Protein 5MK9 (pdb70)

Secondary structure (DSSP, 8-state):
----PPP-EEEEEEE-TT-HHHHHHHHHHHHHH-TTEEEEEEE-SS-GGGHHHHHHT-GGGS-SEEEEEGGGHHHHHHHTSSPPPPHHHHHHHHHHB-HHHHHHHEETTEE-SEEEEEEE-EEEEETTT--TTGGGBHHHHHTTSPEEE-TT-HHHHTHHHHHTT--SSSTTS--TT----SSHHHHHHHHHHHHTTT-TTEEE-S-HHHHHHHTS-SEEEE-GGGHHHHHHHHGGGEEEE---EEEETTEEEEPPEEEEEEEEEE-TTS-GGGHHHHHHHHHHHTSHHHHHHHHHHH-PEE-BHHHHHSHHHHT-HHHHHHHHHTSBTTEEEPP--TTHHHHHHHHHHHHHHHHHSSS-GGGHHHHHHHHHHHH---

InterPro domains:
  IPR006059 Bacterial-type extracellular solute-binding protein [PF13416] (56-348)

B-factor: mean 11.4, std 7.24, range [3.93, 46.74]

Organism: Lacticaseibacillus casei (NCBI:txid1582)

Solvent-accessible surface area: 16362 Å² total; per-residue (Å²): 131,90,167,145,166,92,36,60,24,60,6,83,0,24,0,32,84,110,13,22,79,19,1,110,116,0,12,56,25,0,45,165,129,48,98,76,0,158,26,124,8,44,97,9,86,86,13,6,75,60,3,48,60,11,0,24,157,61,27,76,158,9,0,12,0,1,7,0,14,0,10,7,0,0,34,0,16,91,58,36,51,4,89,72,20,57,116,117,23,31,156,48,12,117,101,70,9,30,84,34,0,13,86,0,0,40,23,145,65,127,5,22,0,12,1,4,1,4,15,0,7,0,0,0,10,16,120,77,94,2,75,65,98,29,4,126,58,1,70,20,1,8,85,118,16,42,0,0,4,28,0,71,62,5,42,15,0,0,0,0,0,15,13,6,48,9,82,6,0,10,176,82,9,110,61,45,155,14,4,67,0,64,41,72,100,0,63,43,0,0,40,4,0,32,101,2,115,99,33,201,6,14,53,68,17,109,67,22,33,78,39,8,162,70,34,132,2,4,0,0,11,16,0,0,90,39,0,47,69,0,75,180,50,14,43,170,26,35,15,23,16,49,7,3,38,3,120,9,104,88,114,83,20,52,0,18,3,2,5,1,1,8,0,0,0,26,0,29,90,10,60,62,103,19,43,152,0,0,36,27,0,0,58,23,1,12,51,92,93,0,4,32,30,6,27,82,84,13,8,6,0,2,0,9,93,85,0,18,178,37,96,119,0,61,87,18,88,0,0,30,8,0,53,51,0,18,121,131,46,28,8,46,31,8,8,17,7,52,27,5,46,61,0,52,113,37,0,21,79,9,0,32,7,0,11,58,48,94,16,68,70,100,70,15,58,70,82,0,50,65,8,19,130,55,0,4,126,136

Foldseek 3Di:
DDDDDQAADEWEEAAAPPCQVLVVVLVVVVCVVRVRYHYHYDHQPHHQDCVVVSCVVPVQPDTQKYKHWLQAQQQCVVVVFFDFDDPVLLVVQCVFFDNVLSVSQDDPRTGGFRFWFKKWKWKKFFCVQAPPVQQQEPLSVLVRWAEEEALLFCLAQVQLLVLLPFDQLADQLVHLLRTDLLDPSVLQSLLVLQVVLPSNRYHHDPCRLVCLLVVRGRMYIDILQCVVVSCVSNPVRIAIAGHHWYDTPNDTAARAGAIMTMTMGGGPSYDPSCNVVSVSSRSSCRDPVNSVSCCVPRVTHTRGPVSCVDPVQVPDRNSVRSVVCPDPRNHHYNRRHSLVVVLRVLSSCLRVCSNVVVQPSVCNSVSSVVSSVRSSDD

Radius of gyration: 21.06 Å; Cα contacts (8 Å, |Δi|>4): 847; chains: 1; bounding box: 48×67×46 Å

Nearest PDB structures (foldseek):
  5mkb-assembly1_A  TM=9.403E-01  e=3.654E-69  Lacticaseibacillus casei
  4uac-assembly1_A  TM=9.199E-01  e=7.429E-30  Agathobacter rectalis DSM 17629
  1elj-assembly1_A  TM=8.288E-01  e=5.045E-23  Pyrococcus furiosus
  8art-assembly2_B  TM=8.329E-01  e=2.726E-21  Streptomyces scabiei
  8art-assembly1_A  TM=8.308E-01  e=1.133E-20  Streptomyces scabiei

Structure (mmCIF, N/CA/C/O backbone):
data_5MK9
#
_entry.id   5MK9
#
_cell.length_a   52.137
_cell.length_b   74.895
_cell.length_c   90.075
_cell.angle_alpha   90.00
_cell.angle_beta   90.00
_cell.angle_gamma   90.00
#
_symmetry.space_group_name_H-M   'P 21 21 21'
#
loop_
_entity.id
_entity.type
_entity.pdbx_description
1 polymer MalE1
2 branched Cycloheptakis-(1-4)-(alpha-D-glucopyranose)
3 non-polymer 'CHLORIDE ION'
4 water water
#
loop_
_atom_site.group_PDB
_atom_site.id
_atom_site.type_symbol
_atom_site.label_atom_id
_atom_site.label_alt_id
_atom_site.label_comp_id
_atom_site.label_asym_id
_atom_site.label_entity_id
_atom_site.label_seq_id
_atom_site.pdbx_PDB_ins_code
_atom_site.Cartn_x
_atom_site.Cartn_y
_atom_site.Cartn_z
_atom_site.occupancy
_atom_site.B_iso_or_equiv
_atom_site.auth_seq_id
_atom_site.auth_comp_id
_atom_site.auth_asym_id
_atom_site.auth_atom_id
_atom_site.pdbx_PDB_model_num
ATOM 1 N N . GLY A 1 1 ? -23.417 29.909 7.078 1.00 30.38 10 GLY A N 1
ATOM 2 C CA . GLY A 1 1 ? -22.118 29.667 6.477 1.00 29.23 10 GLY A CA 1
ATOM 3 C C . GLY A 1 1 ? -22.093 30.089 5.022 1.00 28.52 10 GLY A C 1
ATOM 4 O O . GLY A 1 1 ? -23.044 29.839 4.285 1.00 27.62 10 GLY A O 1
ATOM 7 N N A SER A 1 2 ? -21.012 30.736 4.599 0.53 26.43 11 SER A N 1
ATOM 8 N N B SER A 1 2 ? -20.990 30.711 4.608 0.47 26.50 11 SER A N 1
ATOM 9 C CA A SER A 1 2 ? -20.963 31.257 3.243 0.53 26.16 11 SER A CA 1
ATOM 10 C CA B 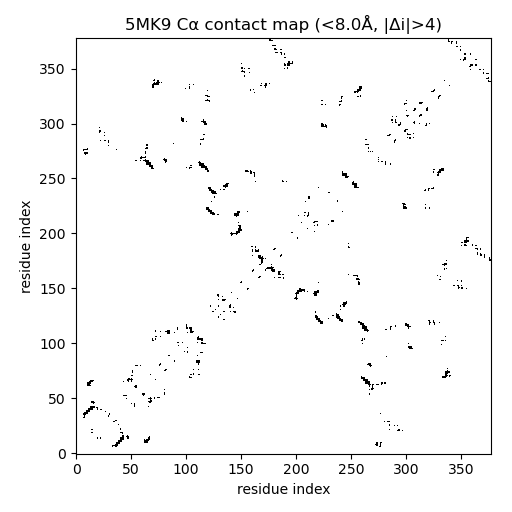SER A 1 2 ? -20.863 31.208 3.247 0.47 26.27 11 SER A CA 1
ATOM 11 C C A SER A 1 2 ? -20.953 30.116 2.225 0.53 26.15 11 SER A C 1
ATOM 12 C C B SER A 1 2 ? -21.028 30.074 2.237 0.47 26.25 11 SER A C 1
ATOM 13 O O A SER A 1 2 ? -20.604 28.970 2.526 0.53 26.18 11 SER A O 1
ATOM 14 O O B SER A 1 2 ? -20.864 28.891 2.551 0.47 26.32 11 SER A O 1
ATOM 29 N N . HIS A 1 3 ? -21.353 30.455 1.002 1.00 23.36 12 HIS A N 1
ATOM 30 C CA . HIS A 1 3 ? -21.475 29.476 -0.073 1.00 20.41 12 HIS A CA 1
ATOM 31 C C . HIS A 1 3 ? -20.146 28.772 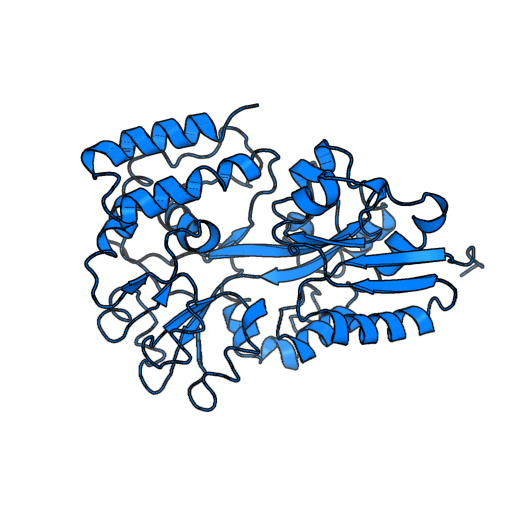-0.311 1.00 20.89 12 HIS A C 1
ATOM 32 O O . HIS A 1 3 ? -19.089 29.410 -0.362 1.00 20.21 12 HIS A O 1
ATOM 46 N N . MET A 1 4 ? -20.203 27.450 -0.441 1.00 20.24 13 MET A N 1
ATOM 47 C CA . MET A 1 4 ? -19.058 26.642 -0.833 1.00 21.40 13 MET A CA 1
ATOM 48 C C . MET A 1 4 ? -19.298 26.095 -2.234 1.00 18.91 13 MET A C 1
ATOM 49 O O . MET A 1 4 ? -20.445 25.958 -2.676 1.00 18.66 13 MET A O 1
ATOM 63 N N . LYS A 1 5 ? -18.209 25.804 -2.941 1.00 15.93 14 LYS A N 1
ATOM 64 C CA . LYS A 1 5 ? -18.341 25.315 -4.306 1.00 16.40 14 LYS A CA 1
ATOM 65 C C . LYS A 1 5 ? -19.212 24.061 -4.342 1.00 14.97 14 LYS A C 1
ATOM 66 O O . LYS A 1 5 ? -19.071 23.152 -3.516 1.00 15.43 14 LYS A O 1
ATOM 85 N N . ASN A 1 6 ? -20.108 24.013 -5.323 1.00 13.81 15 ASN A N 1
ATOM 86 C CA . ASN A 1 6 ? -20.925 22.832 -5.537 1.00 12.98 15 ASN A CA 1
ATOM 87 C C . ASN A 1 6 ? -20.030 21.621 -5.745 1.00 11.29 15 ASN A C 1
ATOM 88 O O . ASN A 1 6 ? -18.977 21.721 -6.375 1.00 11.70 15 ASN A O 1
ATOM 99 N N . VAL A 1 7 ? -20.439 20.474 -5.192 1.00 10.26 16 VAL A N 1
ATOM 100 C CA . VAL A 1 7 ? -19.724 19.217 -5.369 1.00 9.07 16 VAL A CA 1
ATOM 101 C C . VAL A 1 7 ? -20.424 18.424 -6.462 1.00 8.92 16 VAL A C 1
ATOM 102 O O . VAL A 1 7 ? -21.638 18.182 -6.393 1.00 10.23 16 VAL A O 1
ATOM 115 N N . SER A 1 8 ? -19.666 18.014 -7.473 1.00 9.01 17 SER A N 1
ATOM 116 C CA . SER A 1 8 ? -20.243 17.262 -8.568 1.00 10.09 17 SER A CA 1
ATOM 117 C C . SER A 1 8 ? -19.214 16.292 -9.110 1.00 10.66 17 SER A C 1
ATOM 118 O O . SER A 1 8 ? -18.019 16.430 -8.875 1.00 11.13 17 SER A O 1
ATOM 126 N N . GLY A 1 9 ? -19.702 15.313 -9.839 1.00 11.87 18 GLY A N 1
ATOM 127 C CA . GLY A 1 9 ? -18.836 14.408 -10.545 1.00 13.20 18 GLY A CA 1
ATOM 128 C C . GLY A 1 9 ? -19.537 13.093 -10.756 1.00 13.11 18 GLY A C 1
ATOM 129 O O . GLY A 1 9 ? -20.751 12.986 -10.622 1.00 13.75 18 GLY A O 1
ATOM 133 N N . SER A 1 10 ? -18.727 12.106 -11.100 1.00 12.55 19 SER A N 1
ATOM 134 C CA . SER A 1 10 ? -19.205 10.755 -11.336 1.00 12.69 19 SER A CA 1
ATOM 135 C C . SER A 1 10 ? -18.199 9.816 -10.701 1.00 12.21 19 SER A C 1
ATOM 136 O O . SER A 1 10 ? -17.013 9.880 -11.034 1.00 14.60 19 SER A O 1
ATOM 144 N N . VAL A 1 11 ? -18.660 8.972 -9.778 1.00 9.48 20 VAL A N 1
ATOM 145 C CA . VAL A 1 11 ? -17.762 8.113 -9.024 1.00 9.63 20 VAL A CA 1
ATOM 146 C C . VAL A 1 11 ? -18.296 6.694 -8.983 1.00 8.81 20 VAL A C 1
ATOM 147 O O . VAL A 1 11 ? -19.507 6.451 -9.067 1.00 10.69 20 VAL A O 1
ATOM 160 N N . LYS A 1 12 ? -17.365 5.760 -8.884 1.00 7.70 21 LYS A N 1
ATOM 161 C CA . LYS A 1 12 ? -17.675 4.356 -8.710 1.00 7.43 21 LYS A CA 1
ATOM 162 C C . LYS A 1 12 ? -17.347 3.958 -7.279 1.00 6.59 21 LYS A C 1
ATOM 163 O O . LYS A 1 12 ? -16.301 4.342 -6.753 1.00 6.99 21 LYS A O 1
ATOM 182 N N . LEU A 1 13 ? -18.233 3.161 -6.679 1.00 5.98 22 LEU A N 1
ATOM 183 C CA . LEU A 1 13 ? -18.094 2.661 -5.314 1.00 5.69 22 LEU A CA 1
ATOM 184 C C . LEU A 1 13 ? -18.035 1.135 -5.360 1.00 5.33 22 LEU A C 1
ATOM 185 O O . LEU A 1 13 ? -18.942 0.501 -5.897 1.00 6.69 22 LEU A O 1
ATOM 201 N N . TRP A 1 14 ? -16.972 0.565 -4.784 1.00 5.27 23 TRP A N 1
ATOM 202 C CA . TRP A 1 14 ? -16.823 -0.879 -4.601 1.00 5.27 23 TRP A CA 1
ATOM 203 C C . TRP A 1 14 ? -17.174 -1.268 -3.175 1.00 5.17 23 TRP A C 1
ATOM 204 O O . TRP A 1 14 ? -16.578 -0.755 -2.216 1.00 5.40 23 TRP A O 1
ATOM 225 N N . VAL A 1 15 ? -18.087 -2.227 -3.061 1.00 5.29 24 VAL A N 1
ATOM 226 C CA . VAL A 1 15 ? -18.458 -2.828 -1.795 1.00 5.15 24 VAL A CA 1
ATOM 227 C C . VAL A 1 15 ? -18.393 -4.352 -1.923 1.00 5.20 24 VAL A C 1
ATOM 228 O O . VAL A 1 15 ? -18.298 -4.917 -3.011 1.00 6.27 24 VAL A O 1
ATOM 241 N N . ASP A 1 16 ? -18.462 -5.034 -0.784 1.00 5.87 25 ASP A N 1
ATOM 242 C CA . ASP A 1 16 ? -18.382 -6.482 -0.797 1.00 6.29 25 ASP A CA 1
ATOM 243 C C . ASP A 1 16 ? -19.668 -7.116 -1.318 1.00 6.95 25 ASP A C 1
ATOM 244 O O . ASP A 1 16 ? -20.749 -6.536 -1.291 1.00 7.26 25 ASP A O 1
ATOM 253 N N . THR A 1 17 ? -19.526 -8.347 -1.793 1.00 8.79 26 THR A N 1
ATOM 254 C CA . THR A 1 17 ? -20.670 -9.106 -2.241 1.00 10.45 26 THR A CA 1
ATOM 255 C C . THR A 1 17 ? -21.715 -9.182 -1.130 1.00 10.49 26 THR A C 1
ATOM 256 O O . THR A 1 17 ? -21.397 -9.388 0.045 1.00 10.90 26 THR A O 1
ATOM 267 N N . THR A 1 18 ? -22.968 -9.003 -1.533 1.00 11.44 27 THR A N 1
ATOM 268 C CA . THR A 1 18 ? -24.189 -8.926 -0.739 1.00 11.96 27 THR A CA 1
ATOM 269 C C . THR A 1 18 ? -24.449 -7.545 -0.180 1.00 10.52 27 THR A C 1
ATOM 270 O O . THR A 1 18 ? -25.547 -7.306 0.314 1.00 11.84 27 THR A O 1
ATOM 281 N N . GLN A 1 19 ? -23.508 -6.615 -0.261 1.00 8.56 28 GLN A N 1
ATOM 282 C CA . GLN A 1 19 ? -23.706 -5.298 0.328 1.00 7.84 28 GLN A CA 1
ATOM 283 C C . GLN A 1 19 ? -24.290 -4.281 -0.641 1.00 7.66 28 GLN A C 1
ATOM 284 O O . GLN A 1 19 ? -24.743 -3.221 -0.194 1.00 7.85 28 GLN A O 1
ATOM 298 N N . VAL A 1 20 ? -24.281 -4.550 -1.957 1.00 7.98 29 VAL A N 1
ATOM 299 C CA . VAL A 1 20 ? -24.727 -3.539 -2.915 1.00 8.22 29 VAL A CA 1
ATOM 300 C C . VAL A 1 20 ? -26.137 -3.045 -2.637 1.00 8.17 29 VAL A C 1
ATOM 301 O O . VAL A 1 20 ? -26.363 -1.827 -2.717 1.00 8.76 29 VAL A O 1
ATOM 314 N N . PRO A 1 21 ? -27.120 -3.896 -2.353 1.00 8.42 30 PRO A N 1
ATOM 315 C CA . PRO A 1 21 ? -28.486 -3.364 -2.269 1.00 9.29 30 PRO A CA 1
ATOM 316 C C . PRO A 1 21 ? -28.647 -2.259 -1.243 1.00 9.05 30 PRO A C 1
ATOM 317 O O . PRO A 1 21 ? -29.299 -1.244 -1.532 1.00 10.00 30 PRO A O 1
ATOM 328 N N . TYR A 1 22 ? -28.078 -2.409 -0.046 1.00 8.58 31 TYR A N 1
ATOM 329 C CA . TYR A 1 22 ? -28.259 -1.365 0.953 1.00 8.43 31 TYR A CA 1
ATOM 330 C C . TYR A 1 22 ? -27.293 -0.207 0.776 1.00 7.27 31 TYR A C 1
ATOM 331 O O . TYR A 1 22 ? -27.626 0.911 1.182 1.00 7.83 31 TYR A O 1
ATOM 349 N N . TYR A 1 23 ? -26.139 -0.407 0.124 1.00 7.11 32 TYR A N 1
ATOM 350 C CA . TYR A 1 23 ? -25.366 0.767 -0.259 1.00 6.81 32 TYR A CA 1
ATOM 351 C C . TYR A 1 23 ? -26.076 1.584 -1.330 1.00 7.06 32 TYR A C 1
ATOM 352 O O . TYR A 1 23 ? -25.906 2.801 -1.356 1.00 7.44 32 TYR A O 1
ATOM 370 N N . LYS A 1 24 ? -26.893 0.970 -2.194 1.00 7.67 33 LYS A N 1
ATOM 371 C CA . LYS A 1 24 ? -27.686 1.783 -3.115 1.00 9.17 33 LYS A CA 1
ATOM 372 C C . LYS A 1 24 ? -28.676 2.658 -2.343 1.00 9.27 33 LYS A C 1
ATOM 373 O O . LYS A 1 24 ? -28.918 3.813 -2.714 1.00 9.90 33 LYS A O 1
ATOM 392 N N . L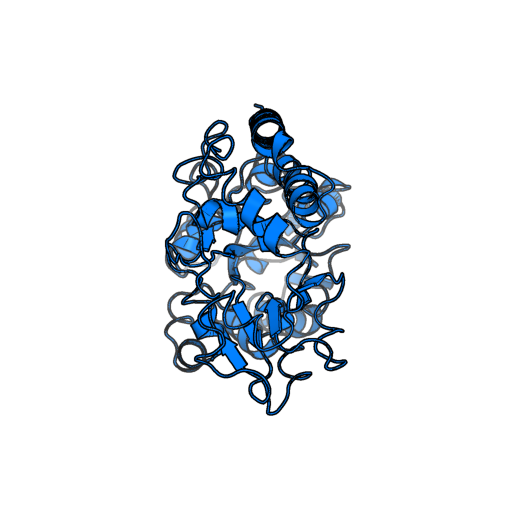YS A 1 25 ? -29.239 2.145 -1.245 1.00 9.16 34 LYS A N 1
ATOM 393 C CA . LYS A 1 25 ? -30.117 2.961 -0.407 1.00 9.56 34 LYS A CA 1
ATOM 394 C C . LYS A 1 25 ? -29.360 4.101 0.262 1.00 8.29 34 LYS A C 1
ATOM 395 O O . LYS A 1 25 ? -29.849 5.239 0.332 1.00 9.34 34 LYS A O 1
ATOM 414 N N . ILE A 1 26 ? -28.166 3.810 0.773 1.00 7.48 35 ILE A N 1
ATOM 415 C CA . ILE A 1 26 ? -27.319 4.847 1.353 1.00 7.01 35 ILE A CA 1
ATOM 416 C C . ILE A 1 26 ? -26.979 5.906 0.311 1.00 7.04 35 ILE A C 1
ATOM 417 O O . ILE A 1 26 ? -26.988 7.107 0.604 1.00 7.36 35 ILE A O 1
ATOM 433 N N . VAL A 1 27 ? -26.685 5.475 -0.923 1.00 7.39 36 VAL A N 1
ATOM 434 C CA . VAL A 1 27 ? -26.370 6.408 -1.999 1.00 8.66 36 VAL A CA 1
ATOM 435 C C . VAL A 1 27 ? -27.574 7.287 -2.320 1.00 9.33 36 VAL A C 1
ATOM 436 O O . VAL A 1 27 ? -27.419 8.468 -2.636 1.00 9.56 36 VAL A O 1
ATOM 449 N N . ALA A 1 28 ? -28.787 6.748 -2.237 1.00 10.22 37 ALA A N 1
ATOM 450 C CA . ALA A 1 28 ? -29.961 7.586 -2.432 1.00 11.10 37 ALA A CA 1
ATOM 451 C C . ALA A 1 28 ? -30.021 8.683 -1.371 1.00 10.63 37 ALA A C 1
ATOM 452 O O . ALA A 1 28 ? -30.351 9.836 -1.676 1.00 12.04 37 ALA A O 1
ATOM 459 N N . ASN A 1 29 ? -29.683 8.358 -0.115 1.00 9.79 38 ASN A N 1
ATOM 460 C CA . ASN A 1 29 ? -29.604 9.388 0.924 1.00 9.36 38 ASN A CA 1
ATOM 461 C C . ASN A 1 29 ? -28.509 10.402 0.616 1.00 9.19 38 ASN A C 1
ATOM 462 O O . ASN A 1 29 ? -28.699 11.614 0.776 1.00 9.79 38 ASN A O 1
ATOM 473 N N . PHE A 1 30 ? -27.355 9.917 0.174 1.00 8.34 39 PHE A N 1
ATOM 474 C CA . PHE A 1 30 ? -26.260 10.796 -0.228 1.00 8.07 39 PHE A CA 1
ATOM 475 C C . PHE A 1 30 ? -26.720 11.792 -1.287 1.00 8.64 39 PHE A C 1
ATOM 476 O O . PHE A 1 30 ? -26.395 12.989 -1.218 1.00 8.86 39 PHE A O 1
ATOM 493 N N . ASN A 1 31 ? -27.455 11.309 -2.293 1.00 9.25 40 ASN A N 1
ATOM 494 C CA . ASN A 1 31 ? -27.877 12.163 -3.402 1.00 10.30 40 ASN A CA 1
ATOM 495 C C . ASN A 1 31 ? -28.967 13.158 -3.011 1.00 11.60 40 ASN A C 1
ATOM 496 O O . ASN A 1 31 ? -29.186 14.121 -3.744 1.00 12.60 40 ASN A O 1
ATOM 507 N N . LYS A 1 32 ? -29.652 12.969 -1.884 1.00 12.15 41 LYS A N 1
ATOM 508 C CA . LYS A 1 32 ? -30.511 14.035 -1.369 1.00 13.28 41 LYS A CA 1
ATOM 509 C C . LYS A 1 32 ? -29.684 15.267 -1.028 1.00 12.75 41 LYS A C 1
ATOM 510 O O . LYS A 1 32 ? -30.143 16.404 -1.203 1.00 14.26 41 LYS A O 1
ATOM 529 N N . LYS A 1 33 ? -28.471 15.063 -0.534 1.00 11.25 42 LYS A N 1
ATOM 530 C CA . LYS A 1 33 ? -27.587 16.151 -0.152 1.00 11.83 42 LYS A CA 1
ATOM 531 C C . LYS A 1 33 ? -26.694 16.602 -1.307 1.00 11.08 42 LYS A C 1
ATOM 532 O O . LYS A 1 33 ? -26.422 17.801 -1.456 1.00 12.06 42 LYS A O 1
ATOM 551 N N . TYR A 1 34 ? -26.238 15.653 -2.122 1.00 10.11 43 TYR A N 1
ATOM 552 C CA . TYR A 1 34 ? -25.295 15.889 -3.212 1.00 9.61 43 TYR A CA 1
ATOM 553 C C . TYR A 1 34 ? -25.885 15.329 -4.500 1.00 10.01 43 TYR A C 1
ATOM 554 O O . TYR A 1 34 ? -25.441 14.289 -4.997 1.00 10.37 43 TYR A O 1
ATOM 572 N N . PRO A 1 35 ? -26.892 16.004 -5.072 1.00 10.72 44 PRO A N 1
ATOM 573 C CA . PRO A 1 35 ? -27.569 15.439 -6.250 1.00 11.72 44 PRO A CA 1
ATOM 574 C C . PRO A 1 35 ? -26.716 15.395 -7.503 1.00 11.22 44 PRO A C 1
ATOM 575 O O . PRO A 1 35 ? -27.063 14.646 -8.432 1.00 12.62 44 PRO A O 1
ATOM 586 N N . ASP A 1 36 ? -25.616 16.160 -7.558 1.00 10.45 45 ASP A N 1
ATOM 587 C CA . ASP A 1 36 ? -24.810 16.265 -8.763 1.00 10.29 45 ASP A CA 1
ATOM 588 C C . ASP A 1 36 ? -23.645 15.294 -8.781 1.00 10.50 45 ASP A C 1
ATOM 589 O O . ASP A 1 36 ? -22.821 15.371 -9.696 1.00 11.41 45 ASP A O 1
ATOM 598 N N . VAL A 1 37 ? -23.564 14.391 -7.802 1.00 10.00 46 VAL A N 1
ATOM 599 C CA . VAL A 1 37 ? -22.556 13.338 -7.797 1.00 9.59 46 VAL A CA 1
ATOM 600 C C . VAL A 1 37 ? -23.236 12.042 -8.207 1.00 10.18 46 VAL A C 1
ATOM 601 O O . VAL A 1 37 ? -23.992 11.449 -7.426 1.00 11.32 46 VAL A O 1
ATOM 614 N N . LYS A 1 38 ? -22.950 11.603 -9.424 1.00 11.08 47 LYS A N 1
ATOM 615 C CA . LYS A 1 38 ? -23.487 10.350 -9.920 1.00 12.19 47 LYS A CA 1
ATOM 616 C C . LYS A 1 38 ? -22.643 9.208 -9.390 1.00 11.79 47 LYS A C 1
ATOM 617 O O . LYS A 1 38 ? -21.424 9.218 -9.541 1.00 13.85 47 LYS A O 1
ATOM 636 N N . VAL A 1 39 ? -23.281 8.235 -8.754 1.00 9.35 48 VAL A N 1
ATOM 637 C CA . VAL A 1 39 ? -22.575 7.113 -8.134 1.00 9.40 48 VAL A CA 1
ATOM 638 C C . VAL A 1 39 ? -23.019 5.816 -8.798 1.00 9.35 48 VAL A C 1
ATOM 639 O O . VAL A 1 39 ? -24.221 5.573 -8.952 1.00 11.62 48 VAL A O 1
ATOM 652 N N . LYS A 1 40 ? -22.059 4.984 -9.158 1.00 8.57 49 LYS A N 1
ATOM 653 C CA . LYS A 1 40 ? -22.324 3.619 -9.588 1.00 8.93 49 LYS A CA 1
ATOM 654 C C . LYS A 1 40 ? -21.766 2.678 -8.525 1.00 8.29 49 LYS A C 1
ATOM 655 O O . LYS A 1 40 ? -20.572 2.731 -8.232 1.00 9.77 49 LYS A O 1
ATOM 674 N N . VAL A 1 41 ? -22.624 1.839 -7.952 1.00 7.70 50 VAL A N 1
ATOM 675 C CA . VAL A 1 41 ? -22.229 0.898 -6.904 1.00 7.32 50 VAL A CA 1
ATOM 676 C C . VAL A 1 41 ? -22.106 -0.491 -7.520 1.00 7.12 50 VAL A C 1
ATOM 677 O O . VAL A 1 41 ? -23.053 -0.986 -8.134 1.00 8.52 50 VAL A O 1
ATOM 690 N N . THR A 1 42 ? -20.944 -1.123 -7.372 1.00 6.47 51 THR A N 1
ATOM 691 C CA . THR A 1 42 ? -20.793 -2.518 -7.768 1.00 6.37 51 THR A CA 1
ATOM 692 C C . THR A 1 42 ? -20.072 -3.270 -6.666 1.00 5.70 51 THR A C 1
ATOM 693 O O . THR A 1 42 ? -19.509 -2.678 -5.747 1.00 6.87 51 THR A O 1
ATOM 704 N N A GLN A 1 43 ? -20.065 -4.597 -6.766 0.47 5.59 52 GLN A N 1
ATOM 705 N N B GLN A 1 43 ? -20.089 -4.592 -6.768 0.53 5.23 52 GLN A N 1
ATOM 706 C CA A GLN A 1 43 ? -19.171 -5.353 -5.908 0.47 5.77 52 GLN A CA 1
ATOM 707 C CA B GLN A 1 43 ? -19.155 -5.365 -5.978 0.53 5.31 52 GLN A CA 1
ATOM 708 C C A GLN A 1 43 ? -17.752 -5.248 -6.452 0.47 6.22 52 GLN A C 1
ATOM 709 C C B GLN A 1 43 ? -17.740 -5.070 -6.446 0.53 5.00 52 GLN A C 1
ATOM 710 O O A GLN A 1 43 ? -17.539 -5.157 -7.663 0.47 6.58 52 GLN A O 1
ATOM 711 O O B GLN A 1 43 ? -17.516 -4.719 -7.607 0.53 5.29 52 GLN A O 1
ATOM 738 N N . SER A 1 44 ? -16.778 -5.235 -5.551 1.00 5.87 53 SER A N 1
ATOM 739 C CA . SER A 1 44 ? -15.398 -5.308 -5.966 1.00 5.84 53 SER A CA 1
ATOM 740 C C . SER A 1 44 ? -15.088 -6.700 -6.508 1.00 6.07 53 SER A C 1
ATOM 741 O O . SER A 1 44 ? -15.812 -7.667 -6.236 1.00 6.95 53 SER A O 1
ATOM 750 N N . PRO A 1 45 ? -13.990 -6.829 -7.259 1.00 6.12 54 PRO A N 1
ATOM 751 C CA . PRO A 1 45 ? -13.649 -8.152 -7.797 1.00 6.79 54 PRO A CA 1
ATOM 752 C C . PRO A 1 45 ? -13.508 -9.221 -6.732 1.00 7.56 54 PRO A C 1
ATOM 753 O O . PRO A 1 45 ? -13.988 -10.347 -6.943 1.00 9.31 54 PRO A O 1
ATOM 764 N N . ASN A 1 46 ? -12.855 -8.922 -5.610 1.00 7.07 55 ASN A N 1
ATOM 765 C CA . ASN A 1 46 ? -12.532 -9.962 -4.636 1.00 7.33 55 ASN A CA 1
ATOM 766 C C . ASN A 1 46 ? -12.762 -9.560 -3.186 1.00 7.33 55 ASN A C 1
ATOM 767 O O . ASN A 1 46 ? -12.346 -10.293 -2.285 1.00 8.00 55 ASN A O 1
ATOM 778 N N . GLY A 1 47 ? -13.414 -8.430 -2.936 1.00 7.00 56 GLY A N 1
ATOM 779 C CA . GLY A 1 47 ? -13.796 -8.051 -1.598 1.00 6.60 56 GLY A CA 1
ATOM 780 C C . GLY A 1 47 ? -12.767 -7.194 -0.881 1.00 6.21 56 GLY A C 1
ATOM 781 O O . GLY A 1 47 ? -11.604 -7.087 -1.269 1.00 6.64 56 GLY A O 1
ATOM 785 N N . SER A 1 48 ? -13.233 -6.613 0.224 1.00 6.21 57 SER A N 1
ATOM 786 C CA . SER A 1 48 ? -12.430 -5.756 1.079 1.00 6.56 57 SER A CA 1
ATOM 787 C C . SER A 1 48 ? -11.199 -6.450 1.636 1.00 6.41 57 SER A C 1
ATOM 788 O O . SER A 1 48 ? -10.205 -5.776 1.923 1.00 7.94 57 SER A O 1
ATOM 796 N N . ALA A 1 49 ? -11.243 -7.782 1.805 1.00 6.19 58 ALA A N 1
ATOM 797 C CA . ALA A 1 49 ? -10.082 -8.540 2.276 1.00 6.73 58 ALA A CA 1
ATOM 798 C C . ALA A 1 49 ? -9.004 -8.685 1.201 1.00 6.32 58 ALA A C 1
ATOM 799 O O . ALA A 1 49 ? -7.924 -9.207 1.482 1.00 8.46 58 ALA A O 1
ATOM 806 N N A ASN A 1 50 ? -9.279 -8.198 -0.001 0.54 6.46 59 ASN A N 1
ATOM 807 N N B ASN A 1 50 ? -9.307 -8.239 -0.027 0.46 6.71 59 ASN A N 1
ATOM 808 C CA A ASN A 1 50 ? -8.383 -8.287 -1.148 0.54 6.70 59 ASN A CA 1
ATOM 809 C CA B ASN A 1 50 ? -8.435 -8.321 -1.197 0.46 6.66 59 ASN A CA 1
ATOM 810 C C A ASN A 1 50 ? -8.216 -6.941 -1.837 0.54 5.94 59 ASN A C 1
ATOM 811 C C B ASN A 1 50 ? -8.198 -6.952 -1.834 0.46 6.21 59 ASN A C 1
ATOM 812 O O A ASN A 1 50 ? -7.794 -6.891 -3.005 0.54 6.32 59 ASN A O 1
ATOM 813 O O B ASN A 1 50 ? -7.699 -6.894 -2.969 0.46 6.38 59 ASN A O 1
ATOM 834 N N . ALA A 1 51 ? -8.533 -5.850 -1.151 1.00 5.75 60 ALA A N 1
ATOM 835 C CA . ALA A 1 51 ? -8.561 -4.547 -1.814 1.00 6.14 60 ALA A CA 1
ATOM 836 C C . ALA A 1 51 ? -7.202 -4.137 -2.349 1.00 6.60 60 ALA A C 1
ATOM 837 O O . ALA A 1 51 ? -7.109 -3.553 -3.440 1.00 7.43 60 ALA A O 1
ATOM 845 N N . LYS A 1 52 ? -6.141 -4.372 -1.598 1.00 6.59 61 LYS A N 1
ATOM 846 C CA . LYS A 1 52 ? -4.876 -3.866 -2.086 1.00 8.24 61 LYS A CA 1
ATOM 847 C C . LYS A 1 52 ? -4.492 -4.543 -3.394 1.00 8.02 61 LYS A C 1
ATOM 848 O O . LYS A 1 52 ? -3.851 -3.911 -4.232 1.00 8.89 61 LYS A O 1
ATOM 867 N N . THR A 1 53 ? -4.871 -5.813 -3.571 1.00 7.73 62 THR A N 1
ATOM 868 C CA . THR A 1 53 ? -4.639 -6.528 -4.825 1.00 8.17 62 THR A CA 1
ATOM 869 C C . THR A 1 53 ? -5.561 -6.027 -5.931 1.00 7.82 62 THR A C 1
ATOM 870 O O . THR A 1 53 ? -5.123 -5.752 -7.051 1.00 8.96 62 THR A O 1
ATOM 881 N N . ASP A 1 54 ? -6.851 -5.909 -5.639 1.00 6.93 63 ASP A N 1
ATOM 882 C CA . ASP A 1 54 ? -7.798 -5.447 -6.651 1.00 7.51 63 ASP A CA 1
ATOM 883 C C . ASP A 1 54 ? -7.435 -4.059 -7.157 1.00 7.51 63 ASP A C 1
ATOM 884 O O . ASP A 1 54 ? -7.528 -3.791 -8.359 1.00 9.21 63 ASP A O 1
ATOM 893 N N . VAL A 1 55 ? -7.049 -3.150 -6.254 1.00 7.25 64 VAL A N 1
ATOM 894 C CA . VAL A 1 55 ? -6.680 -1.796 -6.659 1.00 7.61 64 VAL A CA 1
ATOM 895 C C . VAL A 1 55 ? -5.321 -1.804 -7.350 1.00 8.18 64 VAL A C 1
ATOM 896 O O . VAL A 1 55 ? -5.135 -1.223 -8.429 1.00 9.52 64 VAL A O 1
ATOM 909 N N . GLY A 1 56 ? -4.349 -2.464 -6.730 1.00 9.24 65 GLY A N 1
ATOM 910 C CA . GLY A 1 56 ? -2.987 -2.422 -7.224 1.00 11.30 65 GLY A CA 1
ATOM 911 C C . GLY A 1 56 ? -2.815 -3.028 -8.602 1.00 11.76 65 GLY A C 1
ATOM 912 O O . GLY A 1 56 ? -1.921 -2.622 -9.348 1.00 13.45 65 GLY A O 1
ATOM 916 N N . LYS A 1 57 ? -3.650 -4.006 -8.964 1.00 11.44 66 LYS A N 1
ATOM 917 C CA . LYS A 1 57 ? -3.550 -4.596 -10.300 1.00 13.33 66 LYS A CA 1
ATOM 918 C C . LYS A 1 57 ? -3.732 -3.556 -11.398 1.00 13.14 66 LYS A C 1
ATOM 919 O O . LYS A 1 57 ? -3.176 -3.712 -12.487 1.00 14.01 66 LYS A O 1
ATOM 938 N N . ASP A 1 58 ? -4.518 -2.512 -11.146 1.00 12.94 67 ASP A N 1
ATOM 939 C CA . ASP A 1 58 ? -4.737 -1.468 -12.136 1.00 14.14 67 ASP A CA 1
ATOM 940 C C . ASP A 1 58 ? -5.367 -0.274 -11.443 1.00 12.24 67 ASP A C 1
ATOM 941 O O . ASP A 1 58 ? -6.595 -0.119 -11.437 1.00 12.57 67 ASP A O 1
ATOM 950 N N . PRO A 1 59 ? -4.563 0.577 -10.824 1.00 11.34 68 PRO A N 1
ATOM 951 C CA . PRO A 1 59 ? -5.168 1.613 -9.973 1.00 10.45 68 PRO A CA 1
ATOM 952 C C . PRO A 1 59 ? -6.095 2.563 -10.712 1.00 10.43 68 PRO A C 1
ATOM 953 O O . PRO A 1 59 ? -7.137 2.936 -10.173 1.00 10.44 68 PRO A O 1
ATOM 964 N N . ALA A 1 60 ? -5.757 2.975 -11.934 1.00 11.43 69 ALA A N 1
ATOM 965 C CA . ALA A 1 60 ? -6.599 3.923 -12.649 1.00 12.51 69 ALA A CA 1
ATOM 966 C C . ALA A 1 60 ? -7.939 3.333 -13.070 1.00 12.42 69 ALA A C 1
ATOM 967 O O . ALA A 1 60 ? -8.850 4.100 -13.399 1.00 14.09 69 ALA A O 1
ATOM 974 N N . LYS A 1 61 ? -8.087 2.009 -13.092 1.00 12.88 70 LYS A N 1
ATOM 975 C CA . LYS A 1 61 ? -9.377 1.406 -13.396 1.00 14.22 70 LYS A CA 1
ATOM 976 C C . LYS A 1 61 ? -10.154 1.011 -12.152 1.00 12.22 70 LYS A C 1
ATOM 977 O O . LYS A 1 61 ? -11.342 0.687 -12.259 1.00 14.41 70 LYS A O 1
ATOM 996 N N . ALA A 1 62 ? -9.534 1.066 -10.982 1.00 9.57 71 ALA A N 1
ATOM 997 C CA . ALA A 1 62 ? -10.240 0.696 -9.774 1.00 8.91 71 ALA A CA 1
ATOM 998 C C . ALA A 1 62 ? -11.272 1.773 -9.420 1.00 7.72 71 ALA A C 1
ATOM 999 O O . ALA A 1 62 ? -11.182 2.935 -9.833 1.00 9.26 71 ALA A O 1
ATOM 1006 N N . ALA A 1 63 ? -12.231 1.381 -8.592 1.00 7.25 72 ALA A N 1
ATOM 1007 C CA . ALA A 1 63 ? -13.240 2.321 -8.137 1.00 6.82 72 ALA A CA 1
ATOM 1008 C C . ALA A 1 63 ? -12.613 3.538 -7.459 1.00 6.65 72 ALA A C 1
ATOM 1009 O O . ALA A 1 63 ? -11.534 3.468 -6.869 1.00 7.63 72 ALA A O 1
ATOM 1016 N N . ASP A 1 64 ? -13.340 4.653 -7.513 1.00 6.15 73 ASP A N 1
ATOM 1017 C CA . ASP A 1 64 ? -12.923 5.875 -6.823 1.00 6.10 73 ASP A CA 1
ATOM 1018 C C . ASP A 1 64 ? -12.930 5.702 -5.306 1.00 5.65 73 ASP A C 1
ATOM 1019 O O . ASP A 1 64 ? -12.099 6.301 -4.624 1.00 5.77 73 ASP A O 1
ATOM 1028 N N . VAL A 1 65 ? -13.906 4.954 -4.790 1.00 5.24 74 VAL A N 1
ATOM 1029 C CA . VAL A 1 65 ? -14.060 4.688 -3.364 1.00 4.96 74 VAL A CA 1
ATOM 1030 C C . VAL A 1 65 ? -14.229 3.182 -3.219 1.00 4.75 74 VAL A C 1
ATOM 1031 O O . VAL A 1 65 ? -15.023 2.587 -3.952 1.00 5.49 74 VAL A O 1
ATOM 1044 N N . PHE A 1 66 ? -13.500 2.571 -2.288 1.00 4.63 75 PHE A N 1
ATOM 1045 C CA . PHE A 1 66 ? -13.510 1.114 -2.187 1.00 4.63 75 PHE A CA 1
ATOM 1046 C C . PHE A 1 66 ? -13.417 0.687 -0.733 1.00 4.24 75 PHE A C 1
ATOM 1047 O O . PHE A 1 66 ? -12.731 1.306 0.090 1.00 4.48 75 PHE A O 1
ATOM 1064 N N . GLU A 1 67 ? -14.084 -0.420 -0.427 1.00 4.27 76 GLU A N 1
ATOM 1065 C CA . GLU A 1 67 ? -14.059 -1.004 0.900 1.00 4.21 76 GLU A CA 1
ATOM 1066 C C . GLU A 1 67 ? -12.719 -1.716 1.110 1.00 4.31 76 GLU A C 1
ATOM 1067 O O . GLU A 1 67 ? -12.233 -2.426 0.223 1.00 5.18 76 GLU A O 1
ATOM 1079 N N . VAL A 1 68 ? -12.131 -1.562 2.297 1.00 4.39 77 VAL A N 1
ATOM 1080 C CA . VAL A 1 68 ? -10.813 -2.132 2.559 1.00 4.54 77 VAL A CA 1
ATOM 1081 C C . VAL A 1 68 ? -10.647 -2.355 4.060 1.00 4.57 77 VAL A C 1
ATOM 1082 O O . VAL A 1 68 ? -10.945 -1.487 4.886 1.00 4.92 77 VAL A O 1
ATOM 1095 N N . ALA A 1 69 ? -10.160 -3.543 4.408 1.00 4.76 78 ALA A N 1
ATOM 1096 C CA . ALA A 1 69 ? -9.850 -3.869 5.791 1.00 5.02 78 ALA A CA 1
ATOM 1097 C C . ALA A 1 69 ? -8.616 -3.103 6.266 1.00 4.60 78 ALA A C 1
ATOM 1098 O O . ALA A 1 69 ? -7.662 -2.883 5.517 1.00 5.16 78 ALA A O 1
ATOM 1105 N N . ASN A 1 70 ? -8.591 -2.760 7.563 1.00 4.53 79 ASN A N 1
ATOM 1106 C CA . ASN A 1 70 ? -7.593 -1.809 8.036 1.00 4.70 79 ASN A CA 1
ATOM 1107 C C . ASN A 1 70 ? -6.162 -2.316 7.950 1.00 4.53 79 ASN A C 1
ATOM 1108 O O . ASN A 1 70 ? -5.234 -1.501 7.882 1.00 4.88 79 ASN A O 1
ATOM 1119 N N . ASP A 1 71 ? -5.949 -3.637 7.977 1.00 4.34 80 ASP A N 1
ATOM 1120 C CA . ASP A 1 71 ? -4.587 -4.156 7.936 1.00 4.65 80 ASP A CA 1
ATOM 1121 C C . ASP A 1 71 ? -3.852 -3.795 6.659 1.00 4.75 80 ASP A C 1
ATOM 1122 O O . ASP A 1 71 ? -2.613 -3.807 6.647 1.00 5.59 80 ASP A O 1
ATOM 1131 N N A GLN A 1 72 ? -4.584 -3.504 5.578 0.58 4.54 81 GLN A N 1
ATOM 1132 N N B GLN A 1 72 ? -4.578 -3.511 5.574 0.42 4.95 81 GLN A N 1
ATOM 1133 C CA A GLN A 1 72 ? -3.985 -3.246 4.274 0.58 4.67 81 GLN A CA 1
ATOM 1134 C CA B GLN A 1 72 ? -3.955 -3.253 4.281 0.42 5.56 81 GLN A CA 1
ATOM 1135 C C A GLN A 1 72 ? -3.514 -1.802 4.120 0.58 5.12 81 GLN A C 1
ATOM 1136 C C B GLN A 1 72 ? -3.510 -1.802 4.121 0.42 5.38 81 GLN A C 1
ATOM 1137 O O A GLN A 1 72 ? -2.866 -1.467 3.118 0.58 5.82 81 GLN A O 1
ATOM 1138 O O B GLN A 1 72 ? -2.875 -1.463 3.112 0.42 5.81 81 GLN A O 1
ATOM 1165 N N . LEU A 1 73 ? -3.826 -0.933 5.081 1.00 5.18 82 LEU A N 1
ATOM 1166 C CA . LEU A 1 73 ? -3.683 0.502 4.844 1.00 5.17 82 LEU A CA 1
ATOM 1167 C C . LEU A 1 73 ? -2.231 0.973 4.831 1.00 5.74 82 LEU A C 1
ATOM 1168 O O . LEU A 1 73 ? -1.913 1.897 4.082 1.00 6.11 82 LEU A O 1
ATOM 1184 N N . GLY A 1 74 ? -1.340 0.421 5.661 1.00 5.82 83 GLY A N 1
ATOM 1185 C CA . GLY A 1 74 ? 0.047 0.854 5.602 1.00 6.16 83 GLY A CA 1
ATOM 1186 C C . GLY A 1 74 ? 0.696 0.533 4.270 1.00 6.41 83 GLY A C 1
ATOM 1187 O O . GLY A 1 74 ? 1.405 1.359 3.684 1.00 6.96 83 GLY A O 1
ATOM 1191 N N . SER A 1 75 ? 0.443 -0.668 3.757 1.00 6.46 84 SER A N 1
ATOM 1192 C CA . SER A 1 75 ? 0.963 -1.025 2.443 1.00 6.87 84 SER A CA 1
ATOM 1193 C C . SER A 1 75 ? 0.446 -0.074 1.366 1.00 6.63 84 SER A C 1
ATOM 1194 O O . SER A 1 75 ? 1.208 0.431 0.535 1.00 7.50 84 SER A O 1
ATOM 1202 N N . MET A 1 76 ? -0.859 0.177 1.365 1.00 6.08 85 MET A N 1
ATOM 1203 C CA . MET A 1 76 ? -1.445 1.015 0.317 1.00 6.29 85 MET A CA 1
ATOM 1204 C C . MET A 1 76 ? -0.993 2.467 0.442 1.00 6.16 85 MET A C 1
ATOM 1205 O O . MET A 1 76 ? -0.785 3.148 -0.571 1.00 6.92 85 MET A O 1
ATOM 1219 N N . ALA A 1 77 ? -0.835 2.959 1.671 1.00 6.02 86 ALA A N 1
ATOM 1220 C CA . ALA A 1 77 ? -0.321 4.312 1.886 1.00 6.39 86 ALA A CA 1
ATOM 1221 C C . ALA A 1 77 ? 1.101 4.422 1.367 1.00 6.81 86 ALA A C 1
ATOM 1222 O O . ALA A 1 77 ? 1.452 5.379 0.666 1.00 7.61 86 ALA A O 1
ATOM 1229 N N . GLU A 1 78 ? 1.954 3.465 1.727 1.00 7.33 87 GLU A N 1
ATOM 1230 C CA . GLU A 1 78 ? 3.341 3.521 1.292 1.00 7.83 87 GLU A CA 1
ATOM 1231 C C . GLU A 1 78 ? 3.455 3.415 -0.220 1.00 9.10 87 GLU A C 1
ATOM 1232 O O . GLU A 1 78 ? 4.338 4.043 -0.817 1.00 11.31 87 GLU A O 1
ATOM 1244 N N . ALA A 1 79 ? 2.571 2.659 -0.860 1.00 8.49 88 ALA A N 1
ATOM 1245 C CA . ALA A 1 79 ? 2.587 2.518 -2.308 1.00 9.50 88 ALA A CA 1
ATOM 1246 C C . ALA A 1 79 ? 2.025 3.730 -3.027 1.00 9.61 88 ALA A C 1
ATOM 1247 O O . ALA A 1 79 ? 2.151 3.822 -4.252 1.00 12.05 88 ALA A O 1
ATOM 1254 N N . GLY A 1 80 ? 1.410 4.652 -2.306 1.00 8.81 89 GLY A N 1
ATOM 1255 C CA . GLY A 1 80 ? 0.821 5.817 -2.926 1.00 9.42 89 GLY A CA 1
ATOM 1256 C C . GLY A 1 80 ? -0.532 5.583 -3.551 1.00 9.21 89 GLY A C 1
ATOM 1257 O O . GLY A 1 80 ? -0.938 6.357 -4.416 1.00 12.03 89 GLY A O 1
ATOM 1261 N N . TYR A 1 81 ? -1.257 4.547 -3.119 1.00 7.29 90 TYR A N 1
ATOM 1262 C CA . TYR A 1 81 ? -2.585 4.268 -3.653 1.00 7.41 90 TYR A CA 1
ATOM 1263 C C . TYR A 1 81 ? -3.689 5.027 -2.930 1.00 6.84 90 TYR A C 1
ATOM 1264 O O . TYR A 1 81 ? -4.817 5.094 -3.447 1.00 7.40 90 TYR A O 1
ATOM 1282 N N A ILE A 1 82 ? -3.413 5.544 -1.729 0.65 6.44 91 ILE A N 1
ATOM 1283 N N B ILE A 1 82 ? -3.376 5.559 -1.751 0.35 7.06 91 ILE A N 1
ATOM 1284 C CA A ILE A 1 82 ? -4.365 6.281 -0.906 0.65 6.33 91 ILE A CA 1
ATOM 1285 C CA B ILE A 1 82 ? -4.288 6.326 -0.925 0.35 6.77 91 ILE A CA 1
ATOM 1286 C C A ILE A 1 82 ? -3.603 7.437 -0.257 0.65 6.69 91 ILE A C 1
ATOM 1287 C C B ILE A 1 82 ? -3.512 7.522 -0.406 0.35 6.81 91 ILE A C 1
ATOM 1288 O O A ILE A 1 82 ? -2.467 7.261 0.195 0.65 7.07 91 ILE A O 1
ATOM 1289 O O B ILE A 1 82 ? -2.305 7.440 -0.157 0.35 7.24 91 ILE A O 1
ATOM 1320 N N . ASN A 1 83 ? -4.212 8.628 -0.258 1.00 7.78 92 ASN A N 1
ATOM 1321 C CA . ASN A 1 83 ? -3.668 9.843 0.335 1.00 7.96 92 ASN A CA 1
ATOM 1322 C C . ASN A 1 83 ? -4.200 10.052 1.753 1.00 6.47 92 ASN A C 1
ATOM 1323 O O . ASN A 1 83 ? -5.263 9.533 2.117 1.00 7.10 92 ASN A O 1
ATOM 1335 N N A PRO A 1 84 ? -3.517 10.862 2.560 0.74 6.57 93 PRO A N 1
ATOM 1336 N N B PRO A 1 84 ? -3.517 10.858 2.563 0.26 7.23 93 PRO A N 1
ATOM 1337 C CA A PRO A 1 84 ? -4.073 11.211 3.866 0.74 6.85 93 PRO A CA 1
ATOM 1338 C CA B PRO A 1 84 ? -4.067 11.198 3.877 0.26 7.62 93 PRO A CA 1
ATOM 1339 C C A PRO A 1 84 ? -5.400 11.938 3.731 0.74 6.88 93 PRO A C 1
ATOM 1340 C C B PRO A 1 84 ? -5.381 11.957 3.751 0.26 7.51 93 PRO A C 1
ATOM 1341 O O A PRO A 1 84 ? -5.620 12.709 2.791 0.74 8.73 93 PRO A O 1
ATOM 1342 O O B PRO A 1 84 ? -5.584 12.744 2.823 0.26 8.39 93 PRO A O 1
ATOM 1363 N N . LEU A 1 85 ? -6.274 11.717 4.709 1.00 6.97 94 LEU A N 1
ATOM 1364 C CA . LEU A 1 85 ? -7.486 12.517 4.828 1.00 7.44 94 LEU A CA 1
ATOM 1365 C C . LEU A 1 85 ? -7.112 13.959 5.139 1.00 8.72 94 LEU A C 1
ATOM 1366 O O . LEU A 1 85 ? -6.076 14.229 5.742 1.00 9.54 94 LEU A O 1
ATOM 1382 N N . SER A 1 86 ? -7.980 14.889 4.761 1.00 9.61 95 SER A N 1
ATOM 1383 C CA . SER A 1 86 ? -7.765 16.284 5.101 1.00 10.77 95 SER A CA 1
ATOM 1384 C C . SER A 1 86 ? -7.805 16.486 6.613 1.00 9.26 95 SER A C 1
ATOM 1385 O O . SER A 1 86 ? -8.345 15.665 7.353 1.00 8.52 95 SER A O 1
ATOM 1393 N N . PRO A 1 87 ? -7.299 17.624 7.094 1.00 10.89 96 PRO A N 1
ATOM 1394 C CA . PRO A 1 87 ? -7.409 17.900 8.535 1.00 10.86 96 PRO A CA 1
ATOM 1395 C C . PRO A 1 87 ? -8.842 17.891 9.033 1.00 9.57 96 PRO A C 1
ATOM 1396 O O . PRO A 1 87 ? -9.133 17.348 10.104 1.00 9.27 96 PRO A O 1
ATOM 1407 N N . ASP A 1 88 ? -9.754 18.513 8.287 1.00 10.23 97 ASP A N 1
ATOM 1408 C CA . ASP A 1 88 ? -11.147 18.554 8.714 1.00 11.10 97 ASP A CA 1
ATOM 1409 C C . ASP A 1 88 ? -11.764 17.160 8.710 1.00 9.26 97 ASP A C 1
ATOM 1410 O O . ASP A 1 88 ? -12.529 16.815 9.616 1.00 9.16 97 ASP A O 1
ATOM 1419 N N . ALA A 1 89 ? -11.472 16.357 7.687 1.00 8.66 98 ALA A N 1
ATOM 1420 C CA . ALA A 1 89 ? -12.042 15.013 7.645 1.00 8.48 98 ALA A CA 1
ATOM 1421 C C . ALA A 1 89 ? -11.516 14.169 8.797 1.00 7.15 98 ALA A C 1
ATOM 1422 O O . ALA A 1 89 ? -12.267 13.403 9.414 1.00 7.63 98 ALA A O 1
ATOM 1429 N N . THR A 1 90 ? -10.230 14.307 9.093 1.00 6.61 99 THR A N 1
ATOM 1430 C CA . THR A 1 90 ? -9.615 13.592 10.209 1.00 6.31 99 THR A CA 1
ATOM 1431 C C . THR A 1 90 ? -10.285 13.976 11.522 1.00 6.60 99 THR A C 1
ATOM 1432 O O . THR A 1 90 ? -10.589 13.115 12.360 1.00 7.07 99 THR A O 1
ATOM 1443 N N . LYS A 1 91 ? -10.472 15.281 11.741 1.00 6.97 100 LYS A N 1
ATOM 1444 C CA . LYS A 1 91 ? -11.049 15.755 12.992 1.00 7.60 100 LYS A CA 1
ATOM 1445 C C . LYS A 1 91 ? -12.436 15.153 13.204 1.00 7.02 100 LYS A C 1
ATOM 1446 O O . LYS A 1 91 ? -12.788 14.745 14.318 1.00 7.23 100 LYS A O 1
ATOM 1465 N N . ALA A 1 92 ? -13.230 15.085 12.141 1.00 7.09 101 ALA A N 1
ATOM 1466 C CA . ALA A 1 92 ? -14.575 14.534 12.232 1.00 7.59 101 ALA A CA 1
ATOM 1467 C C . ALA A 1 92 ? -14.546 13.040 12.509 1.00 7.33 101 ALA A C 1
ATOM 1468 O O . ALA A 1 92 ? -15.277 12.557 13.380 1.00 7.87 101 ALA A O 1
ATOM 1475 N N . VAL A 1 93 ? -13.704 12.287 11.792 1.00 6.90 102 VAL A N 1
ATOM 1476 C CA . VAL A 1 93 ? -13.628 10.854 12.058 1.00 7.01 102 VAL A CA 1
ATOM 1477 C C . VAL A 1 93 ? -13.286 10.618 13.515 1.00 6.82 102 VAL A C 1
ATOM 1478 O O . VAL A 1 93 ? -13.879 9.755 14.186 1.00 7.48 102 VAL A O 1
ATOM 1491 N N A LYS A 1 94 ? -12.281 11.334 14.021 0.41 6.92 103 LYS A N 1
ATOM 1492 N N B LYS A 1 94 ? -12.307 11.374 14.023 0.59 6.75 103 LYS A N 1
ATOM 1493 C CA A LYS A 1 94 ? -11.840 11.104 15.394 0.41 7.51 103 LYS A CA 1
ATOM 1494 C CA B LYS A 1 94 ? -11.783 11.146 15.368 0.59 7.61 103 LYS A CA 1
ATOM 1495 C C A LYS A 1 94 ? -12.942 11.429 16.379 0.41 6.98 103 LYS A C 1
ATOM 1496 C C B LYS A 1 94 ? -12.791 11.530 16.442 0.59 7.24 103 LYS A C 1
ATOM 1497 O O A LYS A 1 94 ? -13.207 10.669 17.319 0.41 7.99 103 LYS A O 1
ATOM 1498 O O B LYS A 1 94 ? -12.842 10.897 17.508 0.59 7.91 103 LYS A O 1
ATOM 1535 N N . ASN A 1 95 ? -13.586 12.574 16.193 1.00 6.79 104 ASN A N 1
ATOM 1536 C CA . ASN A 1 95 ? -14.601 12.979 17.153 1.00 7.36 104 ASN A CA 1
ATOM 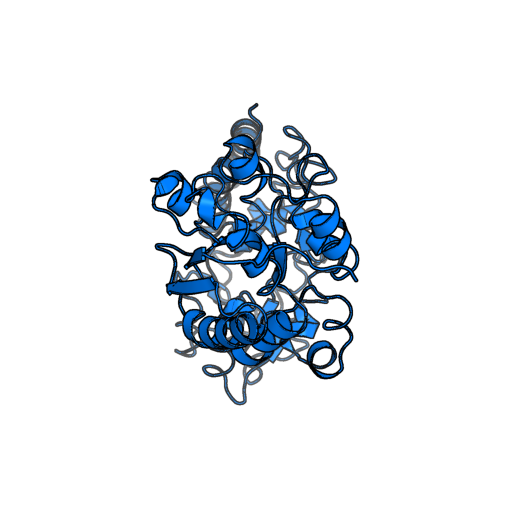1537 C C . ASN A 1 95 ? -15.793 12.025 17.156 1.00 7.33 104 ASN A C 1
ATOM 1538 O O . ASN A 1 95 ? -16.384 11.770 18.210 1.00 9.11 104 ASN A O 1
ATOM 1550 N N . ASN A 1 96 ? -16.181 11.513 15.995 1.00 6.64 105 ASN A N 1
ATOM 1551 C CA . ASN A 1 96 ? -17.462 10.839 15.886 1.00 7.08 105 ASN A CA 1
ATOM 1552 C C . ASN A 1 96 ? -17.396 9.354 16.181 1.00 6.21 105 ASN A C 1
ATOM 1553 O O . ASN A 1 96 ? -18.443 8.763 16.471 1.00 7.29 105 ASN A O 1
ATOM 1564 N N . ASN A 1 97 ? -16.225 8.731 16.080 1.00 5.58 106 ASN A N 1
ATOM 1565 C CA . ASN A 1 97 ? -16.095 7.286 16.141 1.00 5.27 106 ASN A CA 1
ATOM 1566 C C . ASN A 1 97 ? -15.241 6.861 17.325 1.00 5.70 106 ASN A C 1
ATOM 1567 O O . ASN A 1 97 ? -14.435 7.638 17.847 1.00 6.63 106 ASN A O 1
ATOM 1578 N N . VAL A 1 98 ? -15.373 5.588 17.722 1.00 5.59 107 VAL A N 1
ATOM 1579 C CA . VAL A 1 98 ? -14.600 5.086 18.845 1.00 5.85 107 VAL A CA 1
ATOM 1580 C C . VAL A 1 98 ? -13.105 5.157 18.541 1.00 5.77 107 VAL A C 1
ATOM 1581 O O . VAL A 1 98 ? -12.654 5.086 17.393 1.00 5.78 107 VAL A O 1
ATOM 1594 N N . ALA A 1 99 ? -12.319 5.237 19.614 1.00 6.42 108 ALA A N 1
ATOM 1595 C CA . ALA A 1 99 ? -10.883 5.458 19.477 1.00 6.70 108 ALA A CA 1
ATOM 1596 C C . ALA A 1 99 ? -10.202 4.391 18.630 1.00 6.42 108 ALA A C 1
ATOM 1597 O O . ALA A 1 99 ? -9.320 4.703 17.828 1.00 7.15 108 ALA A O 1
ATOM 1604 N N . VAL A 1 100 ? -10.598 3.130 18.780 1.00 6.35 109 VAL A N 1
ATOM 1605 C CA . VAL A 1 100 ? -9.900 2.079 18.051 1.00 6.82 109 VAL A CA 1
ATOM 1606 C C . VAL A 1 100 ? -10.165 2.155 16.555 1.00 5.95 109 VAL A C 1
ATOM 1607 O O . VAL A 1 100 ? -9.345 1.700 15.750 1.00 6.62 109 VAL A O 1
ATOM 1620 N N . ALA A 1 101 ? -11.295 2.735 16.159 1.00 5.66 110 ALA A N 1
ATOM 1621 C CA . ALA A 1 101 ? -11.567 2.944 14.738 1.00 5.68 110 ALA A CA 1
ATOM 1622 C C . ALA A 1 101 ? -10.594 3.958 14.144 1.00 5.24 110 ALA A C 1
ATOM 1623 O O . ALA A 1 101 ? -10.066 3.756 13.052 1.00 6.56 110 ALA A O 1
ATOM 1630 N N . SER A 1 102 ? -10.331 5.041 14.881 1.00 5.22 111 SER A N 1
ATOM 1631 C CA . SER A 1 102 ? -9.329 6.011 14.445 1.00 5.92 111 SER A CA 1
ATOM 1632 C C . SER A 1 102 ? -7.938 5.398 14.434 1.00 5.49 111 SER A C 1
ATOM 1633 O O . SER A 1 102 ? -7.188 5.576 13.468 1.00 6.02 111 SER A O 1
ATOM 1641 N N . GLU A 1 103 ? -7.581 4.633 15.472 1.00 5.52 112 GLU A N 1
ATOM 1642 C CA . GLU A 1 103 ? -6.284 3.955 15.468 1.00 5.79 112 GLU A CA 1
ATOM 1643 C C . GLU A 1 103 ? -6.166 3.040 14.256 1.00 5.43 112 GLU A C 1
ATOM 1644 O O . GLU A 1 103 ? -5.123 2.976 13.592 1.00 6.43 112 GLU A O 1
ATOM 1656 N N . GLY A 1 104 ? -7.244 2.335 13.952 1.00 5.47 113 GLY A N 1
ATOM 1657 C CA . GLY A 1 104 ? -7.236 1.396 12.858 1.00 6.04 113 GLY A CA 1
ATOM 1658 C C . GLY A 1 104 ? -6.935 2.002 11.507 1.00 5.31 113 GLY A C 1
ATOM 1659 O O . GLY A 1 104 ? -6.391 1.314 10.648 1.00 5.89 113 GLY A O 1
ATOM 1663 N N . VAL A 1 105 ? -7.283 3.281 11.293 1.00 5.08 114 VAL A N 1
ATOM 1664 C CA . VAL A 1 105 ? -7.058 3.940 10.004 1.00 4.90 114 VAL A CA 1
ATOM 1665 C C . VAL A 1 105 ? -5.836 4.852 9.991 1.00 5.27 114 VAL A C 1
ATOM 1666 O O . VAL A 1 105 ? -5.577 5.490 8.960 1.00 6.23 114 VAL A O 1
ATOM 1679 N N . THR A 1 106 ? -5.086 4.922 11.085 1.00 5.31 115 THR A N 1
ATOM 1680 C CA . THR A 1 106 ? -3.965 5.849 11.219 1.00 5.97 115 THR A CA 1
ATOM 1681 C C . THR A 1 106 ? -2.643 5.134 10.987 1.00 6.45 115 THR A C 1
ATOM 1682 O O . THR A 1 106 ? -2.353 4.106 11.604 1.00 9.12 115 THR A O 1
ATOM 1693 N N . TRP A 1 107 ? -1.846 5.703 10.088 1.00 5.94 116 TRP A N 1
ATOM 1694 C CA . TRP A 1 107 ? -0.529 5.205 9.715 1.00 6.38 116 TRP A CA 1
ATOM 1695 C C . TRP A 1 107 ? 0.432 6.387 9.807 1.00 6.94 116 TRP A C 1
ATOM 1696 O O . TRP A 1 107 ? 0.183 7.444 9.218 1.00 6.93 116 TRP A O 1
ATOM 1717 N N . LYS A 1 108 ? 1.509 6.229 10.576 1.00 8.77 117 LYS A N 1
ATOM 1718 C CA . LYS A 1 108 ? 2.456 7.329 10.776 1.00 10.29 117 LYS A CA 1
ATOM 1719 C C . LYS A 1 108 ? 1.731 8.595 11.235 1.00 8.92 117 LYS A C 1
ATOM 1720 O O . LYS A 1 108 ? 2.093 9.708 10.868 1.00 10.73 117 LYS A O 1
ATOM 1739 N N . GLY A 1 109 ? 0.701 8.428 12.060 1.00 7.98 118 GLY A N 1
ATOM 1740 C CA . GLY A 1 109 ? 0.012 9.556 12.652 1.00 7.51 118 GLY A CA 1
ATOM 1741 C C . GLY A 1 109 ? -1.003 10.253 11.782 1.00 6.87 118 GLY A C 1
ATOM 1742 O O . GLY A 1 109 ? -1.646 11.193 12.277 1.00 8.04 118 GLY A O 1
ATOM 1746 N N . LYS A 1 110 ? -1.176 9.833 10.525 1.00 6.22 119 LYS A N 1
ATOM 1747 C CA . LYS A 1 110 ? -2.165 10.395 9.616 1.00 6.53 119 LYS A CA 1
ATOM 1748 C C . LYS A 1 110 ? -3.229 9.347 9.287 1.00 5.81 119 LYS A C 1
ATOM 1749 O O . LYS A 1 110 ? -2.949 8.155 9.227 1.00 6.08 119 LYS A O 1
ATOM 1768 N N A MET A 1 111 ? -4.469 9.789 9.117 0.65 5.96 120 MET A N 1
ATOM 1769 N N B MET A 1 111 ? -4.421 9.829 8.977 0.35 6.46 120 MET A N 1
ATOM 1770 C CA A MET A 1 111 ? -5.519 8.865 8.708 0.65 5.22 120 MET A CA 1
ATOM 1771 C CA B MET A 1 111 ? -5.556 8.976 8.676 0.35 6.59 120 MET A CA 1
ATOM 1772 C C A MET A 1 111 ? -5.514 8.680 7.201 0.65 4.99 120 MET A C 1
ATOM 1773 C C B MET A 1 111 ? -5.639 8.723 7.171 0.35 6.40 120 MET A C 1
ATOM 1774 O O A MET A 1 111 ? -5.307 9.634 6.446 0.65 5.91 120 MET A O 1
ATOM 1775 O O B MET A 1 111 ? -5.593 9.673 6.384 0.35 6.72 120 MET A O 1
ATOM 1802 N N . PHE A 1 112 ? -5.791 7.446 6.771 1.00 5.32 121 PHE A N 1
ATOM 1803 C CA . PHE A 1 112 ? -5.807 7.081 5.356 1.00 5.82 121 PHE A CA 1
ATOM 1804 C C . PHE A 1 112 ? -7.103 6.447 4.885 1.00 5.63 121 PHE A C 1
ATOM 1805 O O . PHE A 1 112 ? -7.186 6.058 3.718 1.00 6.92 121 PHE A O 1
ATOM 1822 N N . ALA A 1 113 ? -8.116 6.327 5.743 1.00 5.20 122 ALA A N 1
ATOM 1823 C CA . ALA A 1 113 ? -9.399 5.777 5.329 1.00 5.01 122 ALA A CA 1
ATOM 1824 C C . ALA A 1 113 ? -10.462 6.249 6.305 1.00 4.49 122 ALA A C 1
ATOM 1825 O O . ALA A 1 113 ? -10.176 6.818 7.366 1.00 5.10 122 ALA A O 1
ATOM 1832 N N . TYR A 1 114 ? -11.707 5.979 5.910 1.00 4.47 123 TYR A N 1
ATOM 1833 C CA . TYR A 1 114 ? -12.913 6.388 6.615 1.00 4.34 123 TYR A CA 1
ATOM 1834 C C . TYR A 1 114 ? -13.504 5.144 7.268 1.00 4.04 123 TYR A C 1
ATOM 1835 O O . TYR A 1 114 ? -14.070 4.278 6.574 1.00 4.48 123 TYR A O 1
ATOM 1853 N N . PRO A 1 115 ? -13.354 4.975 8.581 1.00 4.34 124 PRO A N 1
ATOM 1854 C CA . PRO A 1 115 ? -13.811 3.735 9.215 1.00 4.39 124 PRO A CA 1
ATOM 1855 C C . PRO A 1 115 ? -15.324 3.728 9.373 1.00 4.48 124 PRO A C 1
ATOM 1856 O O . PRO A 1 115 ? -15.948 4.770 9.562 1.00 5.19 124 PRO A O 1
ATOM 1867 N N . PHE A 1 116 ? -15.912 2.525 9.368 1.00 4.46 125 PHE A N 1
ATOM 1868 C CA . PHE A 1 116 ? -17.361 2.450 9.569 1.00 4.80 125 PHE A CA 1
ATOM 1869 C C . PHE A 1 116 ? -17.857 1.259 10.373 1.00 4.76 125 PHE A C 1
ATOM 1870 O O . PHE A 1 116 ? -18.974 1.346 10.881 1.00 5.89 125 PHE A O 1
ATOM 1887 N N . ALA A 1 117 ? -17.115 0.162 10.510 1.00 4.41 126 ALA A N 1
ATOM 1888 C CA . ALA A 1 117 ? -17.605 -0.981 11.258 1.00 4.95 126 ALA A CA 1
ATOM 1889 C C . ALA A 1 117 ? -16.459 -1.636 12.006 1.00 4.66 126 ALA A C 1
ATOM 1890 O O . ALA A 1 117 ? -15.311 -1.634 11.560 1.00 5.93 126 ALA A O 1
ATOM 1897 N N . GLU A 1 118 ? -16.803 -2.224 13.140 1.00 5.08 127 GLU A N 1
ATOM 1898 C CA . GLU A 1 118 ? -15.877 -2.932 14.016 1.00 6.31 127 GLU A CA 1
ATOM 1899 C C . GLU A 1 118 ? -16.139 -4.424 13.882 1.00 4.91 127 GLU A C 1
ATOM 1900 O O . GLU A 1 118 ? -17.290 -4.862 13.995 1.00 5.79 127 GLU A O 1
ATOM 1912 N N . GLN A 1 119 ? -15.088 -5.209 13.645 1.00 4.65 128 GLN A N 1
ATOM 1913 C CA . GLN A 1 119 ? -15.216 -6.641 13.394 1.00 4.95 128 GLN A CA 1
ATOM 1914 C C . GLN A 1 119 ? -14.361 -7.424 14.374 1.00 4.76 128 GLN A C 1
ATOM 1915 O O . GLN A 1 119 ? -13.135 -7.332 14.345 1.00 7.34 128 GLN A O 1
ATOM 1929 N N . ALA A 1 120 ? -14.990 -8.228 15.211 1.00 4.78 129 ALA A N 1
ATOM 1930 C CA . ALA A 1 120 ? -14.282 -9.178 16.056 1.00 5.26 129 ALA A CA 1
ATOM 1931 C C . ALA A 1 120 ? -15.118 -10.442 16.035 1.00 5.48 129 ALA A C 1
ATOM 1932 O O . ALA A 1 120 ? -16.334 -10.373 16.226 1.00 7.73 129 ALA A O 1
ATOM 1939 N N . GLN A 1 121 ? -14.495 -11.582 15.767 1.00 4.59 130 GLN A N 1
ATOM 1940 C CA . GLN A 1 121 ? -15.243 -12.819 15.696 1.00 4.80 130 GLN A CA 1
ATOM 1941 C C . GLN A 1 121 ? -15.753 -13.243 17.071 1.00 4.57 130 GLN A C 1
ATOM 1942 O O . GLN A 1 121 ? -15.225 -12.871 18.123 1.00 5.04 130 GLN A O 1
ATOM 1956 N N . THR A 1 122 ? -16.820 -14.042 17.006 1.00 4.43 131 THR A N 1
ATOM 1957 C CA . THR A 1 122 ? -17.539 -14.567 18.147 1.00 4.71 131 THR A CA 1
ATOM 1958 C C . THR A 1 122 ? -17.885 -16.031 17.865 1.00 4.36 131 THR A C 1
ATOM 1959 O O . THR A 1 122 ? -17.743 -16.523 16.745 1.00 5.20 131 THR A O 1
ATOM 1970 N N . ILE A 1 123 ? -18.367 -16.729 18.906 1.00 4.39 132 ILE A N 1
ATOM 1971 C CA . ILE A 1 123 ? -18.941 -18.061 18.728 1.00 4.15 132 ILE A CA 1
ATOM 1972 C C . ILE A 1 123 ? -20.408 -17.896 18.363 1.00 4.59 132 ILE A C 1
ATOM 1973 O O . ILE A 1 123 ? -21.157 -17.211 19.074 1.00 6.68 132 ILE A O 1
ATOM 1989 N N . TYR A 1 124 ? -20.840 -18.571 17.301 1.00 4.37 133 TYR A N 1
ATOM 1990 C CA . TYR A 1 124 ? -22.249 -18.729 16.978 1.00 4.79 133 TYR A CA 1
ATOM 1991 C C . TYR A 1 124 ? -22.586 -20.196 17.222 1.00 5.05 133 TYR A C 1
ATOM 1992 O O . TYR A 1 124 ? -21.836 -21.078 16.797 1.00 5.79 133 TYR A O 1
ATOM 2010 N N . TYR A 1 125 ? -23.688 -20.457 17.922 1.00 5.09 134 TYR A N 1
ATOM 2011 C CA . TYR A 1 125 ? -23.969 -21.826 18.301 1.00 5.16 134 TYR A CA 1
ATOM 2012 C C . TYR A 1 125 ? -25.464 -22.097 18.313 1.00 4.75 134 TYR A C 1
ATOM 2013 O O . TYR A 1 125 ? -26.296 -21.208 18.462 1.00 5.64 134 TYR A O 1
ATOM 2031 N N . ASN A 1 126 ? -25.766 -23.386 18.176 1.00 4.87 135 ASN A N 1
ATOM 2032 C CA . ASN A 1 126 ? -27.118 -23.917 18.245 1.00 4.93 135 ASN A CA 1
ATOM 2033 C C . ASN A 1 126 ? -27.457 -24.182 19.712 1.00 5.00 135 ASN A C 1
ATOM 2034 O O . ASN A 1 126 ? -26.905 -25.108 20.319 1.00 5.14 135 ASN A O 1
ATOM 2045 N N A LYS A 1 127 ? -28.356 -23.379 20.282 0.36 5.41 136 LYS A N 1
ATOM 2046 N N B LYS A 1 127 ? -28.353 -23.378 20.285 0.64 5.05 136 LYS A N 1
ATOM 2047 C CA A LYS A 1 127 ? -28.628 -23.468 21.714 0.36 6.14 136 LYS A CA 1
ATOM 2048 C CA B LYS A 1 127 ? -28.628 -23.472 21.719 0.64 5.31 136 LYS A CA 1
ATOM 2049 C C A LYS A 1 127 ? -29.501 -24.657 22.095 0.36 6.08 136 LYS A C 1
ATOM 2050 C C B LYS A 1 127 ? -29.523 -24.646 22.095 0.64 5.53 136 LYS A C 1
ATOM 2051 O O A LYS A 1 127 ? -29.747 -24.865 23.292 0.36 7.11 136 LYS A O 1
ATOM 2052 O O B LYS A 1 127 ? -29.789 -24.844 23.291 0.64 7.14 136 LYS A O 1
ATOM 2089 N N . SER A 1 128 ? -29.939 -25.467 21.129 1.00 5.89 137 SER A N 1
ATOM 2090 C CA . SER A 1 128 ? -30.529 -26.767 21.441 1.00 6.68 137 SER A CA 1
ATOM 2091 C C . SER A 1 128 ? -29.472 -27.862 21.597 1.00 6.00 137 SER A C 1
ATOM 2092 O O . SER A 1 128 ? -29.803 -28.978 22.010 1.00 6.92 137 SER A O 1
ATOM 2100 N N . LYS A 1 129 ? -28.214 -27.553 21.266 1.00 5.40 138 LYS A N 1
ATOM 2101 C CA . LYS A 1 129 ? -27.088 -28.473 21.373 1.00 5.47 138 LYS A CA 1
ATOM 2102 C C . LYS A 1 129 ? -26.086 -28.079 22.442 1.00 5.01 138 LYS A C 1
ATOM 2103 O O . LYS A 1 129 ? -25.482 -28.953 23.074 1.00 6.10 138 LYS A O 1
ATOM 2122 N N . LEU A 1 130 ? -25.879 -26.778 22.637 1.00 4.83 139 LEU A N 1
ATOM 2123 C CA . LEU A 1 130 ? -24.916 -26.245 23.589 1.00 4.92 139 LEU A CA 1
ATOM 2124 C C . LEU A 1 130 ? -25.576 -25.099 24.340 1.00 4.97 139 LEU A C 1
ATOM 2125 O O . LEU A 1 130 ? -26.287 -24.294 23.735 1.00 5.88 139 LEU A O 1
ATOM 2141 N N . THR A 1 131 ? -25.302 -24.998 25.640 1.00 5.34 140 THR A N 1
ATOM 2142 C CA . THR A 1 131 ? -25.790 -23.874 26.426 1.00 5.54 140 THR A CA 1
ATOM 2143 C C . THR A 1 131 ? -24.748 -22.756 26.521 1.00 5.31 140 THR A C 1
ATOM 2144 O O . THR A 1 131 ? -23.569 -22.912 26.196 1.00 5.80 140 THR A O 1
ATOM 2155 N N . ALA A 1 132 ? -25.210 -21.618 27.047 1.00 6.10 141 ALA A N 1
ATOM 2156 C CA . ALA A 1 132 ? -24.316 -20.503 27.329 1.00 6.30 141 ALA A CA 1
ATOM 2157 C C . ALA A 1 132 ? -23.171 -20.924 28.253 1.00 6.52 141 ALA A C 1
ATOM 2158 O O . ALA A 1 132 ? -22.039 -20.459 28.096 1.00 7.93 141 ALA A O 1
ATOM 2165 N N A ASP A 1 133 ? -23.432 -21.797 29.223 0.53 6.24 142 ASP A N 1
ATOM 2166 N N B ASP A 1 133 ? -23.445 -21.794 29.226 0.47 6.38 142 ASP A N 1
ATOM 2167 C CA A ASP A 1 133 ? -22.335 -22.233 30.079 0.53 6.65 142 ASP A CA 1
ATOM 2168 C CA B ASP A 1 133 ? -22.386 -22.286 30.101 0.47 6.73 142 ASP A CA 1
ATOM 2169 C C A ASP A 1 133 ? -21.385 -23.169 29.332 0.53 5.76 142 ASP A C 1
ATOM 2170 C C B ASP A 1 133 ? -21.405 -23.167 29.337 0.47 5.81 142 ASP A C 1
ATOM 2171 O O A ASP A 1 133 ? -20.164 -23.109 29.524 0.53 6.36 142 ASP A O 1
ATOM 2172 O O B ASP A 1 133 ? -20.184 -23.053 29.509 0.47 6.37 142 ASP A O 1
ATOM 2189 N N . ASP A 1 134 ? -21.925 -24.029 28.466 1.00 5.08 143 ASP A N 1
ATOM 2190 C CA . ASP A 1 134 ? -21.082 -24.962 27.730 1.00 5.26 143 ASP A CA 1
ATOM 2191 C C . ASP A 1 134 ? -20.040 -24.242 26.878 1.00 5.16 143 ASP A C 1
ATOM 2192 O O . ASP A 1 134 ? -18.948 -24.771 26.675 1.00 6.76 143 ASP A O 1
ATOM 2202 N N . VAL A 1 135 ? -20.387 -23.071 26.333 1.00 4.60 144 VAL A N 1
ATOM 2203 C CA . VAL A 1 135 ? -19.490 -22.373 25.416 1.00 4.89 144 VAL A CA 1
ATOM 2204 C C . VAL A 1 135 ? -18.459 -21.491 26.113 1.00 5.02 144 VAL A C 1
ATOM 2205 O O . VAL A 1 135 ? -17.711 -20.780 25.443 1.00 5.53 144 VAL A O 1
ATOM 2218 N N A LYS A 1 136 ? -18.375 -21.549 27.446 0.41 5.28 145 LYS A N 1
ATOM 2219 N N B LYS A 1 136 ? -18.380 -21.538 27.448 0.59 5.04 145 LYS A N 1
ATOM 2220 C CA A LYS A 1 136 ? -17.422 -20.703 28.170 0.41 5.43 145 LYS A CA 1
ATOM 2221 C CA B LYS A 1 136 ? -17.424 -20.696 28.175 0.59 4.94 145 LYS A CA 1
ATOM 2222 C C A LYS A 1 136 ? -15.974 -21.146 27.992 0.41 4.86 145 LYS A C 1
ATOM 2223 C C B LYS A 1 136 ? -15.977 -21.144 28.015 0.59 4.51 145 LYS A C 1
ATOM 2224 O O A LYS A 1 136 ? -15.063 -20.310 28.075 0.41 4.89 145 LYS A O 1
ATOM 2225 O O B LYS A 1 136 ? -15.068 -20.314 28.163 0.59 4.88 145 LYS A O 1
ATOM 2262 N N . THR A 1 137 ? -15.730 -22.443 27.782 1.00 4.74 146 THR A N 1
ATOM 2263 C CA . THR A 1 137 ? -14.377 -22.970 27.647 1.00 4.68 146 THR A CA 1
ATOM 2264 C C . THR A 1 137 ? -14.294 -23.799 26.379 1.00 4.39 146 THR A C 1
ATOM 2265 O O . THR A 1 137 ? -15.254 -24.465 25.990 1.00 4.88 146 THR A O 1
ATOM 2276 N N . TRP A 1 138 ? -13.129 -23.770 25.735 1.00 4.46 147 TRP A N 1
ATOM 2277 C CA . TRP A 1 138 ? -12.954 -24.511 24.489 1.00 4.61 147 TRP A CA 1
ATOM 2278 C C . TRP A 1 138 ? -13.059 -26.010 24.725 1.00 4.66 147 TRP A C 1
ATOM 2279 O O . TRP A 1 138 ? -13.725 -26.722 23.961 1.00 5.08 147 TRP A O 1
ATOM 2300 N N A ASP A 1 139 ? -12.370 -26.515 25.742 0.67 5.25 148 ASP A N 1
ATOM 2301 N N B ASP A 1 139 ? -12.379 -26.513 25.758 0.33 5.61 148 ASP A N 1
ATOM 2302 C CA A ASP A 1 139 ? -12.405 -27.948 25.967 0.67 6.25 148 ASP A CA 1
ATOM 2303 C CA B ASP A 1 139 ? -12.397 -27.947 26.017 0.33 6.92 148 ASP A CA 1
ATOM 2304 C C A ASP A 1 139 ? -13.811 -28.398 26.372 0.67 5.71 148 ASP A C 1
ATOM 2305 C C B ASP A 1 139 ? -13.795 -28.412 26.407 0.33 6.34 148 ASP A C 1
ATOM 2306 O O A ASP A 1 139 ? -14.264 -29.465 25.952 0.67 6.45 148 ASP A O 1
ATOM 2307 O O B ASP A 1 139 ? -14.229 -29.495 26.005 0.33 6.77 148 ASP A O 1
ATOM 2324 N N . GLY A 1 140 ? -14.511 -27.603 27.185 1.00 5.88 149 GLY A N 1
ATOM 2325 C CA . GLY A 1 140 ? -15.844 -27.985 27.605 1.00 5.97 149 GLY A CA 1
ATOM 2326 C C . GLY A 1 140 ? -16.844 -27.963 26.462 1.00 5.86 149 GLY A C 1
ATOM 2327 O O . GLY A 1 140 ? -17.720 -28.823 26.387 1.00 7.48 149 GLY A O 1
ATOM 2332 N N . LEU A 1 141 ? -16.729 -26.981 25.563 1.00 4.91 150 LEU A N 1
ATOM 2333 C CA . LEU A 1 141 ? -17.614 -26.890 24.414 1.00 5.01 150 LEU A CA 1
ATOM 2334 C C . LEU A 1 141 ? -17.385 -28.081 23.492 1.00 4.68 150 LEU A C 1
ATOM 2335 O O . LEU A 1 141 ? -18.321 -28.789 23.104 1.00 5.14 150 LEU A O 1
ATOM 2351 N N . THR A 1 142 ? -16.119 -28.312 23.128 1.00 4.72 151 THR A N 1
ATOM 2352 C CA . THR A 1 142 ? -15.787 -29.336 22.151 1.00 4.82 151 THR A CA 1
ATOM 2353 C C . THR A 1 142 ? -15.972 -30.754 22.700 1.00 5.31 151 THR A C 1
ATOM 2354 O O . THR A 1 142 ? -16.090 -31.696 21.914 1.00 6.67 151 THR A O 1
ATOM 2365 N N . ALA A 1 143 ? -16.043 -30.918 24.027 1.00 5.15 152 ALA A N 1
ATOM 2366 C CA . ALA A 1 143 ? -16.402 -32.213 24.605 1.00 5.67 152 ALA A CA 1
ATOM 2367 C C . ALA A 1 143 ? -17.880 -32.517 24.457 1.00 5.67 152 ALA A C 1
ATOM 2368 O O . ALA A 1 143 ? -18.288 -33.662 24.676 1.00 6.63 152 ALA A O 1
ATOM 2375 N N . LYS A 1 144 ? -18.685 -31.508 24.141 1.00 5.30 153 LYS A N 1
ATOM 2376 C CA . LYS A 1 144 ? -20.136 -31.625 24.091 1.00 5.70 153 LYS A CA 1
ATOM 2377 C C . LYS A 1 144 ? -20.728 -31.548 22.701 1.00 5.58 153 LYS A C 1
ATOM 2378 O O . LYS A 1 144 ? -21.814 -32.095 22.489 1.00 6.11 153 LYS A O 1
ATOM 2397 N N . GLY A 1 145 ? -20.087 -30.853 21.772 1.00 5.86 154 GLY A N 1
ATOM 2398 C CA . GLY A 1 145 ? -20.591 -30.748 20.417 1.00 6.40 154 GLY A CA 1
ATOM 2399 C C . GLY A 1 145 ? -19.473 -30.334 19.493 1.00 6.44 154 GLY A C 1
ATOM 2400 O O . GLY A 1 145 ? -18.393 -29.952 19.931 1.00 9.45 154 GLY A O 1
ATOM 2404 N N . VAL A 1 146 ? -19.743 -30.397 18.200 1.00 5.51 155 VAL A N 1
ATOM 2405 C CA . VAL A 1 146 ? -18.732 -30.162 17.185 1.00 5.37 155 VAL A CA 1
ATOM 2406 C C . VAL A 1 146 ? -18.666 -28.687 16.814 1.00 4.77 155 VAL A C 1
ATOM 2407 O O . VAL A 1 146 ? -19.672 -28.063 16.460 1.00 5.81 155 VAL A O 1
ATOM 2420 N N A LEU A 1 147 ? -17.450 -28.152 16.858 0.43 5.11 156 LEU A N 1
ATOM 2421 N N B LEU A 1 147 ? -17.466 -28.144 16.885 0.57 4.98 156 LEU A N 1
ATOM 2422 C CA A LEU A 1 147 ? -17.109 -26.808 16.415 0.43 5.25 156 LEU A CA 1
ATOM 2423 C CA B LEU A 1 147 ? -17.146 -26.814 16.404 0.57 5.19 156 LEU A CA 1
ATOM 2424 C C A LEU A 1 147 ? -16.415 -26.935 15.058 0.43 5.18 156 LEU A C 1
ATOM 2425 C C B LEU A 1 147 ? -16.455 -26.979 15.051 0.57 5.14 156 LEU A C 1
ATOM 2426 O O A LEU A 1 147 ? -15.348 -27.549 14.961 0.43 5.97 156 LEU A O 1
ATOM 2427 O O B LEU A 1 147 ? -15.450 -27.688 14.944 0.57 6.03 156 LEU A O 1
ATOM 2458 N N . ALA A 1 148 ? -17.013 -26.360 14.012 1.00 5.49 157 ALA A N 1
ATOM 2459 C CA . ALA A 1 148 ? -16.456 -26.431 12.660 1.00 5.87 157 ALA A CA 1
ATOM 2460 C C . ALA A 1 148 ? -15.704 -25.137 12.351 1.00 5.79 157 ALA A C 1
ATOM 2461 O O . ALA A 1 148 ? -16.229 -24.041 12.581 1.00 6.43 157 ALA A O 1
ATOM 2468 N N . THR A 1 149 ? -14.491 -25.270 11.820 1.00 5.83 158 THR A N 1
ATOM 2469 C CA . THR A 1 149 ? -13.624 -24.116 11.614 1.00 6.15 158 THR A CA 1
ATOM 2470 C C . THR A 1 149 ? -12.557 -24.454 10.590 1.00 6.14 158 THR A C 1
ATOM 2471 O O . THR A 1 149 ? -12.482 -25.574 10.093 1.00 7.41 158 THR A O 1
ATOM 2482 N N . ASP A 1 150 ? -11.698 -23.479 10.316 1.00 7.27 159 ASP A N 1
ATOM 2483 C CA . ASP A 1 150 ? -10.702 -23.576 9.246 1.00 6.87 159 ASP A CA 1
ATOM 2484 C C . ASP A 1 150 ? -9.334 -23.169 9.778 1.00 5.84 159 ASP A C 1
ATOM 2485 O O . ASP A 1 150 ? -9.072 -21.976 9.984 1.00 6.57 159 ASP A O 1
ATOM 2494 N N . PHE A 1 151 ? -8.457 -24.153 9.962 1.00 5.95 160 PHE A N 1
ATOM 2495 C CA . PHE A 1 151 ? -7.096 -23.911 10.425 1.00 5.78 160 PHE A CA 1
ATOM 2496 C C . PHE A 1 151 ? -6.169 -23.422 9.318 1.00 6.19 160 PHE A C 1
ATOM 2497 O O . PHE A 1 151 ? -5.011 -23.092 9.607 1.00 8.40 160 PHE A O 1
ATOM 2514 N N . THR A 1 152 ? -6.652 -23.342 8.072 1.00 5.56 161 THR A N 1
ATOM 2515 C CA . THR A 1 152 ? -5.873 -22.741 6.996 1.00 5.94 161 THR A CA 1
ATOM 2516 C C . THR A 1 152 ? -6.053 -21.237 6.919 1.00 6.16 161 THR A C 1
ATOM 2517 O O . THR A 1 152 ? -5.395 -20.588 6.098 1.00 7.17 161 THR A O 1
ATOM 2528 N N . ASN A 1 153 ? -6.927 -20.670 7.750 1.00 6.58 162 ASN A N 1
ATOM 2529 C CA . ASN A 1 153 ? -7.201 -19.243 7.767 1.00 7.20 162 ASN A CA 1
ATOM 2530 C C . ASN A 1 153 ? -6.514 -18.636 8.987 1.00 6.43 162 ASN A C 1
ATOM 2531 O O . ASN A 1 153 ? -6.931 -18.849 10.128 1.00 7.74 162 ASN A O 1
ATOM 2542 N N . ALA A 1 154 ? -5.429 -17.898 8.738 1.00 5.76 163 ALA A N 1
ATOM 2543 C CA . ALA A 1 154 ? -4.654 -17.321 9.829 1.00 5.61 163 ALA A CA 1
ATOM 2544 C C . ALA A 1 154 ? -5.415 -16.239 10.590 1.00 5.28 163 ALA A C 1
ATOM 2545 O O . ALA A 1 154 ? -5.088 -15.948 11.748 1.00 6.08 163 ALA A O 1
ATOM 2552 N N . TYR A 1 155 ? -6.396 -15.603 9.954 1.00 4.98 164 TYR A N 1
ATOM 2553 C CA . TYR A 1 155 ? -7.245 -14.656 10.664 1.00 4.80 164 TYR A CA 1
ATOM 2554 C C . TYR A 1 155 ? -8.020 -15.345 11.783 1.00 4.79 164 TYR A C 1
ATOM 2555 O O . TYR A 1 155 ? -8.278 -14.739 12.826 1.00 5.43 164 TYR A O 1
ATOM 2573 N N . ASN A 1 156 ? -8.378 -16.623 11.593 1.00 5.01 165 ASN A N 1
ATOM 2574 C CA . ASN A 1 156 ? -9.067 -17.349 12.659 1.00 4.87 165 ASN A CA 1
ATOM 2575 C C . ASN A 1 156 ? -8.154 -17.612 13.854 1.00 4.94 165 ASN A C 1
ATOM 2576 O O . ASN A 1 156 ? -8.564 -17.424 15.004 1.00 5.22 165 ASN A O 1
ATOM 2587 N N . PHE A 1 157 ? -6.929 -18.101 13.610 1.00 5.05 166 PHE A N 1
ATOM 2588 C CA . PHE A 1 157 ? -6.165 -18.734 14.672 1.00 4.96 166 PHE A CA 1
ATOM 2589 C C . PHE A 1 157 ? -4.868 -18.055 15.077 1.00 4.67 166 PHE A C 1
ATOM 2590 O O . PHE A 1 157 ? -4.346 -18.384 16.157 1.00 4.68 166 PHE A O 1
ATOM 2607 N N . TYR A 1 158 ? -4.320 -17.123 14.290 1.00 4.56 167 TYR A N 1
ATOM 2608 C CA . TYR A 1 158 ? -3.122 -16.445 14.772 1.00 4.16 167 TYR A CA 1
ATOM 2609 C C . TYR A 1 158 ? -3.333 -15.840 16.151 1.00 4.16 167 TYR A C 1
ATOM 2610 O O . TYR A 1 158 ? -2.387 -15.848 16.961 1.00 4.59 167 TYR A O 1
ATOM 2628 N N . PRO A 1 159 ? -4.512 -15.305 16.490 1.00 4.01 168 PRO A N 1
ATOM 2629 C CA . PRO A 1 159 ? -4.646 -14.676 17.811 1.00 4.49 168 PRO A CA 1
ATOM 2630 C C . PRO A 1 159 ? -4.431 -15.612 19.003 1.00 4.24 168 PRO A C 1
ATOM 2631 O O . PRO A 1 159 ? -4.222 -15.097 20.108 1.00 4.60 168 PRO A O 1
ATOM 2642 N N . VAL A 1 160 ? -4.422 -16.932 18.822 1.00 4.17 169 VAL A N 1
ATOM 2643 C CA . VAL A 1 160 ? -4.000 -17.799 19.924 1.00 4.09 169 VAL A CA 1
ATOM 2644 C C . VAL A 1 160 ? -2.575 -17.459 20.372 1.00 4.14 169 VAL A C 1
ATOM 2645 O O . VAL A 1 160 ? -2.248 -17.565 21.559 1.00 4.78 169 VAL A O 1
ATOM 2658 N N . PHE A 1 161 ? -1.703 -17.037 19.442 1.00 4.30 170 PHE A N 1
ATOM 2659 C CA . PHE A 1 161 ? -0.366 -16.588 19.837 1.00 4.61 170 PHE A CA 1
ATOM 2660 C C . PHE A 1 161 ? -0.429 -15.388 20.769 1.00 4.66 170 PHE A C 1
ATOM 2661 O O . PHE A 1 161 ? 0.472 -15.199 21.593 1.00 5.68 170 PHE A O 1
ATOM 2678 N N . LEU A 1 162 ? -1.424 -14.531 20.586 1.00 4.91 171 LEU A N 1
ATOM 2679 C CA . LEU A 1 162 ? -1.594 -13.354 21.435 1.00 5.64 171 LEU A CA 1
ATOM 2680 C C . LEU A 1 162 ? -2.144 -13.763 22.805 1.00 5.50 171 LEU A C 1
ATOM 2681 O O . LEU A 1 162 ? -1.661 -13.288 23.840 1.00 6.59 171 LEU A O 1
ATOM 2697 N N . SER A 1 163 ? -3.086 -14.707 22.841 1.00 5.33 172 SER A N 1
ATOM 2698 C CA . SER A 1 163 ? -3.492 -15.305 24.117 1.00 5.73 172 SER A CA 1
ATOM 2699 C C . SER A 1 163 ? -2.304 -15.896 24.866 1.00 5.91 172 SER A C 1
ATOM 2700 O O . SER A 1 163 ? -2.239 -15.839 26.098 1.00 7.29 172 SER A O 1
ATOM 2708 N N . ALA A 1 164 ? -1.362 -16.485 24.134 1.00 5.69 173 ALA A N 1
ATOM 2709 C CA . ALA A 1 164 ? -0.164 -17.079 24.723 1.00 6.59 173 ALA A CA 1
ATOM 2710 C C . ALA A 1 164 ? 0.807 -16.053 25.270 1.00 7.39 173 ALA A C 1
ATOM 2711 O O . ALA A 1 164 ? 1.786 -16.440 25.913 1.00 9.89 173 ALA A O 1
ATOM 2718 N N . GLY A 1 165 ? 0.593 -14.768 25.017 1.00 7.31 174 GLY A N 1
ATOM 2719 C CA . GLY A 1 165 ? 1.432 -13.727 25.576 1.00 8.25 174 GLY A CA 1
ATOM 2720 C C . GLY A 1 165 ? 2.494 -13.165 24.661 1.00 8.10 174 GLY A C 1
ATOM 2721 O O . GLY A 1 165 ? 3.377 -12.450 25.133 1.00 10.55 174 GLY A O 1
ATOM 2725 N N . THR A 1 166 ? 2.429 -13.452 23.367 1.00 7.10 175 THR A N 1
ATOM 2726 C CA . THR A 1 166 ? 3.351 -12.877 22.401 1.00 7.08 175 THR A CA 1
ATOM 2727 C C . THR A 1 166 ? 2.747 -11.604 21.810 1.00 7.41 175 THR A C 1
ATOM 2728 O O . THR A 1 166 ? 1.548 -11.332 21.951 1.00 8.79 175 THR A O 1
ATOM 2739 N N . GLN A 1 167 ? 3.597 -10.834 21.132 1.00 7.60 176 GLN A N 1
ATOM 2740 C CA . GLN A 1 167 ? 3.207 -9.611 20.448 1.00 8.24 176 GLN A CA 1
ATOM 2741 C C . GLN A 1 167 ? 3.409 -9.777 18.949 1.00 6.95 176 GLN A C 1
ATOM 2742 O O . GLN A 1 167 ? 4.277 -10.536 18.502 1.00 7.23 176 GLN A O 1
ATOM 2756 N N . LEU A 1 168 ? 2.595 -9.047 18.182 1.00 7.58 177 LEU A N 1
ATOM 2757 C CA . LEU A 1 168 ? 2.654 -9.025 16.725 1.00 6.81 177 LEU A CA 1
ATOM 2758 C C . LEU A 1 168 ? 3.070 -7.610 16.316 1.00 6.54 177 LEU A C 1
ATOM 2759 O O . LEU A 1 168 ? 2.319 -6.645 16.490 1.00 6.97 177 LEU A O 1
ATOM 2775 N N . TYR A 1 169 ? 4.293 -7.478 15.820 1.00 6.66 178 TYR A N 1
ATOM 2776 C CA . TYR A 1 169 ? 4.856 -6.177 15.474 1.00 6.97 178 TYR A CA 1
ATOM 2777 C C . TYR A 1 169 ? 4.869 -5.250 16.691 1.00 7.40 178 TYR A C 1
ATOM 2778 O O . TYR A 1 169 ? 4.680 -4.036 16.590 1.00 8.20 178 TYR A O 1
ATOM 2796 N N . GLY A 1 170 ? 5.182 -5.821 17.848 1.00 8.08 179 GLY A N 1
ATOM 2797 C CA . GLY A 1 170 ? 5.490 -5.038 19.010 1.00 9.40 179 GLY A CA 1
ATOM 2798 C C . GLY A 1 170 ? 4.277 -4.492 19.720 1.00 9.99 179 GLY A C 1
ATOM 2799 O O . GLY A 1 170 ? 3.129 -4.894 19.507 1.00 11.19 179 GLY A O 1
ATOM 2803 N N . LYS A 1 171 ? 4.564 -3.505 20.568 1.00 10.88 180 LYS A N 1
ATOM 2804 C CA . LYS A 1 171 ? 3.610 -3.061 21.574 1.00 11.66 180 LYS A CA 1
ATOM 2805 C C . LYS A 1 171 ? 2.351 -2.438 20.984 1.00 12.10 180 LYS A C 1
ATOM 2806 O O . LYS A 1 171 ? 1.280 -2.546 21.591 1.00 14.15 180 LYS A O 1
ATOM 2825 N N . THR A 1 172 ? 2.447 -1.768 19.842 1.00 12.00 181 THR A N 1
ATOM 2826 C CA . THR A 1 172 ? 1.261 -1.191 19.222 1.00 12.03 181 THR A CA 1
ATOM 2827 C C . THR A 1 172 ? 1.178 -1.581 17.756 1.00 10.36 181 THR A C 1
ATOM 2828 O O . THR A 1 172 ? 0.538 -0.892 16.962 1.00 11.17 181 THR A O 1
ATOM 2839 N N . GLY A 1 173 ? 1.813 -2.683 17.384 1.00 8.65 182 GLY A N 1
ATOM 2840 C CA . GLY A 1 173 ? 1.738 -3.145 16.019 1.00 8.26 182 GLY A CA 1
ATOM 2841 C C . GLY A 1 173 ? 2.503 -2.312 15.027 1.00 8.40 182 GLY A C 1
ATOM 2842 O O . GLY A 1 173 ? 2.216 -2.395 13.826 1.00 8.99 182 GLY A O 1
ATOM 2846 N N . GLU A 1 174 ? 3.479 -1.527 15.487 1.00 9.24 183 GLU A N 1
ATOM 2847 C CA . GLU A 1 174 ? 4.217 -0.606 14.630 1.00 10.63 183 GLU A CA 1
ATOM 2848 C C . GLU A 1 174 ? 5.712 -0.891 14.611 1.00 10.22 183 GLU A C 1
ATOM 2849 O O . GLU A 1 174 ? 6.469 -0.083 14.066 1.00 11.83 183 GLU A O 1
ATOM 2861 N N . THR A 1 175 ? 6.157 -2.008 15.190 1.00 9.38 184 THR A N 1
ATOM 2862 C CA . THR A 1 175 ? 7.583 -2.294 15.363 1.00 9.62 184 THR A CA 1
ATOM 2863 C C . THR A 1 175 ? 7.969 -3.427 14.423 1.00 9.02 184 THR A C 1
ATOM 2864 O O . THR A 1 175 ? 7.549 -4.567 14.637 1.00 9.11 184 THR A O 1
ATOM 2875 N N . VAL A 1 176 ? 8.783 -3.124 13.401 1.00 9.69 185 VAL A N 1
ATOM 2876 C CA . VAL A 1 176 ? 9.128 -4.100 12.362 1.00 10.33 185 VAL A CA 1
ATOM 2877 C C . VAL A 1 176 ? 9.677 -5.385 12.968 1.00 9.36 185 VAL A C 1
ATOM 2878 O O . VAL A 1 176 ? 9.330 -6.480 12.522 1.00 9.59 185 VAL A O 1
ATOM 2891 N N . LYS A 1 177 ? 10.580 -5.269 13.953 1.00 9.87 186 LYS A N 1
ATOM 2892 C CA . LYS A 1 177 ? 11.218 -6.413 14.600 1.00 11.26 186 LYS A CA 1
ATOM 2893 C C . LYS A 1 177 ? 10.550 -6.794 15.919 1.00 11.04 186 LYS A C 1
ATOM 2894 O O . LYS A 1 177 ? 11.191 -7.392 16.789 1.00 13.67 186 LYS A O 1
ATOM 2913 N N . GLY A 1 178 ? 9.274 -6.485 16.080 1.00 9.33 187 GLY A N 1
ATOM 2914 C CA . GLY A 1 178 ? 8.617 -6.658 17.355 1.00 9.61 187 GLY A CA 1
ATOM 2915 C C . GLY A 1 178 ? 7.787 -7.911 17.533 1.00 8.74 187 GLY A C 1
ATOM 2916 O O . GLY A 1 178 ? 7.133 -8.053 18.569 1.00 9.77 187 GLY A O 1
ATOM 2920 N N . THR A 1 179 ? 7.762 -8.815 16.557 1.00 8.38 188 THR A N 1
ATOM 2921 C CA . THR A 1 179 ? 7.038 -10.072 16.719 1.00 8.01 188 THR A CA 1
ATOM 2922 C C . THR A 1 179 ? 7.937 -11.054 17.453 1.00 8.87 188 THR A C 1
ATOM 2923 O O . THR A 1 179 ? 9.027 -11.365 16.966 1.00 11.35 188 THR A O 1
ATOM 2934 N N . ASP A 1 180 ? 7.487 -11.540 18.617 1.00 8.56 189 ASP A N 1
ATOM 2935 C CA . ASP A 1 180 ? 8.320 -12.349 19.504 1.00 9.25 189 ASP A CA 1
ATOM 2936 C C . ASP A 1 180 ? 7.766 -13.756 19.709 1.00 8.54 189 ASP A C 1
ATOM 2937 O O . ASP A 1 180 ? 7.981 -14.370 20.756 1.00 9.87 189 ASP A O 1
ATOM 2946 N N . VAL A 1 181 ? 7.146 -14.323 18.673 1.00 8.41 190 VAL A N 1
ATOM 2947 C CA . VAL A 1 181 ? 6.576 -15.664 18.758 1.00 8.53 190 VAL A CA 1
ATOM 2948 C C . VAL A 1 181 ? 7.622 -16.757 18.723 1.00 7.70 190 VAL A C 1
ATOM 2949 O O . VAL A 1 181 ? 7.299 -17.929 18.963 1.00 8.72 190 VAL A O 1
ATOM 2962 N N . ASN A 1 182 ? 8.865 -16.403 18.398 1.00 7.31 191 ASN A N 1
ATOM 2963 C CA . ASN A 1 182 ? 9.980 -17.338 18.421 1.00 7.70 191 ASN A CA 1
ATOM 2964 C C . ASN A 1 182 ? 10.452 -17.484 19.866 1.00 7.40 191 ASN A C 1
ATOM 2965 O O . ASN A 1 182 ? 11.521 -17.020 20.251 1.00 9.50 191 ASN A O 1
ATOM 2976 N N . SER A 1 183 ? 9.625 -18.163 20.654 1.00 7.66 192 SER A N 1
ATOM 2977 C CA . SER A 1 183 ? 9.779 -18.237 22.100 1.00 7.81 192 SER A CA 1
ATOM 2978 C C . SER A 1 183 ? 8.996 -19.441 22.605 1.00 7.12 192 SER A C 1
ATOM 2979 O O . SER A 1 183 ? 8.167 -20.018 21.903 1.00 6.83 192 SER A O 1
ATOM 2987 N N . ALA A 1 184 ? 9.229 -19.773 23.875 1.00 7.33 193 ALA A N 1
ATOM 2988 C CA . ALA A 1 184 ? 8.469 -20.841 24.511 1.00 7.28 193 ALA A CA 1
ATOM 2989 C C . ALA A 1 184 ? 6.967 -20.549 24.504 1.00 7.06 193 ALA A C 1
ATOM 2990 O O . ALA A 1 184 ? 6.160 -21.475 24.390 1.00 7.78 193 ALA A O 1
ATOM 2997 N N A LYS A 1 185 ? 6.573 -19.277 24.635 0.53 7.32 194 LYS A N 1
ATOM 2998 N N B LYS A 1 185 ? 6.573 -19.278 24.634 0.47 7.35 194 LYS A N 1
ATOM 2999 C CA A LYS A 1 185 ? 5.153 -18.940 24.560 0.53 7.60 194 LYS A CA 1
ATOM 3000 C CA B LYS A 1 185 ? 5.153 -18.943 24.560 0.47 7.65 194 LYS A CA 1
ATOM 3001 C C A LYS A 1 185 ? 4.586 -19.240 23.175 0.53 6.93 194 LYS A C 1
ATOM 3002 C C B LYS A 1 185 ? 4.586 -19.243 23.176 0.47 6.96 194 LYS A C 1
ATOM 3003 O O A LYS A 1 185 ? 3.470 -19.764 23.050 0.53 7.32 194 LYS A O 1
ATOM 3004 O O B LYS A 1 185 ? 3.472 -19.770 23.051 0.47 7.30 194 LYS A O 1
ATOM 3041 N N . GLY A 1 186 ? 5.331 -18.917 22.121 1.00 6.66 195 GLY A N 1
ATOM 3042 C CA . GLY A 1 186 ? 4.888 -19.285 20.788 1.00 6.42 195 GLY A CA 1
ATOM 3043 C C . GLY A 1 186 ? 4.739 -20.783 20.622 1.00 6.23 195 GLY A C 1
ATOM 3044 O O . GLY A 1 186 ? 3.814 -21.264 19.962 1.00 6.24 195 GLY A O 1
ATOM 3048 N N . GLU A 1 187 ? 5.658 -21.550 21.210 1.00 6.13 196 GLU A N 1
ATOM 3049 C CA . GLU A 1 187 ? 5.563 -22.998 21.128 1.00 6.29 196 GLU A CA 1
ATOM 3050 C C . GLU A 1 187 ? 4.289 -23.508 21.797 1.00 6.15 196 GLU A C 1
ATOM 3051 O O . GLU A 1 187 ? 3.696 -24.494 21.337 1.00 6.57 196 GLU A O 1
ATOM 3063 N N A GLN A 1 188 ? 3.872 -22.870 22.903 0.55 6.38 197 GLN A N 1
ATOM 3064 N N B GLN A 1 188 ? 3.839 -22.865 22.874 0.45 6.58 197 GLN A N 1
ATOM 3065 C CA A GLN A 1 188 ? 2.611 -23.222 23.566 0.55 6.77 197 GLN A CA 1
ATOM 3066 C CA B GLN A 1 188 ? 2.612 -23.325 23.522 0.45 7.21 197 GLN A CA 1
ATOM 3067 C C A GLN A 1 188 ? 1.443 -23.134 22.594 0.55 5.72 197 GLN A C 1
ATOM 3068 C C B GLN A 1 188 ? 1.392 -23.112 22.630 0.45 6.17 197 GLN A C 1
ATOM 3069 O O A GLN A 1 188 ? 0.574 -24.015 22.561 0.55 6.11 197 GLN A O 1
ATOM 3070 O O B GLN A 1 188 ? 0.452 -23.918 22.662 0.45 5.81 197 GLN A O 1
ATOM 3097 N N . ALA A 1 189 ? 1.382 -22.050 21.821 1.00 5.88 198 ALA A N 1
ATOM 3098 C CA . ALA A 1 189 ? 0.304 -21.873 20.856 1.00 5.60 198 ALA A CA 1
ATOM 3099 C C . ALA A 1 189 ? 0.358 -22.937 19.768 1.00 4.76 198 ALA A C 1
ATOM 3100 O O . ALA A 1 189 ? -0.676 -23.505 19.401 1.00 5.02 198 ALA A O 1
ATOM 3107 N N . MET A 1 190 ? 1.558 -23.224 19.250 1.00 4.69 199 MET A N 1
ATOM 3108 C CA . MET A 1 190 ? 1.697 -24.280 18.250 1.00 4.73 199 MET A CA 1
ATOM 3109 C C . MET A 1 190 ? 1.165 -25.605 18.775 1.00 4.64 199 MET A C 1
ATOM 3110 O O . MET A 1 190 ? 0.449 -26.327 18.070 1.00 4.96 199 MET A O 1
ATOM 3124 N N . ALA A 1 191 ? 1.499 -25.936 20.026 1.00 5.05 200 ALA A N 1
ATOM 3125 C CA . ALA A 1 191 ? 1.012 -27.179 20.623 1.00 5.84 200 ALA A CA 1
ATOM 3126 C C . ALA A 1 191 ? -0.508 -27.167 20.763 1.00 5.34 200 ALA A C 1
ATOM 3127 O O . ALA A 1 191 ? -1.151 -28.208 20.617 1.00 5.83 200 ALA A O 1
ATOM 3134 N N . TRP A 1 192 ? -1.102 -26.004 21.071 1.00 5.19 201 TRP A N 1
ATOM 3135 C CA . TRP A 1 192 ? -2.558 -25.917 21.164 1.00 4.90 201 TRP A CA 1
ATOM 3136 C C . TRP A 1 192 ? -3.195 -26.226 19.817 1.00 4.67 201 TRP A C 1
ATOM 3137 O O . TRP A 1 192 ? -4.175 -26.968 19.747 1.00 5.00 201 TRP A O 1
ATOM 3158 N N . PHE A 1 193 ? -2.658 -25.671 18.727 1.00 4.45 202 PHE A N 1
ATOM 3159 C CA . PHE A 1 193 ? -3.222 -26.004 17.418 1.00 4.62 202 PHE A CA 1
ATOM 3160 C C . PHE A 1 193 ? -3.160 -27.513 17.189 1.00 4.63 202 PHE A C 1
ATOM 3161 O O . PHE A 1 193 ? -4.124 -28.137 16.724 1.00 4.91 202 PHE A O 1
ATOM 3178 N N . ALA A 1 194 ? -2.004 -28.112 17.492 1.00 4.77 203 ALA A N 1
ATOM 3179 C CA . ALA A 1 194 ? -1.806 -29.531 17.247 1.00 5.07 203 ALA A CA 1
ATOM 3180 C C . ALA A 1 194 ? -2.775 -30.393 18.036 1.00 5.57 203 ALA A C 1
ATOM 3181 O O . ALA A 1 194 ? -3.200 -31.447 17.548 1.00 6.13 203 ALA A O 1
ATOM 3188 N N . GLN A 1 195 ? -3.126 -29.971 19.253 1.00 5.56 204 GLN A N 1
ATOM 3189 C CA . GLN A 1 195 ? -4.085 -30.692 20.090 1.00 6.60 204 GLN A CA 1
ATOM 3190 C C . GLN A 1 195 ? -5.423 -30.845 19.393 1.00 5.84 204 GLN A C 1
ATOM 3191 O O . GLN A 1 195 ? -6.186 -31.768 19.691 1.00 7.35 204 GLN A O 1
ATOM 3205 N N . GLN A 1 196 ? -5.774 -29.906 18.524 1.00 5.24 205 GLN A N 1
ATOM 3206 C CA . GLN A 1 196 ? -7.118 -29.900 17.973 1.00 5.37 205 GLN A CA 1
ATOM 3207 C C . GLN A 1 196 ? -7.338 -30.978 16.920 1.00 5.41 205 GLN A C 1
ATOM 3208 O O . GLN A 1 196 ? -8.486 -31.342 16.667 1.00 6.01 205 GLN A O 1
ATOM 3222 N N A LYS A 1 197 ? -6.274 -31.508 16.317 0.34 5.76 206 LYS A N 1
ATOM 3223 N N B LYS A 1 197 ? -6.277 -31.512 16.321 0.41 5.64 206 LYS A N 1
ATOM 3224 N N C LYS A 1 197 ? -6.274 -31.512 16.319 0.25 5.92 206 LYS A N 1
ATOM 3225 C CA A LYS A 1 197 ? -6.442 -32.508 15.265 0.34 6.48 206 LYS A CA 1
ATOM 3226 C CA B LYS A 1 197 ? -6.454 -32.505 15.266 0.41 6.27 206 LYS A CA 1
ATOM 3227 C CA C LYS A 1 197 ? -6.446 -32.505 15.261 0.25 6.78 206 LYS A CA 1
ATOM 3228 C C A LYS A 1 197 ? -7.174 -33.739 15.784 0.34 7.28 206 LYS A C 1
ATOM 3229 C C B LYS A 1 197 ? -7.174 -33.744 15.782 0.41 7.23 206 LYS A C 1
ATOM 3230 C C C LYS A 1 197 ? -7.164 -33.746 15.776 0.25 7.44 206 LYS A C 1
ATOM 3231 O O A LYS A 1 197 ? -8.034 -34.299 15.094 0.34 9.00 206 LYS A O 1
ATOM 3232 O O B LYS A 1 197 ? -8.017 -34.319 15.084 0.41 9.26 206 LYS A O 1
ATOM 3233 O O C LYS A 1 197 ? -8.000 -34.326 15.074 0.25 8.91 206 LYS A O 1
ATOM 3288 N N . SER A 1 198 ? -6.839 -34.173 16.993 1.00 7.31 207 SER A N 1
ATOM 3289 C CA . SER A 1 198 ? -7.419 -35.361 17.596 1.00 8.38 207 SER A CA 1
ATOM 3290 C C . SER A 1 198 ? -8.603 -35.046 18.502 1.00 7.91 207 SER A C 1
ATOM 3291 O O . SER A 1 198 ? -9.129 -35.960 19.149 1.00 9.79 207 SER A O 1
ATOM 3299 N N . ASN A 1 199 ? -9.022 -33.780 18.565 1.00 6.67 208 ASN A N 1
ATOM 3300 C CA . ASN A 1 199 ? -10.210 -33.390 19.318 1.00 6.58 208 ASN A CA 1
ATOM 3301 C C . ASN A 1 199 ? -11.408 -33.684 18.433 1.00 6.52 208 ASN A C 1
ATOM 3302 O O . ASN A 1 199 ? -11.615 -33.012 17.418 1.00 6.86 208 ASN A O 1
ATOM 3313 N N . LYS A 1 200 ? -12.171 -34.721 18.779 1.00 8.23 209 LYS A N 1
ATOM 3314 C CA . LYS A 1 200 ? -13.289 -35.129 17.942 1.00 9.56 209 LYS A CA 1
ATOM 3315 C C . LYS A 1 200 ? -14.421 -34.105 17.947 1.00 7.90 209 LYS A C 1
ATOM 3316 O O . LYS A 1 200 ? -15.354 -34.238 17.148 1.00 8.55 209 LYS A O 1
AT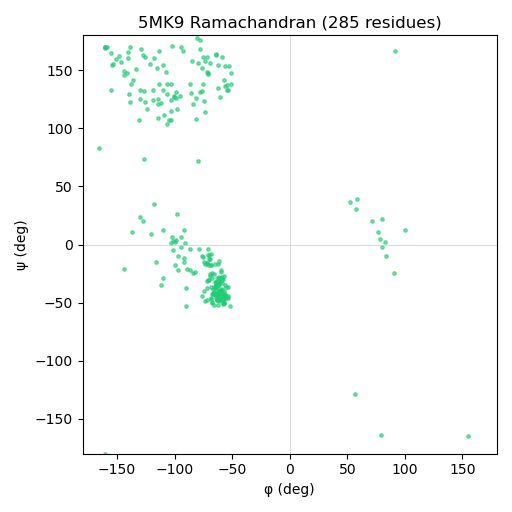OM 3335 N N . GLY A 1 201 ? -14.350 -33.083 18.798 1.00 6.35 210 GLY A N 1
ATOM 3336 C CA . GLY A 1 201 ? -15.262 -31.969 18.751 1.00 6.04 210 GLY A CA 1
ATOM 3337 C C . GLY A 1 201 ? -14.810 -30.806 17.904 1.00 5.21 210 GLY A C 1
ATOM 3338 O O . GLY A 1 201 ? -15.434 -29.750 17.969 1.00 5.99 210 GLY A O 1
ATOM 3342 N N . VAL A 1 202 ? -13.774 -30.983 17.090 1.00 5.31 211 VAL A N 1
ATOM 3343 C CA . VAL A 1 202 ? -13.284 -29.938 16.187 1.00 5.32 211 VAL A CA 1
ATOM 3344 C C . VAL A 1 202 ? -13.254 -30.520 14.780 1.00 5.31 211 VAL A C 1
ATOM 3345 O O . VAL A 1 202 ? -12.601 -31.541 14.532 1.00 6.50 211 VAL A O 1
ATOM 3358 N N . MET A 1 203 ? -13.959 -29.877 13.859 1.00 5.60 212 MET A N 1
ATOM 3359 C CA . MET A 1 203 ? -14.034 -30.293 12.464 1.00 6.66 212 MET A CA 1
ATOM 3360 C C . MET A 1 203 ? -13.377 -29.227 11.580 1.00 6.17 212 MET A C 1
ATOM 3361 O O . MET A 1 203 ? -13.772 -28.066 11.613 1.00 7.75 212 MET A O 1
ATOM 3375 N N . GLN A 1 204 ? -12.403 -29.631 10.769 1.00 6.54 213 GLN A N 1
ATOM 3376 C CA . GLN A 1 204 ? -11.825 -28.775 9.740 1.00 6.50 213 GLN A CA 1
ATOM 3377 C C . GLN A 1 204 ? -12.765 -28.716 8.539 1.00 7.37 213 GLN A C 1
ATOM 3378 O O . GLN A 1 204 ? -13.213 -29.748 8.032 1.00 9.02 213 GLN A O 1
ATOM 3392 N N . THR A 1 205 ? -13.032 -27.501 8.065 1.00 7.56 214 THR A N 1
ATOM 3393 C CA . THR A 1 205 ? -13.856 -27.317 6.881 1.00 8.61 214 THR A CA 1
ATOM 3394 C C . THR A 1 205 ? -13.524 -25.994 6.217 1.00 9.63 214 THR A C 1
ATOM 3395 O O . THR A 1 205 ? -13.182 -25.013 6.882 1.00 10.10 214 THR A O 1
ATOM 3406 N N A SER A 1 206 ? -13.678 -25.964 4.898 0.48 11.50 215 SER A N 1
ATOM 3407 N N B SER A 1 206 ? -13.667 -25.977 4.892 0.52 11.75 215 SER A N 1
ATOM 3408 C CA A SER A 1 206 ? -13.537 -24.729 4.142 0.48 12.54 215 SER A CA 1
ATOM 3409 C CA B SER A 1 206 ? -13.532 -24.746 4.133 0.52 12.96 215 SER A CA 1
ATOM 3410 C C A SER A 1 206 ? -14.837 -23.953 4.050 0.48 12.89 215 SER A C 1
ATOM 3411 C C B SER A 1 206 ? -14.774 -23.877 4.227 0.52 12.99 215 SER A C 1
ATOM 3412 O O A SER A 1 206 ? -14.871 -22.903 3.405 0.48 14.19 215 SER A O 1
ATOM 3413 O O B SER A 1 206 ? -14.699 -22.683 3.912 0.52 13.79 215 SER A O 1
ATOM 3428 N N . ASN A 1 207 ? -15.908 -24.441 4.674 1.00 12.97 216 ASN A N 1
ATOM 3429 C CA . ASN A 1 207 ? -17.188 -23.724 4.670 1.00 13.60 216 ASN A CA 1
ATOM 3430 C C . ASN A 1 207 ? -17.942 -24.085 5.950 1.00 12.63 216 ASN A C 1
ATOM 3431 O O . ASN A 1 207 ? -18.757 -25.015 5.986 1.00 12.81 216 ASN A O 1
ATOM 3443 N N . ALA A 1 208 ? -17.638 -23.342 7.010 1.00 12.26 217 ALA A N 1
ATOM 3444 C CA . ALA A 1 208 ? -18.272 -23.608 8.292 1.00 11.21 217 ALA A CA 1
ATOM 3445 C C . ALA A 1 208 ? -19.781 -23.364 8.247 1.00 10.61 217 ALA A C 1
ATOM 3446 O O . ALA A 1 208 ? -20.530 -24.047 8.949 1.00 10.26 217 ALA A O 1
ATOM 3453 N N . LEU A 1 209 ? -20.248 -22.410 7.441 1.00 11.62 218 LEU A N 1
ATOM 3454 C CA . LEU A 1 209 ? -21.682 -22.164 7.336 1.00 11.72 218 LEU A CA 1
ATOM 3455 C C . LEU A 1 209 ? -22.423 -23.390 6.852 1.00 11.72 218 LEU A C 1
ATOM 3456 O O . LEU A 1 209 ? -23.514 -23.697 7.350 1.00 12.65 218 LEU A O 1
ATOM 3472 N N A ASN A 1 210 ? -21.869 -24.087 5.861 0.65 12.14 219 ASN A N 1
ATOM 3473 N N B ASN A 1 210 ? -21.872 -24.091 5.861 0.35 12.52 219 ASN A N 1
ATOM 3474 C CA A ASN A 1 210 ? -22.526 -25.281 5.357 0.65 12.91 219 ASN A CA 1
ATOM 3475 C CA B ASN A 1 210 ? -22.548 -25.277 5.362 0.35 13.60 219 ASN A CA 1
ATOM 3476 C C A ASN A 1 210 ? -22.623 -26.355 6.423 0.65 12.30 219 ASN A C 1
ATOM 3477 C C B ASN A 1 210 ? -22.625 -26.363 6.424 0.35 12.72 219 ASN A C 1
ATOM 3478 O O A ASN A 1 210 ? -23.592 -27.115 6.431 0.65 11.84 219 AS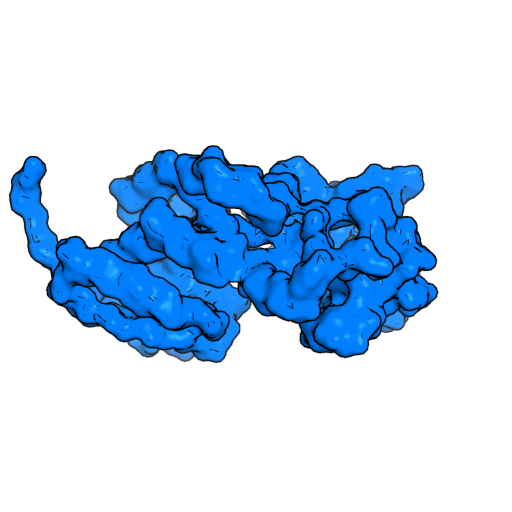N A O 1
ATOM 3479 O O B ASN A 1 210 ? -23.582 -27.142 6.430 0.35 12.41 219 ASN A O 1
ATOM 3500 N N . GLN A 1 211 ? -21.640 -26.432 7.328 1.00 12.36 220 GLN A N 1
ATOM 3501 C CA . GLN A 1 211 ? -21.705 -27.419 8.400 1.00 12.31 220 GLN A CA 1
ATOM 3502 C C . GLN A 1 211 ? -22.773 -27.056 9.412 1.00 11.36 220 GLN A C 1
ATOM 3503 O O . GLN A 1 211 ? -23.373 -27.938 10.031 1.00 12.19 220 GLN A O 1
ATOM 3517 N N A LEU A 1 212 ? -22.983 -25.768 9.621 0.63 11.68 221 LEU A N 1
ATOM 3518 N N B LEU A 1 212 ? -23.033 -25.763 9.614 0.37 11.62 221 LEU A N 1
ATOM 3519 C CA A LEU A 1 212 ? -24.077 -25.336 10.467 0.63 13.28 221 LEU A CA 1
ATOM 3520 C CA B LEU A 1 212 ? -24.208 -25.373 10.388 0.37 12.39 221 LEU A CA 1
ATOM 3521 C C A LEU A 1 212 ? -25.414 -25.625 9.803 0.63 13.61 221 LEU A C 1
ATOM 3522 C C B LEU A 1 212 ? -25.487 -25.792 9.673 0.37 11.85 221 LEU A C 1
ATOM 3523 O O A LEU A 1 212 ? -26.370 -26.028 10.472 0.63 15.19 221 LEU A O 1
ATOM 3524 O O B LEU A 1 212 ? -26.348 -26.458 10.259 0.37 12.17 221 LEU A O 1
ATOM 3555 N N A LYS A 1 213 ? -25.501 -25.458 8.486 0.63 12.84 222 LYS A N 1
ATOM 3556 N N B LYS A 1 213 ? -25.630 -25.407 8.402 0.37 11.13 222 LYS A N 1
ATOM 3557 C CA A LYS A 1 213 ? -26.766 -25.726 7.813 0.63 13.93 222 LYS A CA 1
ATOM 3558 C CA B LYS A 1 213 ? -26.834 -25.763 7.653 0.37 11.54 222 LYS A CA 1
ATOM 3559 C C A LYS A 1 213 ? -27.111 -27.212 7.833 0.63 13.81 222 LYS A C 1
ATOM 3560 C C B LYS A 1 213 ? -27.139 -27.242 7.804 0.37 12.06 222 LYS A C 1
ATOM 3561 O O A LYS A 1 213 ? -28.285 -27.579 7.979 0.63 15.41 222 LYS A O 1
ATOM 3562 O O B LYS A 1 213 ? -28.286 -27.638 8.049 0.37 13.02 222 LYS A O 1
ATOM 3599 N N . SER A 1 214 ? -26.114 -28.078 7.641 1.00 11.48 223 SER A N 1
ATOM 3600 C CA . SER A 1 214 ? -26.334 -29.513 7.594 1.00 12.08 223 SER A CA 1
ATOM 3601 C C . SER A 1 214 ? -26.546 -30.112 8.968 1.00 11.60 223 SER A C 1
ATOM 3602 O O . SER A 1 214 ? -26.919 -31.282 9.062 1.00 14.01 223 SER A O 1
ATOM 3611 N N . GLY A 1 215 ? -26.287 -29.347 10.024 1.00 10.94 224 GLY A N 1
ATOM 3612 C CA . GLY A 1 215 ? -26.383 -29.844 11.371 1.00 11.02 224 GLY A CA 1
ATOM 3613 C C . GLY A 1 215 ? -25.162 -30.590 11.848 1.00 10.98 224 GLY A C 1
ATOM 3614 O O . GLY A 1 215 ? -25.160 -31.081 12.984 1.00 12.59 224 GLY A O 1
ATOM 3618 N N . LYS A 1 216 ? -24.111 -30.684 11.034 1.00 9.84 225 LYS A N 1
ATOM 3619 C CA . LYS A 1 216 ? -22.929 -31.403 11.473 1.00 10.45 225 LYS A CA 1
ATOM 3620 C C . LYS A 1 216 ? -22.192 -30.630 12.550 1.00 10.25 225 LYS A C 1
ATOM 3621 O O . LYS A 1 216 ? -21.567 -31.242 13.421 1.00 14.20 225 LYS A O 1
ATOM 3640 N N . ALA A 1 217 ? -22.261 -29.304 12.522 1.00 8.56 226 ALA A N 1
ATOM 3641 C CA . ALA A 1 217 ? -21.649 -28.474 13.549 1.00 8.18 226 ALA A CA 1
ATOM 3642 C C . ALA A 1 217 ? -22.701 -27.945 14.507 1.00 6.69 226 ALA A C 1
ATOM 3643 O O . ALA A 1 217 ? -23.763 -27.487 14.090 1.00 8.30 226 ALA A O 1
ATOM 3650 N N . ALA A 1 218 ? -22.357 -27.962 15.788 1.00 5.48 227 ALA A N 1
ATOM 3651 C CA . ALA A 1 218 ? -23.104 -27.286 16.833 1.00 5.27 227 ALA A CA 1
ATOM 3652 C C . ALA A 1 218 ? -22.693 -25.828 17.008 1.00 5.08 227 ALA A C 1
ATOM 3653 O O . ALA A 1 218 ? -23.463 -25.040 17.569 1.00 5.73 227 ALA A O 1
ATOM 3660 N N . ALA A 1 219 ? -21.489 -25.468 16.576 1.00 4.96 228 ALA A N 1
ATOM 3661 C CA . ALA A 1 219 ? -20.952 -24.132 16.777 1.00 4.95 228 ALA A CA 1
ATOM 3662 C C . ALA A 1 219 ? -19.933 -23.840 15.684 1.00 4.90 228 ALA A C 1
ATOM 3663 O O . ALA A 1 219 ? -19.312 -24.761 15.138 1.00 5.13 228 ALA A O 1
ATOM 3670 N N . ILE A 1 220 ? -19.753 -22.544 15.407 1.00 4.56 229 ILE A N 1
ATOM 3671 C CA . ILE A 1 220 ? -18.699 -22.050 14.529 1.00 4.74 229 ILE A CA 1
ATOM 3672 C C . ILE A 1 220 ? -18.142 -20.767 15.140 1.00 4.76 229 ILE A C 1
ATOM 3673 O O . ILE A 1 220 ? -18.790 -20.118 15.954 1.00 5.80 229 ILE A O 1
ATOM 3689 N N . LEU A 1 221 ? -16.935 -20.396 14.707 1.00 5.27 230 LEU A N 1
ATOM 3690 C CA . LEU A 1 221 ? -16.382 -19.066 14.943 1.00 5.14 230 LEU A CA 1
ATOM 3691 C C . LEU A 1 221 ? -16.609 -18.261 13.671 1.00 5.14 230 LEU A C 1
ATOM 3692 O O . LEU A 1 221 ? -16.299 -18.745 12.581 1.00 6.77 230 LEU A O 1
ATOM 3708 N N . ASP A 1 222 ? -17.141 -17.046 13.783 1.00 4.79 231 ASP A N 1
ATOM 3709 C CA . ASP A 1 222 ? -17.348 -16.255 12.576 1.00 5.33 231 ASP A CA 1
ATOM 3710 C C . ASP A 1 222 ? -17.483 -14.788 12.951 1.00 5.09 231 ASP A C 1
ATOM 3711 O O . ASP A 1 222 ? -17.633 -14.426 14.117 1.00 5.75 231 ASP A O 1
ATOM 3720 N N . GLY A 1 223 ? -17.458 -13.945 11.924 1.00 5.97 232 GLY A N 1
ATOM 3721 C CA . GLY A 1 223 ? -17.585 -12.524 12.109 1.00 5.99 232 GLY A CA 1
ATOM 3722 C C . GLY A 1 223 ? -18.970 -12.008 11.768 1.00 5.86 232 GLY A C 1
ATOM 3723 O O . GLY A 1 223 ? -19.821 -12.689 11.185 1.00 6.49 232 GLY A O 1
ATOM 3727 N N . PRO A 1 224 ? -19.201 -10.734 12.109 1.00 5.83 233 PRO A N 1
ATOM 3728 C CA . PRO A 1 224 ? -20.566 -10.195 12.039 1.00 6.88 233 PRO A CA 1
ATOM 3729 C C . PRO A 1 224 ? -21.045 -9.981 10.611 1.00 7.39 233 PRO A C 1
ATOM 3730 O O . PRO A 1 224 ? -22.255 -9.863 10.370 1.00 8.29 233 PRO A O 1
ATOM 3741 N N . TRP A 1 225 ? -20.134 -9.971 9.642 1.00 7.00 234 TRP A N 1
ATOM 3742 C CA . TRP A 1 225 ? -20.530 -9.925 8.248 1.00 7.54 234 TRP A CA 1
ATOM 3743 C C . TRP A 1 225 ? -21.446 -11.098 7.871 1.00 8.01 234 TRP A C 1
ATOM 3744 O O . TRP A 1 225 ? -22.246 -10.951 6.947 1.00 9.53 234 TRP A O 1
ATOM 3765 N N . ASN A 1 226 ? -21.353 -12.255 8.553 1.00 8.01 235 ASN A N 1
ATOM 3766 C CA . ASN A 1 226 ? -22.172 -13.440 8.234 1.00 8.02 235 ASN A CA 1
ATOM 3767 C C . ASN A 1 226 ? -23.337 -13.626 9.199 1.00 6.89 235 ASN A C 1
ATOM 3768 O O . ASN A 1 226 ? -24.051 -14.631 9.128 1.00 8.17 235 ASN A O 1
ATOM 3779 N N . SER A 1 227 ? -23.553 -12.672 10.084 1.00 6.04 236 SER A N 1
ATOM 3780 C CA . SER A 1 227 ? -24.570 -12.814 11.110 1.00 6.71 236 SER A CA 1
ATOM 3781 C C . SER A 1 227 ? -25.972 -12.977 10.544 1.00 6.67 236 SER A C 1
ATOM 3782 O O . SER A 1 227 ? -26.763 -13.742 11.105 1.00 7.29 236 SER A O 1
ATOM 3790 N N . ALA A 1 228 ? -26.333 -12.251 9.476 1.00 7.14 237 ALA A N 1
ATOM 3791 C CA . ALA A 1 228 ? -27.693 -12.400 8.961 1.00 8.02 237 ALA A CA 1
ATOM 3792 C C . ALA A 1 228 ? -27.924 -13.805 8.445 1.00 7.76 237 ALA A C 1
ATOM 3793 O O . ALA A 1 228 ? -28.981 -14.392 8.675 1.00 8.72 237 ALA A O 1
ATOM 3800 N N A ASN A 1 229 ? -26.930 -14.378 7.776 0.60 6.81 238 ASN A N 1
ATOM 3801 N N B ASN A 1 229 ? -26.943 -14.362 7.736 0.40 7.82 238 ASN A N 1
ATOM 3802 C CA A ASN A 1 229 ? -27.082 -15.717 7.235 0.60 8.87 238 ASN A CA 1
ATOM 3803 C CA B ASN A 1 229 ? -27.069 -15.722 7.235 0.40 9.82 238 ASN A CA 1
ATOM 3804 C C A ASN A 1 229 ? -27.156 -16.736 8.361 0.60 8.05 238 ASN A C 1
ATOM 3805 C C B ASN A 1 229 ? -27.201 -16.698 8.393 0.40 8.19 238 ASN A C 1
ATOM 3806 O O A ASN A 1 229 ? -27.914 -17.704 8.287 0.60 8.52 238 ASN A O 1
ATOM 3807 O O B ASN A 1 229 ? -28.061 -17.584 8.387 0.40 8.47 238 ASN A O 1
ATOM 3828 N N . ILE A 1 230 ? -26.349 -16.543 9.406 1.00 6.69 239 ILE A N 1
ATOM 3829 C CA . ILE A 1 230 ? -26.367 -17.459 10.536 1.00 6.89 239 ILE A CA 1
ATOM 3830 C C . ILE A 1 230 ? -27.705 -17.396 11.266 1.00 6.49 239 ILE A C 1
ATOM 3831 O O . ILE A 1 230 ? -28.221 -18.418 11.708 1.00 7.33 239 ILE A O 1
ATOM 3847 N N . LYS A 1 231 ? -28.263 -16.207 11.437 1.00 6.55 240 LYS A N 1
ATOM 3848 C CA . LYS A 1 231 ? -29.598 -16.079 12.026 1.00 7.01 240 LYS A CA 1
ATOM 3849 C C . LYS A 1 231 ? -30.641 -16.856 11.239 1.00 7.26 240 LYS A C 1
ATOM 3850 O O . LYS A 1 231 ? -31.511 -17.500 11.818 1.00 8.14 240 LYS A O 1
ATOM 3869 N N A LYS A 1 232 ? -30.573 -16.805 9.911 0.48 7.72 241 LYS A N 1
ATOM 3870 N N B LYS A 1 232 ? -30.558 -16.826 9.913 0.52 7.63 241 LYS A N 1
ATOM 3871 C CA A LYS A 1 232 ? -31.527 -17.547 9.097 0.48 8.86 241 LYS A CA 1
ATOM 3872 C CA B LYS A 1 232 ? -31.534 -17.545 9.107 0.52 8.67 241 LYS A CA 1
ATOM 3873 C C A LYS A 1 232 ? -31.305 -19.049 9.224 0.48 8.17 241 LYS A C 1
ATOM 3874 C C B LYS A 1 232 ? -31.308 -19.051 9.180 0.52 8.13 241 LYS A C 1
ATOM 3875 O O A LYS A 1 232 ? -32.267 -19.810 9.365 0.48 9.06 241 LYS A O 1
ATOM 3876 O O B LYS A 1 232 ? -32.274 -19.819 9.223 0.52 9.22 241 LYS A O 1
ATOM 3913 N N . ILE A 1 233 ? -30.043 -19.492 9.205 1.00 7.60 242 ILE A N 1
ATOM 3914 C CA . ILE A 1 233 ? -29.749 -20.917 9.271 1.00 8.02 242 ILE A CA 1
ATOM 3915 C C . ILE A 1 233 ? -30.224 -21.488 10.595 1.00 8.29 242 ILE A C 1
ATOM 3916 O O . ILE A 1 233 ? -30.840 -22.557 10.641 1.00 10.15 242 ILE A O 1
ATOM 3932 N N . LEU A 1 234 ? -29.885 -20.798 11.700 1.00 7.65 243 LEU A N 1
ATOM 3933 C CA . LEU A 1 234 ? -30.160 -21.339 13.023 1.00 7.58 243 LEU A CA 1
ATOM 3934 C C . LEU A 1 234 ? -31.572 -21.065 13.518 1.00 7.51 243 LEU A C 1
ATOM 3935 O O . LEU A 1 234 ? -32.057 -21.823 14.362 1.00 8.05 243 LEU A O 1
ATOM 3951 N N . GLY A 1 235 ? -32.245 -20.025 13.038 1.00 7.97 244 GLY A N 1
ATOM 3952 C CA . GLY A 1 235 ? -33.631 -19.786 13.433 1.00 8.09 244 GLY A CA 1
ATOM 3953 C C . GLY A 1 235 ? -33.806 -19.672 14.939 1.00 7.62 244 GLY A C 1
ATOM 3954 O O . GLY A 1 235 ? -33.109 -18.918 15.625 1.00 7.96 244 GLY A O 1
ATOM 3958 N N . LYS A 1 236 ? -34.753 -20.450 15.471 1.00 7.80 245 LYS A N 1
ATOM 3959 C CA . LYS A 1 236 ? -35.055 -20.436 16.900 1.00 7.93 245 LYS A CA 1
ATOM 3960 C C . LYS A 1 236 ? -33.845 -20.819 17.748 1.00 7.75 245 LYS A C 1
ATOM 3961 O O . LYS A 1 236 ? -33.818 -20.509 18.944 1.00 8.80 245 LYS A O 1
ATOM 3980 N N . ASN A 1 237 ? -32.874 -21.516 17.164 1.00 6.96 246 ASN A N 1
ATOM 3981 C CA . ASN A 1 237 ? -31.717 -22.008 17.897 1.00 6.92 246 ASN A CA 1
ATOM 3982 C C . ASN A 1 237 ? -30.550 -21.029 17.896 1.00 6.15 246 ASN A C 1
ATOM 3983 O O . ASN A 1 237 ? -29.499 -21.334 18.458 1.00 6.41 246 ASN A O 1
ATOM 3994 N N . PHE A 1 238 ? -30.694 -19.858 17.280 1.00 6.18 247 PHE A N 1
ATOM 3995 C CA . PHE A 1 238 ? -29.581 -18.921 17.189 1.00 5.80 247 PHE A CA 1
ATOM 3996 C C . PHE A 1 238 ? -29.131 -18.469 18.568 1.00 5.55 247 PHE A C 1
ATOM 3997 O O . PHE A 1 238 ? -29.943 -18.050 19.399 1.00 6.72 247 PHE A O 1
ATOM 4014 N N . ALA A 1 239 ? -27.815 -18.468 18.772 1.00 5.21 248 ALA A N 1
ATOM 4015 C CA . ALA A 1 239 ? -27.192 -17.869 19.937 1.00 5.03 248 ALA A CA 1
ATOM 4016 C C . ALA A 1 239 ? -25.773 -17.455 19.561 1.00 4.88 248 ALA A C 1
ATOM 4017 O O . ALA A 1 239 ? -25.151 -18.012 18.651 1.00 5.09 248 ALA A O 1
ATOM 4024 N N . VAL A 1 240 ? -25.261 -16.478 20.304 1.00 5.00 249 VAL A N 1
ATOM 4025 C CA . VAL A 1 240 ? -23.932 -15.923 20.069 1.00 5.03 249 VAL A CA 1
ATOM 4026 C C . VAL A 1 240 ? -23.278 -15.637 21.418 1.00 5.12 249 VAL A C 1
ATOM 4027 O O . VAL A 1 240 ? -23.954 -15.272 22.386 1.00 6.28 249 VAL A O 1
ATOM 4040 N N . ALA A 1 241 ? -21.950 -15.770 21.478 1.00 5.00 250 ALA A N 1
ATOM 4041 C CA . ALA A 1 241 ? -21.197 -15.486 22.691 1.00 5.39 250 ALA A CA 1
ATOM 4042 C C . ALA A 1 241 ? -19.798 -15.027 22.313 1.00 4.73 250 ALA A C 1
ATOM 4043 O O . ALA A 1 241 ? -19.315 -15.333 21.217 1.00 4.96 250 ALA A O 1
ATOM 4050 N N . PRO A 1 242 ? -19.102 -14.340 23.212 1.00 4.84 251 PRO A N 1
ATOM 4051 C CA . PRO A 1 242 ? -17.663 -14.129 23.009 1.00 4.99 251 PRO A CA 1
ATOM 4052 C C . PRO A 1 242 ? -16.941 -15.468 22.899 1.00 4.44 251 PRO A C 1
ATOM 4053 O O . PRO A 1 242 ? -17.437 -16.522 23.314 1.00 5.00 251 PRO A O 1
ATOM 4064 N N . TYR A 1 243 ? -15.726 -15.430 22.345 1.00 4.66 252 TYR A N 1
ATOM 4065 C CA . TYR A 1 243 ? -14.837 -16.584 22.367 1.00 4.40 252 TYR A CA 1
ATOM 4066 C C . TYR A 1 243 ? -14.667 -17.104 23.787 1.00 4.20 252 TYR A C 1
ATOM 4067 O O . TYR A 1 243 ? -14.762 -16.338 24.766 1.00 4.81 252 TYR A O 1
ATOM 4086 N N . PRO A 1 244 ? -14.370 -18.392 23.915 1.00 4.68 253 PRO A N 1
ATOM 4087 C CA . PRO A 1 244 ? -14.169 -19.016 25.236 1.00 4.38 253 PRO A CA 1
ATOM 4088 C C . PRO A 1 244 ? -12.760 -18.741 25.764 1.00 4.19 253 PRO A C 1
ATOM 4089 O O . PRO A 1 244 ? -11.924 -18.143 25.094 1.00 4.93 253 PRO A O 1
ATOM 4100 N N . THR A 1 245 ? -12.503 -19.239 26.985 1.00 4.32 254 THR A N 1
ATOM 4101 C CA . THR A 1 245 ? -11.132 -19.432 27.412 1.00 4.49 254 THR A CA 1
ATOM 4102 C C . THR A 1 245 ? -10.566 -20.723 26.803 1.00 4.20 254 THR A C 1
ATOM 4103 O O . THR A 1 245 ? -11.300 -21.651 26.454 1.00 4.82 254 THR A O 1
ATOM 4114 N N . ILE A 1 246 ? -9.234 -20.748 26.703 1.00 4.33 255 ILE A N 1
ATOM 4115 C CA . ILE A 1 246 ? -8.447 -21.908 26.309 1.00 4.52 255 ILE A CA 1
ATOM 4116 C C . ILE A 1 246 ? -7.390 -22.170 27.384 1.00 4.92 255 ILE A C 1
ATOM 4117 O O . ILE A 1 246 ? -7.039 -21.296 28.177 1.00 5.99 255 ILE A O 1
ATOM 4133 N N . LYS A 1 247 ? -6.867 -23.387 27.378 1.00 5.53 256 LYS A N 1
ATOM 4134 C CA . LYS A 1 247 ? -5.849 -23.803 28.329 1.00 6.28 256 LYS A CA 1
ATOM 4135 C C . LYS A 1 247 ? -4.471 -23.697 27.690 1.00 6.00 256 LYS A C 1
ATOM 4136 O O . LYS A 1 247 ? -4.176 -24.406 26.721 1.00 7.67 256 LYS A O 1
ATOM 4155 N N . LEU A 1 248 ? -3.639 -22.821 28.247 1.00 6.03 257 LEU A N 1
ATOM 4156 C CA . LEU A 1 248 ? -2.246 -22.657 27.872 1.00 6.52 257 LEU A CA 1
ATOM 4157 C C . LEU A 1 248 ? -1.439 -22.500 29.154 1.00 6.98 257 LEU A C 1
ATOM 4158 O O . LEU A 1 248 ? -1.866 -21.794 30.065 1.00 7.66 257 LEU A O 1
ATOM 4174 N N . ASP A 1 249 ? -0.282 -23.150 29.228 1.00 7.68 258 ASP A N 1
ATOM 4175 C CA . ASP A 1 249 ? 0.643 -22.960 30.344 1.00 8.44 258 ASP A CA 1
ATOM 4176 C C . ASP A 1 249 ? -0.003 -23.272 31.693 1.00 8.28 258 ASP A C 1
ATOM 4177 O O . ASP A 1 249 ? 0.359 -22.673 32.710 1.00 9.36 258 ASP A O 1
ATOM 4186 N N . GLY A 1 250 ? -0.956 -24.200 31.728 1.00 8.41 259 GLY A N 1
ATOM 4187 C CA . GLY A 1 250 ? -1.610 -24.555 32.972 1.00 9.11 259 GLY A CA 1
ATOM 4188 C C . GLY A 1 250 ? -2.636 -23.573 33.479 1.00 9.03 259 GLY A C 1
ATOM 4189 O O . GLY A 1 250 ? -3.073 -23.702 34.633 1.00 11.22 259 GLY A O 1
ATOM 4193 N N . LYS A 1 251 ? -3.019 -22.596 32.664 1.00 7.70 260 LYS A N 1
ATOM 4194 C CA . LYS A 1 251 ? -3.993 -21.601 33.060 1.00 8.32 260 LYS A CA 1
ATOM 4195 C C . LYS A 1 251 ? -5.099 -21.536 32.029 1.00 6.87 260 LYS A C 1
ATOM 4196 O O . LYS A 1 251 ? -4.962 -22.012 30.908 1.00 9.90 260 LYS A O 1
ATOM 4215 N N . ASP A 1 252 ? -6.204 -20.935 32.423 1.00 7.95 261 ASP A N 1
ATOM 4216 C CA . ASP A 1 252 ? -7.290 -20.614 31.516 1.00 6.99 261 ASP A CA 1
ATOM 4217 C C . ASP A 1 252 ? -7.095 -19.172 31.083 1.00 7.19 261 ASP A C 1
ATOM 4218 O O . ASP A 1 252 ? -6.996 -18.271 31.930 1.00 12.47 261 ASP A O 1
ATOM 4227 N N A VAL A 1 253 ? -6.995 -18.949 29.782 0.22 6.87 262 VAL A N 1
ATOM 4228 N N B VAL A 1 253 ? -7.019 -18.957 29.781 0.78 5.45 262 VAL A N 1
ATOM 4229 C CA A VAL A 1 253 ? -6.797 -17.606 29.263 0.22 6.93 262 VAL A CA 1
ATOM 4230 C CA B VAL A 1 253 ? -6.776 -17.628 29.251 0.78 5.47 262 VAL A CA 1
ATOM 4231 C C A VAL A 1 253 ? -7.830 -17.345 28.187 0.22 5.83 262 VAL A C 1
ATOM 4232 C C B VAL A 1 253 ? -7.800 -17.338 28.162 0.78 4.98 262 VAL A C 1
ATOM 4233 O O A VAL A 1 253 ? -8.200 -18.246 27.427 0.22 5.76 262 VAL A O 1
ATOM 4234 O O B VAL A 1 253 ? -8.113 -18.198 27.333 0.78 5.08 262 VAL A O 1
ATOM 4259 N N . GLN A 1 254 ? -8.294 -16.108 28.122 1.00 5.14 263 GLN A N 1
ATOM 4260 C CA . GLN A 1 254 ? -9.217 -15.722 27.069 1.00 4.76 263 GLN A CA 1
ATOM 4261 C C . GLN A 1 254 ? -8.603 -15.993 25.699 1.00 4.38 263 GLN A C 1
ATOM 4262 O O . GLN A 1 254 ? -7.509 -15.502 25.397 1.00 5.10 263 GLN A O 1
ATOM 4277 N N . MET A 1 255 ? -9.336 -16.710 24.850 1.00 4.16 264 MET A N 1
ATOM 4278 C CA . MET A 1 255 ? -8.942 -16.881 23.456 1.00 4.13 264 MET A CA 1
ATOM 4279 C C . MET A 1 255 ? -9.228 -15.576 22.718 1.00 4.03 264 MET A C 1
ATOM 4280 O O . MET A 1 255 ? -10.361 -15.090 22.732 1.00 4.55 264 MET A O 1
ATOM 4294 N N . GLN A 1 256 ? -8.205 -15.003 22.088 1.00 4.20 265 GLN A N 1
ATOM 4295 C CA . GLN A 1 256 ? -8.387 -13.748 21.371 1.00 4.44 265 GLN A CA 1
ATOM 4296 C C . GLN A 1 256 ? -8.904 -13.987 19.958 1.00 4.23 265 GLN A C 1
ATOM 4297 O O . GLN A 1 256 ? -8.726 -15.055 19.353 1.00 4.73 265 GLN A O 1
ATOM 4311 N N . ALA A 1 257 ? -9.516 -12.930 19.421 1.00 4.68 266 ALA A N 1
ATOM 4312 C CA . ALA A 1 257 ? -9.709 -12.727 17.991 1.00 4.52 266 ALA A CA 1
ATOM 4313 C C . ALA A 1 257 ? -8.879 -11.515 17.558 1.00 4.42 266 ALA A C 1
ATOM 4314 O O . ALA A 1 257 ? -8.444 -10.720 18.382 1.00 5.65 266 ALA A O 1
ATOM 4321 N N . PHE A 1 258 ? -8.713 -11.338 16.252 1.00 4.12 267 PHE A N 1
ATOM 4322 C CA . PHE A 1 258 ? -8.307 -10.033 15.763 1.00 4.30 267 PHE A CA 1
ATOM 4323 C C . PHE A 1 258 ? -9.474 -9.049 15.896 1.00 4.10 267 PHE A C 1
ATOM 4324 O O . PHE A 1 258 ? -10.646 -9.409 15.760 1.00 5.01 267 PHE A O 1
ATOM 4341 N N . LEU A 1 259 ? -9.136 -7.793 16.117 1.00 4.32 268 LEU A N 1
ATOM 4342 C CA . LEU A 1 259 ? -10.073 -6.686 15.980 1.00 4.74 268 LEU A CA 1
ATOM 4343 C C . LEU A 1 259 ? -9.749 -6.010 14.656 1.00 4.53 268 LEU A C 1
ATOM 4344 O O . LEU A 1 259 ? -8.647 -5.493 14.465 1.00 6.00 268 LEU A O 1
ATOM 4360 N N . GLY A 1 260 ? -10.682 -6.077 13.720 1.00 4.73 269 GLY A N 1
ATOM 4361 C CA . GLY A 1 260 ? -10.538 -5.414 12.441 1.00 4.55 269 GLY A CA 1
ATOM 4362 C C . GLY A 1 260 ? -11.461 -4.216 12.368 1.00 4.20 269 GLY A C 1
ATOM 4363 O O . GLY A 1 260 ? -12.558 -4.218 12.920 1.00 5.33 269 GLY A O 1
ATOM 4367 N N . ILE A 1 261 ? -11.024 -3.202 11.632 1.00 4.35 270 ILE A N 1
ATOM 4368 C CA . ILE A 1 261 ? -11.842 -2.038 11.342 1.00 4.40 270 ILE A CA 1
ATOM 4369 C C . ILE A 1 261 ? -12.092 -2.046 9.839 1.00 4.16 270 ILE A C 1
ATOM 4370 O O . ILE A 1 261 ? -11.144 -2.053 9.037 1.00 5.11 270 ILE A O 1
ATOM 4386 N N . GLU A 1 262 ? -13.372 -2.093 9.465 1.00 4.23 271 GLU A N 1
ATOM 4387 C CA . GLU A 1 262 ? -13.765 -2.032 8.063 1.00 4.42 271 GLU A CA 1
ATOM 4388 C C . GLU A 1 262 ? -13.880 -0.569 7.669 1.00 4.06 271 GLU A C 1
ATOM 4389 O O . GLU A 1 262 ? -14.406 0.242 8.438 1.00 4.87 271 GLU A O 1
ATOM 4401 N N . THR A 1 263 ? -13.384 -0.238 6.479 1.00 4.27 272 THR A N 1
ATOM 4402 C CA . THR A 1 263 ? -13.235 1.154 6.076 1.00 4.49 272 THR A CA 1
ATOM 4403 C C . THR A 1 263 ? -13.598 1.319 4.609 1.00 4.08 272 THR A C 1
ATOM 4404 O O . THR A 1 263 ? -13.641 0.346 3.848 1.00 4.72 272 THR A O 1
ATOM 4415 N N . PHE A 1 264 ? -13.796 2.579 4.212 1.00 3.93 273 PHE A N 1
ATOM 4416 C CA . PHE A 1 264 ? -13.728 2.979 2.808 1.00 4.17 273 PHE A CA 1
ATOM 4417 C C . PHE A 1 264 ? -12.541 3.904 2.607 1.00 4.32 273 PHE A C 1
ATOM 4418 O O . PHE A 1 264 ? -12.304 4.805 3.418 1.00 5.46 273 PHE A O 1
ATOM 4435 N N . ALA A 1 265 ? -11.826 3.701 1.509 1.00 4.66 274 ALA A N 1
ATOM 4436 C CA . ALA A 1 265 ? -10.723 4.563 1.122 1.00 4.97 274 ALA A CA 1
ATOM 4437 C C . ALA A 1 265 ? -10.987 5.166 -0.249 1.00 4.53 274 ALA A C 1
ATOM 4438 O O . ALA A 1 265 ? -11.731 4.620 -1.067 1.00 5.24 274 ALA A O 1
ATOM 4445 N N . VAL A 1 266 ? -10.354 6.313 -0.485 1.00 5.13 275 VAL A N 1
ATOM 4446 C CA . VAL A 1 266 ? -10.383 6.992 -1.774 1.00 5.08 275 VAL A CA 1
ATOM 4447 C C . VAL A 1 266 ? -9.152 6.590 -2.577 1.00 5.38 275 VAL A C 1
ATOM 4448 O O . VAL A 1 266 ? -8.015 6.682 -2.102 1.00 6.11 275 VAL A O 1
ATOM 4461 N N . ASN A 1 267 ? -9.377 6.146 -3.802 1.00 5.84 276 ASN A N 1
ATOM 4462 C CA . ASN A 1 267 ? -8.310 5.765 -4.728 1.00 6.28 276 ASN A CA 1
ATOM 4463 C C . ASN A 1 267 ? -7.607 7.013 -5.252 1.00 6.51 276 ASN A C 1
ATOM 4464 O O . ASN A 1 267 ? -8.207 7.799 -5.995 1.00 7.80 276 ASN A O 1
ATOM 4475 N N . SER A 1 268 ? -6.331 7.193 -4.894 1.00 6.66 277 SER A N 1
ATOM 4476 C CA . SER A 1 268 ? -5.605 8.391 -5.295 1.00 7.82 277 SER A CA 1
ATOM 4477 C C . SER A 1 268 ? -5.313 8.442 -6.790 1.00 8.26 277 SER A C 1
ATOM 4478 O O . SER A 1 268 ? -4.906 9.499 -7.286 1.00 9.52 277 SER A O 1
ATOM 4486 N N . HIS A 1 269 ? -5.494 7.336 -7.506 1.00 8.31 278 HIS A N 1
ATOM 4487 C CA . HIS A 1 269 ? -5.260 7.262 -8.940 1.00 9.56 278 HIS A CA 1
ATOM 4488 C C . HIS A 1 269 ? -6.531 7.365 -9.766 1.00 9.80 278 HIS A C 1
ATOM 4489 O O . HIS A 1 269 ? -6.454 7.269 -10.993 1.00 11.51 278 HIS A O 1
ATOM 4503 N N . ALA A 1 270 ? -7.684 7.555 -9.143 1.00 9.28 279 ALA A N 1
ATOM 4504 C CA . ALA A 1 270 ? -8.909 7.733 -9.900 1.00 10.04 279 ALA A CA 1
ATOM 4505 C C . ALA A 1 270 ? -8.966 9.157 -10.449 1.00 10.88 279 ALA A C 1
ATOM 4506 O O . ALA A 1 270 ? -8.183 10.024 -10.065 1.00 12.40 279 ALA A O 1
ATOM 4513 N N . SER A 1 271 ? -9.903 9.400 -11.362 1.00 11.24 280 SER A N 1
ATOM 4514 C CA . SER A 1 271 ? -9.900 10.644 -12.122 1.00 12.86 280 SER A CA 1
ATOM 4515 C C . SER A 1 271 ? -9.865 11.872 -11.218 1.00 11.54 280 SER A C 1
ATOM 4516 O O . SER A 1 271 ? -10.654 12.012 -10.279 1.00 10.22 280 SER A O 1
ATOM 4524 N N . GLY A 1 272 ? -8.971 12.802 -11.557 1.00 12.27 281 GLY A N 1
ATOM 4525 C CA . GLY A 1 272 ? -8.745 13.952 -10.704 1.00 11.27 281 GLY A CA 1
ATOM 4526 C C . GLY A 1 272 ? -9.989 14.795 -10.491 1.00 9.61 281 GLY A C 1
ATOM 4527 O O . GLY A 1 272 ? -10.237 15.273 -9.377 1.00 9.44 281 GLY A O 1
ATOM 4531 N N . SER A 1 273 ? -10.790 14.994 -11.555 1.00 10.40 282 SER A N 1
ATOM 4532 C CA . SER A 1 273 ? -11.960 15.862 -11.444 1.00 9.88 282 SER A CA 1
ATOM 4533 C C . SER A 1 273 ? -12.993 15.304 -10.494 1.00 8.59 282 SER A C 1
ATOM 4534 O O . SER A 1 273 ? -13.886 16.050 -10.075 1.00 9.73 282 SER A O 1
ATOM 4542 N N . ASN A 1 274 ? -12.900 14.010 -10.167 1.00 8.04 283 ASN A N 1
ATOM 4543 C CA . ASN A 1 274 ? -13.856 13.340 -9.298 1.00 8.07 283 ASN A CA 1
ATOM 4544 C C . ASN A 1 274 ? -13.351 13.116 -7.879 1.00 7.28 283 ASN A C 1
ATOM 4545 O O . ASN A 1 274 ? -14.096 12.580 -7.059 1.00 7.34 283 ASN A O 1
ATOM 4556 N N . GLN A 1 275 ? -12.139 13.563 -7.561 1.00 7.22 284 GLN A N 1
ATOM 4557 C CA . GLN A 1 275 ? -11.576 13.273 -6.241 1.00 7.04 284 GLN A CA 1
ATOM 4558 C C . GLN A 1 275 ? -12.342 13.966 -5.117 1.00 6.63 284 GLN A C 1
ATOM 4559 O O . GLN A 1 275 ? -12.497 13.393 -4.035 1.00 7.01 284 GLN A O 1
ATOM 4573 N N A LYS A 1 276 ? -12.792 15.208 -5.328 0.48 7.05 285 LYS A N 1
ATOM 4574 N N B LYS A 1 276 ? -12.789 15.207 -5.328 0.52 7.15 285 LYS A N 1
ATOM 4575 C CA A LYS A 1 276 ? -13.574 15.882 -4.290 0.48 7.40 285 LYS A CA 1
ATOM 4576 C CA B LYS A 1 276 ? -13.576 15.880 -4.295 0.52 7.49 285 LYS A CA 1
ATOM 4577 C C A LYS A 1 276 ? -14.896 15.158 -4.054 0.48 6.67 285 LYS A C 1
ATOM 4578 C C B LYS A 1 276 ? -14.883 15.133 -4.053 0.52 6.66 285 LYS A C 1
ATOM 4579 O O A LYS A 1 276 ? -15.305 14.939 -2.904 0.48 7.25 285 LYS A O 1
ATOM 4580 O O B LYS A 1 276 ? -15.266 14.861 -2.906 0.52 6.91 285 LYS A O 1
ATOM 4617 N N . ALA A 1 277 ? -15.572 14.770 -5.135 1.00 6.46 286 ALA A N 1
ATOM 4618 C CA . ALA A 1 277 ? -16.796 13.992 -5.019 1.00 6.60 286 ALA A CA 1
ATOM 4619 C C . ALA A 1 277 ? -16.547 12.667 -4.300 1.00 6.05 286 ALA A C 1
ATOM 4620 O O . ALA A 1 277 ? -17.377 12.227 -3.500 1.00 6.43 286 ALA A O 1
ATOM 4627 N N . ALA A 1 278 ? -15.429 12.013 -4.611 1.00 5.81 287 ALA A N 1
ATOM 4628 C CA . ALA A 1 278 ? -15.116 10.719 -4.003 1.00 5.67 287 ALA A CA 1
ATOM 4629 C C . ALA A 1 278 ? -14.977 10.847 -2.483 1.00 5.65 287 ALA A C 1
ATOM 4630 O O . ALA A 1 278 ? -15.512 10.027 -1.723 1.00 5.72 287 ALA A O 1
ATOM 4637 N N . ALA A 1 279 ? -14.228 11.854 -2.021 1.00 5.66 288 ALA A N 1
ATOM 4638 C CA . ALA A 1 279 ? -14.060 12.045 -0.582 1.00 5.99 288 ALA A CA 1
ATOM 4639 C C . ALA A 1 279 ? -15.383 12.390 0.083 1.00 5.66 288 ALA A C 1
ATOM 4640 O O . ALA A 1 279 ? -15.659 11.955 1.208 1.00 6.33 288 ALA A O 1
ATOM 4647 N N . THR A 1 280 ? -16.217 13.174 -0.602 1.00 5.89 289 THR A N 1
ATOM 4648 C CA . THR A 1 280 ? -17.517 13.524 -0.055 1.00 6.03 289 THR A CA 1
ATOM 4649 C C . THR A 1 280 ? -18.375 12.266 0.117 1.00 5.80 289 THR A C 1
ATOM 4650 O O . THR A 1 280 ? -19.050 12.086 1.140 1.00 6.56 289 THR A O 1
ATOM 4661 N N . LEU A 1 281 ? -18.346 11.381 -0.880 1.00 5.40 290 LEU A N 1
ATOM 4662 C CA . LEU A 1 281 ? -19.070 10.119 -0.791 1.00 5.36 290 LEU A CA 1
ATOM 4663 C C . LEU A 1 281 ? -18.545 9.264 0.366 1.00 4.90 290 LEU A C 1
ATOM 4664 O O . LEU A 1 281 ? -19.320 8.712 1.146 1.00 5.52 290 LEU A O 1
ATOM 4680 N N . ALA A 1 282 ? -17.224 9.132 0.471 1.00 5.30 291 ALA A N 1
ATOM 4681 C CA . ALA A 1 282 ? -16.648 8.287 1.521 1.00 5.22 291 ALA A CA 1
ATOM 4682 C C . ALA A 1 282 ? -17.050 8.772 2.905 1.00 5.22 291 ALA A C 1
ATOM 4683 O O . ALA A 1 282 ? -17.356 7.967 3.791 1.00 5.85 291 ALA A O 1
ATOM 4690 N N A SER A 1 283 ? -17.047 10.088 3.105 0.64 5.37 292 SER A N 1
ATOM 4691 N N B SER A 1 283 ? -17.061 10.090 3.118 0.36 5.60 292 SER A N 1
ATOM 4692 C CA A SER A 1 283 ? -17.486 10.646 4.379 0.64 5.90 292 SER A CA 1
ATOM 4693 C CA B SER A 1 283 ? -17.490 10.597 4.418 0.36 6.13 292 SER A CA 1
ATOM 4694 C C A SER A 1 283 ? -18.959 10.343 4.639 0.64 5.64 292 SER A C 1
ATOM 4695 C C B SER A 1 283 ? -18.973 10.325 4.651 0.36 5.75 292 SER A C 1
ATOM 4696 O O A SER A 1 283 ? -19.346 9.973 5.753 0.64 7.75 292 SER A O 1
ATOM 4697 O O B SER A 1 283 ? -19.374 9.935 5.753 0.36 6.67 292 SER A O 1
ATOM 4712 N N . PHE A 1 284 ? -19.804 10.479 3.620 1.00 5.30 293 PHE A N 1
ATOM 4713 C CA . PHE A 1 284 ? -21.236 10.282 3.819 1.00 5.39 293 PHE A CA 1
ATOM 4714 C C . PHE A 1 284 ? -21.571 8.826 4.129 1.00 5.13 293 PHE A C 1
ATOM 4715 O O . PHE A 1 284 ? -22.339 8.538 5.059 1.00 5.46 293 PHE A O 1
ATOM 4732 N N . ILE A 1 285 ? -21.031 7.890 3.342 1.00 4.64 294 ILE A N 1
ATOM 4733 C CA . ILE A 1 285 ? -21.416 6.489 3.489 1.00 4.96 294 ILE A CA 1
ATOM 4734 C C . ILE A 1 285 ? -20.880 5.871 4.768 1.00 4.77 294 ILE A C 1
ATOM 4735 O O . ILE A 1 285 ? -21.277 4.752 5.122 1.00 5.34 294 ILE A O 1
ATOM 4751 N N . THR A 1 286 ? -20.007 6.587 5.470 1.00 4.40 295 THR A N 1
ATOM 4752 C CA . THR A 1 286 ? -19.485 6.187 6.765 1.00 4.59 295 THR A CA 1
ATOM 4753 C C . THR A 1 286 ? -20.007 7.067 7.905 1.00 4.89 295 THR A C 1
ATOM 4754 O O . THR A 1 286 ? -19.497 6.977 9.027 1.00 5.39 295 THR A O 1
ATOM 4765 N N . ASN A 1 287 ? -21.023 7.884 7.644 1.00 4.81 296 ASN A N 1
ATOM 4766 C CA . ASN A 1 287 ? -21.629 8.713 8.680 1.00 5.03 296 ASN A CA 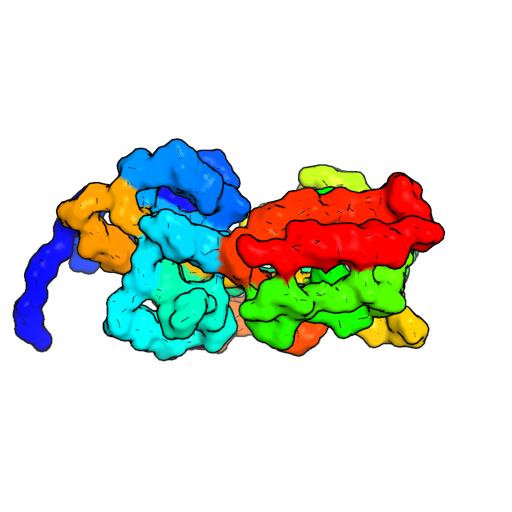1
ATOM 4767 C C . ASN A 1 287 ? -22.563 7.881 9.564 1.00 4.65 296 ASN A C 1
ATOM 4768 O O . ASN A 1 287 ? -22.784 6.691 9.348 1.00 4.98 296 ASN A O 1
ATOM 4779 N N . LYS A 1 288 ? -23.102 8.520 10.601 1.00 5.08 297 LYS A N 1
ATOM 4780 C CA . LYS A 1 288 ? -23.884 7.789 11.596 1.00 5.14 297 LYS A CA 1
ATOM 4781 C C . LYS A 1 288 ? -25.116 7.145 10.981 1.00 5.12 297 LYS A C 1
ATOM 4782 O O . LYS A 1 288 ? -25.401 5.964 11.217 1.00 5.25 297 LYS A O 1
ATOM 4801 N N . GLU A 1 289 ? -25.880 7.908 10.201 1.00 5.32 298 GLU A N 1
ATOM 4802 C CA . GLU A 1 289 ? -27.096 7.371 9.598 1.00 5.69 298 GLU A CA 1
ATOM 4803 C C . GLU A 1 289 ? -26.770 6.165 8.728 1.00 5.31 298 GLU A C 1
ATOM 4804 O O . GLU A 1 289 ? -27.468 5.142 8.759 1.00 5.65 298 GLU A O 1
ATOM 4816 N N . SER A 1 290 ? -25.706 6.274 7.939 1.00 4.86 299 SER A N 1
ATOM 4817 C CA . SER A 1 290 ? -25.315 5.201 7.032 1.00 4.94 299 SER A CA 1
ATOM 4818 C C . SER A 1 290 ? -24.844 3.970 7.794 1.00 4.73 299 SER A C 1
ATOM 4819 O O . SER A 1 290 ? -25.202 2.836 7.443 1.00 5.28 299 SER A O 1
ATOM 4827 N N . GLN A 1 291 ? -24.056 4.174 8.851 1.00 4.67 300 GLN A N 1
ATOM 4828 C CA . GLN A 1 291 ? -23.635 3.040 9.671 1.00 4.73 300 GLN A CA 1
ATOM 4829 C C . GLN A 1 291 ? -24.829 2.306 10.256 1.00 4.86 300 GLN A C 1
ATOM 4830 O O . GLN A 1 291 ? -24.821 1.075 10.371 1.00 5.34 300 GLN A O 1
ATOM 4844 N N . LEU A 1 292 ? -25.867 3.047 10.662 1.00 4.72 301 LEU A N 1
ATOM 4845 C CA . LEU A 1 292 ? -27.047 2.391 11.220 1.00 5.32 301 LEU A CA 1
ATOM 4846 C C . LEU A 1 292 ? -27.869 1.668 10.158 1.00 5.52 301 LEU A C 1
ATOM 4847 O O . LEU A 1 292 ? -28.457 0.627 10.463 1.00 6.02 301 LEU A O 1
ATOM 4863 N N . ILE A 1 293 ? -27.900 2.155 8.918 1.00 5.43 302 ILE A N 1
ATOM 4864 C CA . ILE A 1 293 ? -28.508 1.385 7.827 1.00 5.72 302 ILE A CA 1
ATOM 4865 C C . ILE A 1 293 ? -27.741 0.082 7.601 1.00 5.86 302 ILE A C 1
ATOM 4866 O O . ILE A 1 293 ? -28.347 -0.982 7.428 1.00 6.24 302 ILE A O 1
ATOM 4882 N N . VAL A 1 294 ? -26.409 0.135 7.602 1.00 5.54 303 VAL A N 1
ATOM 4883 C CA . VAL A 1 294 ? -25.625 -1.086 7.481 1.00 5.78 303 VAL A CA 1
ATOM 4884 C C . VAL A 1 294 ? -25.981 -2.048 8.609 1.00 5.63 303 VAL A C 1
ATOM 4885 O O . VAL A 1 294 ? -26.222 -3.242 8.382 1.00 6.65 303 VAL A O 1
ATOM 4898 N N . TYR A 1 295 ? -26.026 -1.546 9.843 1.00 5.54 304 TYR A N 1
ATOM 4899 C CA . TYR A 1 295 ? -26.406 -2.376 10.986 1.00 5.85 304 TYR A CA 1
ATOM 4900 C C . TYR A 1 295 ? -27.777 -3.011 10.774 1.00 5.95 304 TYR A C 1
ATOM 4901 O O . TYR A 1 295 ? -27.960 -4.210 11.008 1.00 6.42 304 TYR A O 1
ATOM 4919 N N . ASP A 1 296 ? -28.759 -2.222 10.338 1.00 6.11 305 ASP A N 1
ATOM 4920 C CA . ASP A 1 296 ? -30.116 -2.741 10.167 1.00 7.05 305 ASP A CA 1
ATOM 4921 C C . ASP A 1 296 ? -30.168 -3.882 9.162 1.00 7.48 305 ASP A C 1
ATOM 4922 O O . ASP A 1 296 ? -31.017 -4.769 9.289 1.00 9.54 305 ASP A O 1
ATOM 4931 N N . HIS A 1 297 ? -29.310 -3.854 8.144 1.00 6.87 306 HIS A N 1
ATOM 4932 C CA . HIS A 1 297 ? -29.333 -4.865 7.092 1.00 7.67 306 HIS A CA 1
ATOM 4933 C C . HIS A 1 297 ? -28.436 -6.064 7.397 1.00 7.69 306 HIS A C 1
ATOM 4934 O O . HIS A 1 297 ? -28.898 -7.207 7.399 1.00 9.69 306 HIS A O 1
ATOM 4948 N N . SER A 1 298 ? -27.173 -5.820 7.699 1.00 8.20 307 SER A N 1
ATOM 4949 C CA . SER A 1 298 ? -26.212 -6.898 7.868 1.00 7.36 307 SER A CA 1
ATOM 4950 C C . SER A 1 298 ? -25.940 -7.264 9.316 1.00 6.81 307 SER A C 1
ATOM 4951 O O . SER A 1 298 ? -25.344 -8.321 9.561 1.00 7.67 307 SER A O 1
ATOM 4959 N N . GLY A 1 299 ? -26.279 -6.400 10.267 1.00 6.51 308 GLY A N 1
ATOM 4960 C CA . GLY A 1 299 ? -25.907 -6.605 11.639 1.00 6.70 308 GLY A CA 1
ATOM 4961 C C . GLY A 1 299 ? -24.473 -6.246 11.970 1.00 6.31 308 GLY A C 1
ATOM 4962 O O . GLY A 1 299 ? -24.052 -6.472 13.108 1.00 7.66 308 GLY A O 1
ATOM 4966 N N . GLN A 1 300 ? -23.713 -5.685 11.031 1.00 6.07 309 GLN A N 1
ATOM 4967 C CA . GLN A 1 300 ? -22.376 -5.222 11.355 1.00 5.75 309 GLN A CA 1
ATOM 4968 C C . GLN A 1 300 ? -22.438 -4.061 12.350 1.00 5.44 309 GLN A C 1
ATOM 4969 O O . GLN A 1 300 ? -23.420 -3.314 12.426 1.00 6.51 309 GLN A O 1
ATOM 4983 N N A ILE A 1 301 ? -21.356 -3.907 13.097 0.55 5.46 310 ILE A N 1
ATOM 4984 N N B ILE A 1 301 ? -21.375 -3.956 13.145 0.45 4.47 310 ILE A N 1
ATOM 4985 C CA A ILE A 1 301 ? -21.346 -3.107 14.318 0.55 5.63 310 ILE A CA 1
ATOM 4986 C CA B ILE A 1 301 ? -21.350 -3.098 14.328 0.45 4.47 310 ILE A CA 1
ATOM 4987 C C A ILE A 1 301 ? -20.779 -1.721 14.016 0.55 4.82 310 ILE A C 1
ATOM 4988 C C B ILE A 1 301 ? -20.818 -1.722 13.932 0.45 4.52 310 ILE A C 1
ATOM 4989 O O A ILE A 1 301 ? -19.592 -1.608 13.664 0.55 4.95 310 ILE A O 1
ATOM 4990 O O B ILE A 1 301 ? -19.676 -1.627 13.451 0.45 4.71 310 ILE A O 1
ATOM 5021 N N . PRO A 1 302 ? -21.566 -0.655 14.170 1.00 4.73 311 PRO A N 1
ATOM 5022 C CA . PRO A 1 302 ? -21.047 0.697 13.920 1.00 4.80 311 PRO A CA 1
ATOM 5023 C C . PRO A 1 302 ? -19.839 1.007 14.777 1.00 4.82 311 PRO A C 1
ATOM 5024 O O . PRO A 1 302 ? -19.749 0.561 15.917 1.00 6.06 311 PRO A O 1
ATOM 5035 N N . VAL A 1 303 ? -18.945 1.845 14.239 1.00 4.72 312 VAL A N 1
ATOM 5036 C CA . VAL A 1 303 ? -17.902 2.486 15.042 1.00 4.77 312 VAL A CA 1
ATOM 5037 C C . VAL A 1 303 ? -18.320 3.853 15.587 1.00 4.61 312 VAL A C 1
ATOM 5038 O O . VAL A 1 303 ? -17.627 4.398 16.458 1.00 5.15 312 VAL A O 1
ATOM 5051 N N . ASP A 1 304 ? -19.425 4.420 15.111 1.00 4.65 313 ASP A N 1
ATOM 5052 C CA . ASP A 1 304 ? -19.871 5.705 15.611 1.00 5.07 313 ASP A CA 1
ATOM 5053 C C . ASP A 1 304 ? -20.164 5.580 17.108 1.00 5.01 313 ASP A C 1
ATOM 5054 O O . ASP A 1 304 ? -20.824 4.637 17.559 1.00 5.42 313 ASP A O 1
ATOM 5063 N N A LYS A 1 305 ? -19.673 6.547 17.890 0.56 5.35 314 LYS A N 1
ATOM 5064 N N B LYS A 1 305 ? -19.658 6.546 17.884 0.44 5.53 314 LYS A N 1
ATOM 5065 C CA A LYS A 1 305 ? -19.752 6.442 19.348 0.56 6.02 314 LYS A CA 1
ATOM 5066 C CA B LYS A 1 305 ? -19.739 6.466 19.344 0.44 6.17 314 LYS A CA 1
ATOM 5067 C C A LYS A 1 305 ? -21.198 6.398 19.821 0.56 5.72 314 LYS A C 1
ATOM 5068 C C B LYS A 1 305 ? -21.187 6.400 19.812 0.44 5.98 314 LYS A C 1
ATOM 5069 O O A LYS A 1 305 ? -21.572 5.580 20.682 0.56 6.68 314 LYS A O 1
ATOM 5070 O O B LYS A 1 305 ? -21.556 5.555 20.644 0.44 7.13 314 LYS A O 1
ATOM 5107 N N . THR A 1 306 ? -22.016 7.320 19.315 1.00 5.45 315 THR A N 1
ATOM 5108 C CA . THR A 1 306 ? -23.403 7.395 19.740 1.00 5.80 315 THR A CA 1
ATOM 5109 C C . THR A 1 306 ? -24.181 6.174 19.275 1.00 6.24 315 THR A C 1
ATOM 5110 O O . THR A 1 306 ? -25.006 5.637 20.021 1.00 7.35 315 THR A O 1
ATOM 5121 N N . ALA A 1 307 ? -23.898 5.687 18.064 1.00 5.96 316 ALA A N 1
ATOM 5122 C CA . ALA A 1 307 ? -24.584 4.491 17.595 1.00 6.30 316 ALA A CA 1
ATOM 5123 C C . ALA A 1 307 ? -24.293 3.303 18.509 1.00 6.35 316 ALA A C 1
ATOM 5124 O O . ALA A 1 307 ? -25.188 2.499 18.778 1.00 7.45 316 ALA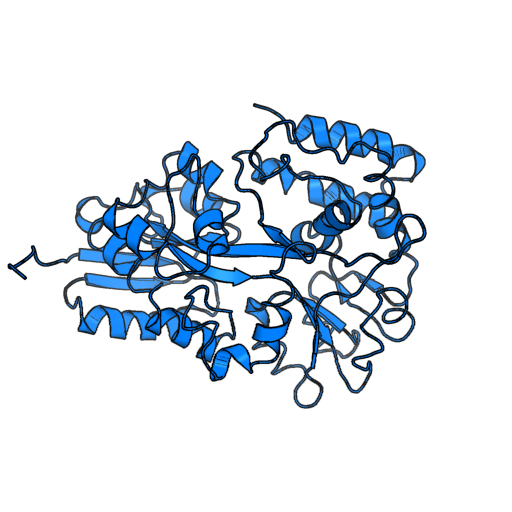 A O 1
ATOM 5131 N N . GLN A 1 308 ? -23.049 3.155 18.982 1.00 6.24 317 GLN A N 1
ATOM 5132 C CA . GLN A 1 308 ? -22.725 2.026 19.861 1.00 6.94 317 GLN A CA 1
ATOM 5133 C C . GLN A 1 308 ? -23.476 2.085 21.186 1.00 7.79 317 GLN A C 1
ATOM 5134 O O . GLN A 1 308 ? -23.752 1.034 21.778 1.00 10.37 317 GLN A O 1
ATOM 5148 N N A LYS A 1 309 ? -23.768 3.291 21.689 0.52 7.00 318 LYS A N 1
ATOM 5149 N N B LYS A 1 309 ? -23.767 3.289 21.693 0.48 7.51 318 LYS A N 1
ATOM 5150 C CA A LYS A 1 309 ? -24.518 3.434 22.932 0.52 7.71 318 LYS A CA 1
ATOM 5151 C CA B LYS A 1 309 ? -24.520 3.441 22.934 0.48 8.38 318 LYS A CA 1
ATOM 5152 C C A LYS A 1 309 ? -26.025 3.334 22.724 0.52 7.99 318 LYS A C 1
ATOM 5153 C C B LYS A 1 309 ? -26.027 3.371 22.726 0.48 8.47 318 LYS A C 1
ATOM 5154 O O A LYS A 1 309 ? -26.769 3.104 23.691 0.52 9.65 318 LYS A O 1
ATOM 5155 O O B LYS A 1 309 ? -26.776 3.241 23.707 0.48 10.39 318 LYS A O 1
ATOM 5192 N N . SER A 1 310 ? -26.485 3.477 21.485 1.00 7.32 319 SER A N 1
ATOM 5193 C CA . SER A 1 310 ? -27.910 3.555 21.207 1.00 7.37 319 SER A CA 1
ATOM 5194 C C . SER A 1 310 ? -28.630 2.277 21.620 1.00 7.55 319 SER A C 1
ATOM 5195 O O . SER A 1 310 ? -28.070 1.175 21.579 1.00 8.70 319 SER A O 1
ATOM 5203 N N . SER A 1 311 ? -29.906 2.434 21.970 1.00 7.17 320 SER A N 1
ATOM 5204 C CA . SER A 1 311 ? -30.672 1.317 22.504 1.00 7.61 320 SER A CA 1
ATOM 5205 C C . SER A 1 311 ? -30.640 0.093 21.598 1.00 7.45 320 SER A C 1
ATOM 5206 O O . SER A 1 311 ? -30.467 -1.034 22.082 1.00 8.85 320 SER A O 1
ATOM 5214 N N . LYS A 1 312 ? -30.838 0.282 20.293 1.00 7.54 321 LYS A N 1
ATOM 5215 C CA . LYS A 1 312 ? -30.903 -0.862 19.384 1.00 8.32 321 LYS A CA 1
ATOM 5216 C C . LYS A 1 312 ? -29.595 -1.633 19.371 1.00 8.87 321 LYS A C 1
ATOM 5217 O O . LYS A 1 312 ? -29.587 -2.867 19.375 1.00 10.56 321 LYS A O 1
ATOM 5236 N N . VAL A 1 313 ? -28.475 -0.922 19.287 1.00 7.62 322 VAL A N 1
ATOM 5237 C CA . VAL A 1 313 ? -27.187 -1.589 19.155 1.00 7.94 322 VAL A CA 1
ATOM 5238 C C . VAL A 1 313 ? -26.738 -2.167 20.490 1.00 8.45 322 VAL A C 1
ATOM 5239 O O . VAL A 1 313 ? -26.263 -3.306 20.561 1.00 9.32 322 VAL A O 1
ATOM 5252 N N . ALA A 1 314 ? -26.883 -1.392 21.561 1.00 9.02 323 ALA A N 1
ATOM 5253 C CA . ALA A 1 314 ? -26.426 -1.834 22.869 1.00 11.54 323 ALA A CA 1
ATOM 5254 C C . ALA A 1 314 ? -27.148 -3.096 23.307 1.00 11.85 323 ALA A C 1
ATOM 5255 O O . ALA A 1 314 ? -26.568 -3.925 24.010 1.00 14.84 323 ALA A O 1
ATOM 5262 N N . SER A 1 315 ? -28.396 -3.276 22.881 1.00 10.00 324 SER A N 1
ATOM 5263 C CA . SER A 1 315 ? -29.189 -4.441 23.256 1.00 10.96 324 SER A CA 1
ATOM 5264 C C . SER A 1 315 ? -29.131 -5.586 22.243 1.00 9.78 324 SER A C 1
ATOM 5265 O O . SER A 1 315 ? -29.711 -6.650 22.487 1.00 11.48 324 SER A O 1
ATOM 5273 N N . ASP A 1 316 ? -28.438 -5.423 21.152 1.00 8.25 325 ASP A N 1
ATOM 5274 C CA . ASP A 1 316 ? -28.376 -6.460 20.130 1.00 7.58 325 ASP A CA 1
ATOM 5275 C C . ASP A 1 316 ? -27.444 -7.575 20.585 1.00 7.09 325 ASP A C 1
ATOM 5276 O O . ASP A 1 316 ? -26.300 -7.295 20.964 1.00 7.00 325 ASP A O 1
ATOM 5285 N N . PRO A 1 317 ? -27.856 -8.844 20.482 1.00 7.42 326 PRO A N 1
ATOM 5286 C CA . PRO A 1 317 ? -26.948 -9.929 20.907 1.00 7.53 326 PRO A CA 1
ATOM 5287 C C . PRO A 1 317 ? -25.615 -9.953 20.182 1.00 6.25 326 PRO A C 1
ATOM 5288 O O . PRO A 1 317 ? -24.577 -10.054 20.852 1.00 6.98 326 PRO A O 1
ATOM 5299 N N . VAL A 1 318 ? -25.598 -9.901 18.852 1.00 6.34 327 VAL A N 1
ATOM 5300 C CA . VAL A 1 318 ? -24.321 -9.956 18.140 1.00 6.30 327 VAL A CA 1
ATOM 5301 C C . VAL A 1 318 ? -23.461 -8.750 18.491 1.00 6.53 327 VAL A C 1
ATOM 5302 O O . VAL A 1 318 ? -22.265 -8.888 18.771 1.00 6.55 327 VAL A O 1
ATOM 5315 N N . ALA A 1 319 ? -24.051 -7.547 18.471 1.00 6.44 328 ALA A N 1
ATOM 5316 C CA . ALA A 1 319 ? -23.256 -6.367 18.772 1.00 7.50 328 ALA A CA 1
ATOM 5317 C C . ALA A 1 319 ? -22.661 -6.454 20.167 1.00 7.44 328 ALA A C 1
ATOM 5318 O O . ALA A 1 319 ? -21.522 -6.040 20.397 1.00 7.90 328 ALA A O 1
ATOM 5325 N N . GLY A 1 320 ? -23.423 -6.974 21.126 1.00 7.82 329 GLY A N 1
ATOM 5326 C CA . GLY A 1 320 ? -22.905 -7.077 22.475 1.00 8.32 329 GLY A CA 1
ATOM 5327 C C . GLY A 1 320 ? -21.710 -8.009 22.551 1.00 7.77 329 GLY A C 1
ATOM 5328 O O . GLY A 1 320 ? -20.713 -7.711 23.211 1.00 8.52 329 GLY A O 1
ATOM 5332 N N . ALA A 1 321 ? -21.787 -9.158 21.873 1.00 6.98 330 ALA A N 1
ATOM 5333 C CA . ALA A 1 321 ? -20.669 -10.092 21.871 1.00 6.92 330 ALA A CA 1
ATOM 5334 C C . ALA A 1 321 ? -19.456 -9.516 21.152 1.00 6.13 330 ALA A C 1
ATOM 5335 O O . ALA A 1 321 ? -18.319 -9.682 21.612 1.00 6.40 330 ALA A O 1
ATOM 5342 N N . VAL A 1 322 ? -19.674 -8.845 20.026 1.00 6.07 331 VAL A N 1
ATOM 5343 C CA . VAL A 1 322 ? -18.581 -8.242 19.271 1.00 6.20 331 VAL A CA 1
ATOM 5344 C C . VAL A 1 322 ? -17.938 -7.128 20.073 1.00 6.70 331 VAL A C 1
ATOM 5345 O O . VAL A 1 322 ? -16.709 -7.017 20.124 1.00 6.76 331 VAL A O 1
ATOM 5358 N N A MET A 1 323 ? -18.758 -6.256 20.674 0.58 7.13 332 MET A N 1
ATOM 5359 N N B MET A 1 323 ? -18.756 -6.257 20.679 0.42 7.23 332 MET A N 1
ATOM 5360 C CA A MET A 1 323 ? -18.208 -5.156 21.456 0.58 7.61 332 MET A CA 1
ATOM 5361 C CA B MET A 1 323 ? -18.200 -5.152 21.455 0.42 7.89 332 MET A CA 1
ATOM 5362 C C A MET A 1 323 ? -17.450 -5.677 22.672 0.58 7.61 332 MET A C 1
ATOM 5363 C C B MET A 1 323 ? -17.463 -5.660 22.690 0.42 7.92 332 MET A C 1
ATOM 5364 O O A MET A 1 323 ? -16.403 -5.125 23.020 0.58 8.30 332 MET A O 1
ATOM 5365 O O B MET A 1 323 ? -16.461 -5.062 23.092 0.42 8.92 332 MET A O 1
ATOM 5392 N N . THR A 1 324 ? -17.902 -6.778 23.279 1.00 7.17 333 THR A N 1
ATOM 5393 C CA . THR A 1 324 ? -17.115 -7.399 24.341 1.00 7.39 333 THR A CA 1
ATOM 5394 C C . THR A 1 324 ? -15.778 -7.902 23.789 1.00 6.87 333 THR A C 1
ATOM 5395 O O . THR A 1 324 ? -14.717 -7.683 24.380 1.00 7.57 333 THR A O 1
ATOM 5406 N N . MET A 1 325 ? -15.810 -8.593 22.646 1.00 6.22 334 MET A N 1
ATOM 5407 C CA . MET A 1 325 ? -14.575 -9.094 22.054 1.00 6.07 334 MET A CA 1
ATOM 5408 C C . MET A 1 325 ? -13.614 -7.975 21.683 1.00 6.45 334 MET A C 1
ATOM 5409 O O . MET A 1 325 ? -12.399 -8.205 21.674 1.00 7.56 334 MET A O 1
ATOM 5423 N N . ALA A 1 326 ? -14.130 -6.782 21.377 1.00 7.06 335 ALA A N 1
ATOM 5424 C CA . ALA A 1 326 ? -13.289 -5.661 20.981 1.00 7.70 335 ALA A CA 1
ATOM 5425 C C . ALA A 1 326 ? -12.462 -5.107 22.136 1.00 8.66 335 ALA A C 1
ATOM 5426 O O . ALA A 1 326 ? -11.543 -4.305 21.905 1.00 9.74 335 ALA A O 1
ATOM 5433 N N . LYS A 1 327 ? -12.756 -5.491 23.375 1.00 8.55 336 LYS A N 1
ATOM 5434 C CA . LYS A 1 327 ? -12.022 -4.960 24.506 1.00 10.00 336 LYS A CA 1
ATOM 5435 C C . LYS A 1 327 ? -10.591 -5.499 24.566 1.00 9.64 336 LYS A C 1
ATOM 5436 O O . LYS A 1 327 ? -10.347 -6.671 24.258 1.00 9.32 336 LYS A O 1
ATOM 5455 N N . PRO A 1 328 ? -9.645 -4.687 25.047 1.00 11.42 337 PRO A N 1
ATOM 5456 C CA . PRO A 1 328 ? -8.280 -5.179 25.263 1.00 12.65 337 PRO A CA 1
ATOM 5457 C C . PRO A 1 328 ? -8.252 -6.461 26.076 1.00 11.70 337 PRO A C 1
ATOM 5458 O O . PRO A 1 328 ? -8.982 -6.610 27.061 1.00 13.26 337 PRO A O 1
ATOM 5469 N N . GLY A 1 329 ? -7.396 -7.394 25.641 1.00 11.51 338 GLY A N 1
ATOM 5470 C CA . GLY A 1 329 ? -7.297 -8.710 26.220 1.00 11.11 338 GLY A CA 1
ATOM 5471 C C . GLY A 1 329 ? -8.195 -9.736 25.566 1.00 8.80 338 GLY A C 1
ATOM 5472 O O . GLY A 1 329 ? -7.915 -10.946 25.640 1.00 10.54 338 GLY A O 1
ATOM 5476 N N . ASN A 1 330 ? -9.273 -9.284 24.937 1.00 7.02 339 ASN A N 1
ATOM 5477 C CA . ASN A 1 330 ? -10.132 -10.187 24.197 1.00 6.49 339 ASN A CA 1
ATOM 5478 C C . ASN A 1 330 ? -9.808 -10.175 22.715 1.00 5.58 339 ASN A C 1
ATOM 5479 O O . ASN A 1 330 ? -10.110 -11.144 22.027 1.00 5.83 339 ASN A O 1
ATOM 5490 N N . SER A 1 331 ? -9.172 -9.114 22.232 1.00 6.18 340 SER A N 1
ATOM 5491 C CA . SER A 1 331 ? -8.761 -9.026 20.844 1.00 5.60 340 SER A CA 1
ATOM 5492 C C . SER A 1 331 ? -7.586 -8.073 20.755 1.00 5.50 340 SER A C 1
ATOM 5493 O O . SER A 1 331 ? -7.334 -7.277 21.662 1.00 7.51 340 SER A O 1
ATOM 5501 N N . THR A 1 332 ? -6.900 -8.129 19.614 1.00 5.52 341 THR A N 1
ATOM 5502 C CA . THR A 1 332 ? -5.828 -7.204 19.267 1.00 5.64 341 THR A CA 1
ATOM 5503 C C . THR A 1 332 ? -6.142 -6.607 17.900 1.00 5.12 341 THR A C 1
ATOM 5504 O O . THR A 1 332 ? -6.436 -7.338 16.952 1.00 5.18 341 THR A O 1
ATOM 5515 N N . LEU A 1 333 ? -6.040 -5.285 17.794 1.00 5.31 342 LEU A N 1
ATOM 5516 C CA . LEU A 1 333 ? -6.213 -4.594 16.522 1.00 5.38 342 LEU A CA 1
ATOM 5517 C C . LEU A 1 333 ? -5.269 -5.182 15.485 1.00 4.95 342 LEU A C 1
ATOM 5518 O O . LEU A 1 333 ? -4.069 -5.320 15.734 1.00 5.62 342 LEU A O 1
ATOM 5534 N N . MET A 1 334 ? -5.779 -5.479 14.299 1.00 5.20 343 MET A N 1
ATOM 5535 C CA . MET A 1 334 ? -4.891 -5.961 13.242 1.00 5.44 343 MET A CA 1
ATOM 5536 C C . MET A 1 334 ? -3.849 -4.894 12.937 1.00 5.43 343 MET A C 1
ATOM 5537 O O . MET A 1 334 ? -4.234 -3.751 12.595 1.00 5.67 343 MET A O 1
ATOM 5551 N N . PRO A 1 335 ? -2.551 -5.224 12.957 1.00 5.53 344 PRO A N 1
ATOM 5552 C CA . PRO A 1 335 ? -1.544 -4.262 12.509 1.00 5.77 344 PRO A CA 1
ATOM 5553 C C . PRO A 1 335 ? -1.719 -3.960 11.035 1.00 5.36 344 PRO A C 1
ATOM 5554 O O . PRO A 1 335 ? -2.339 -4.711 10.282 1.00 5.84 344 PRO A O 1
ATOM 5565 N N . LYS A 1 336 ? -1.098 -2.855 10.615 1.00 5.95 345 LYS A N 1
ATOM 5566 C CA . LYS A 1 336 ? -1.207 -2.394 9.234 1.00 5.95 345 LYS A CA 1
ATOM 5567 C C . LYS A 1 336 ? 0.160 -2.155 8.606 1.00 6.42 345 LYS A C 1
ATOM 5568 O O . LYS A 1 336 ? 0.270 -1.463 7.587 1.00 7.19 345 LYS A O 1
ATOM 5587 N N . MET A 1 337 ? 1.202 -2.759 9.178 1.00 7.88 346 MET A N 1
ATOM 5588 C CA . MET A 1 337 ? 2.559 -2.706 8.661 1.00 8.22 346 MET A CA 1
ATOM 5589 C C . MET A 1 337 ? 2.571 -3.083 7.184 1.00 7.75 346 MET A C 1
ATOM 5590 O O . MET A 1 337 ? 1.786 -3.929 6.746 1.00 7.77 346 MET A O 1
ATOM 5604 N N . PRO A 1 338 ? 3.467 -2.515 6.381 1.00 8.27 347 PRO A N 1
ATOM 5605 C CA . PRO A 1 338 ? 3.555 -2.942 4.985 1.00 9.00 347 PRO A CA 1
ATOM 5606 C C . PRO A 1 338 ? 3.883 -4.426 4.857 1.00 9.90 347 PRO A C 1
ATOM 5607 O O . PRO A 1 338 ? 3.549 -5.027 3.833 1.00 14.13 347 PRO A O 1
ATOM 5618 N N . GLN A 1 339 ? 4.506 -5.029 5.875 1.00 8.90 348 GLN A N 1
ATOM 5619 C CA . GLN A 1 339 ? 4.832 -6.449 5.890 1.00 9.88 348 GLN A CA 1
ATOM 5620 C C . GLN A 1 339 ? 3.605 -7.346 6.042 1.00 10.41 348 GLN A C 1
ATOM 5621 O O . GLN A 1 339 ? 3.764 -8.565 5.972 1.00 10.56 348 GLN A O 1
ATOM 5635 N N . MET A 1 340 ? 2.398 -6.794 6.218 1.00 10.83 349 MET A N 1
ATOM 5636 C CA . MET A 1 340 ? 1.273 -7.655 6.561 1.00 10.43 349 MET A CA 1
ATOM 5637 C C . MET A 1 340 ? 0.963 -8.676 5.467 1.00 9.92 349 MET A C 1
ATOM 5638 O O . MET A 1 340 ? 0.549 -9.779 5.791 1.00 8.76 349 MET A O 1
ATOM 5652 N N . ALA A 1 341 ? 1.155 -8.372 4.176 1.00 11.16 350 ALA A N 1
ATOM 5653 C CA . ALA A 1 341 ? 0.853 -9.390 3.165 1.00 12.42 350 ALA A CA 1
ATOM 5654 C C . ALA A 1 341 ? 1.744 -10.618 3.354 1.00 10.02 350 ALA A C 1
ATOM 5655 O O . ALA A 1 341 ? 1.293 -11.765 3.218 1.00 10.34 350 ALA A O 1
ATOM 5662 N N . THR A 1 342 ? 3.028 -10.379 3.634 1.00 9.55 351 THR A N 1
ATOM 5663 C CA . THR A 1 342 ? 3.964 -11.470 3.901 1.00 8.53 351 THR A CA 1
ATOM 5664 C C . THR A 1 342 ? 3.567 -12.214 5.172 1.00 6.82 351 THR A C 1
ATOM 5665 O O . THR A 1 342 ? 3.589 -13.451 5.201 1.00 6.85 351 THR A O 1
ATOM 5676 N N . PHE A 1 343 ? 3.193 -11.468 6.217 1.00 6.38 352 PHE A N 1
ATOM 5677 C CA . PHE A 1 343 ? 2.682 -12.071 7.442 1.00 5.78 352 PHE A CA 1
ATOM 5678 C C . PHE A 1 343 ? 1.540 -13.038 7.143 1.00 5.30 352 PHE A C 1
ATOM 5679 O O . PHE A 1 343 ? 1.564 -14.190 7.579 1.00 5.50 352 PHE A O 1
ATOM 5696 N N . TRP A 1 344 ? 0.513 -12.600 6.407 1.00 5.53 353 TRP A N 1
ATOM 5697 C CA . TRP A 1 344 ? -0.613 -13.493 6.181 1.00 5.68 353 TRP A CA 1
ATOM 5698 C C . TRP A 1 344 ? -0.187 -14.716 5.380 1.00 6.01 353 TRP A C 1
ATOM 5699 O O . TRP A 1 344 ? -0.623 -15.845 5.655 1.00 6.58 353 TRP A O 1
ATOM 5720 N N A ASN A 1 345 ? 0.678 -14.516 4.390 0.54 6.15 354 ASN A N 1
ATOM 5721 N N B ASN A 1 345 ? 0.649 -14.504 4.358 0.46 6.15 354 ASN A N 1
ATOM 5722 C CA A ASN A 1 345 ? 1.066 -15.620 3.526 0.54 7.15 354 ASN A CA 1
ATOM 5723 C CA B ASN A 1 345 ? 1.097 -15.610 3.519 0.46 6.69 354 ASN A CA 1
ATOM 5724 C C A ASN A 1 345 ? 1.899 -16.650 4.278 0.54 6.27 354 ASN A C 1
ATOM 5725 C C B ASN A 1 345 ? 1.821 -16.661 4.346 0.46 5.79 354 ASN A C 1
ATOM 5726 O O A ASN A 1 345 ? 1.875 -17.836 3.931 0.54 7.18 354 ASN A O 1
ATOM 5727 O O B ASN A 1 345 ? 1.654 -17.866 4.121 0.46 6.24 354 ASN A O 1
ATOM 5748 N N . ASP A 1 346 ? 2.647 -16.219 5.282 1.00 5.69 355 ASP A N 1
ATOM 5749 C CA . ASP A 1 346 ? 3.504 -17.130 6.023 1.00 6.16 355 ASP A CA 1
ATOM 5750 C C . ASP A 1 346 ? 2.816 -17.681 7.272 1.00 5.49 355 ASP A C 1
ATOM 5751 O O . ASP A 1 346 ? 3.143 -18.782 7.731 1.00 6.30 355 ASP A O 1
ATOM 5761 N N . ALA A 1 347 ? 1.855 -16.949 7.840 1.00 5.34 356 ALA A N 1
ATOM 5762 C CA . ALA A 1 347 ? 1.224 -17.389 9.085 1.00 5.10 356 ALA A CA 1
ATOM 5763 C C . ALA A 1 347 ? 0.311 -18.581 8.864 1.00 5.08 356 ALA A C 1
ATOM 5764 O O . ALA A 1 347 ? 0.216 -19.464 9.724 1.00 5.44 356 ALA A O 1
ATOM 5771 N N . ALA A 1 348 ? -0.393 -18.619 7.740 1.00 5.68 357 ALA A N 1
ATOM 5772 C CA . ALA A 1 348 ? -1.355 -19.697 7.526 1.00 5.91 357 ALA A CA 1
ATOM 5773 C C . ALA A 1 348 ? -0.687 -21.069 7.479 1.00 5.63 357 ALA A C 1
ATOM 5774 O O . ALA A 1 348 ? -1.155 -21.979 8.170 1.00 6.25 357 ALA A O 1
ATOM 5781 N N . PRO A 1 349 ? 0.401 -21.281 6.733 1.00 5.83 358 PRO A N 1
ATOM 5782 C CA . PRO A 1 349 ? 1.031 -22.606 6.737 1.00 6.55 358 PRO A CA 1
ATOM 5783 C C . PRO A 1 349 ? 1.700 -22.948 8.060 1.00 5.53 358 PRO A C 1
ATOM 5784 O O . PRO A 1 349 ? 1.817 -24.132 8.400 1.00 6.19 358 PRO A O 1
ATOM 5795 N N . LEU A 1 350 ? 2.140 -21.947 8.817 1.00 5.24 359 LEU A N 1
ATOM 5796 C CA . LEU A 1 350 ? 2.707 -22.188 10.142 1.00 5.26 359 LEU A CA 1
ATOM 5797 C C . LEU A 1 350 ? 1.654 -22.818 11.052 1.00 4.70 359 LEU A C 1
ATOM 5798 O O . LEU A 1 350 ? 1.882 -23.852 11.694 1.00 5.28 359 LEU A O 1
ATOM 5814 N N . ILE A 1 351 ? 0.480 -22.182 11.117 1.00 4.52 360 ILE A N 1
ATOM 5815 C CA . ILE A 1 351 ? -0.611 -22.650 11.974 1.00 4.51 360 ILE A CA 1
ATOM 5816 C C . ILE A 1 351 ? -1.160 -23.974 11.472 1.00 4.45 360 ILE A C 1
ATOM 5817 O O . ILE A 1 351 ? -1.356 -24.922 12.246 1.00 4.88 360 ILE A O 1
ATOM 5833 N N . ASN A 1 352 ? -1.462 -24.042 10.173 1.00 4.69 361 ASN A N 1
ATOM 5834 C CA . ASN A 1 352 ? -2.051 -25.257 9.635 1.00 4.98 361 ASN A CA 1
ATOM 5835 C C . ASN A 1 352 ? -1.072 -26.416 9.747 1.00 5.28 361 ASN A C 1
ATOM 5836 O O . ASN A 1 352 ? -1.480 -27.556 9.971 1.00 5.99 361 ASN A O 1
ATOM 5847 N N . GLY A 1 353 ? 0.223 -26.151 9.570 1.00 5.13 362 GLY A N 1
ATOM 5848 C CA . GLY A 1 353 ? 1.207 -27.205 9.738 1.00 5.72 362 GLY A CA 1
ATOM 5849 C C . GLY A 1 353 ? 1.212 -27.772 11.144 1.00 5.31 362 GLY A C 1
ATOM 5850 O O . GLY A 1 353 ? 1.326 -28.994 11.346 1.00 5.93 362 GLY A O 1
ATOM 5854 N N . ALA A 1 354 ? 1.093 -26.897 12.141 1.00 4.89 363 ALA A N 1
ATOM 5855 C CA . ALA A 1 354 ? 0.991 -27.371 13.514 1.00 5.03 363 ALA A CA 1
ATOM 5856 C C . ALA A 1 354 ? -0.278 -28.196 13.706 1.00 4.92 363 ALA A C 1
ATOM 5857 O O . ALA A 1 354 ? -0.248 -29.290 14.282 1.00 5.81 363 ALA A O 1
ATOM 5864 N N . TYR A 1 355 ? -1.422 -27.681 13.240 1.00 4.98 364 TYR A N 1
ATOM 5865 C CA . TYR A 1 355 ? -2.696 -28.381 13.394 1.00 5.10 364 TYR A CA 1
ATOM 5866 C C . TYR A 1 355 ? -2.655 -29.768 12.755 1.00 5.25 364 TYR A C 1
ATOM 5867 O O . TYR A 1 355 ? -3.035 -30.767 13.375 1.00 6.28 364 TYR A O 1
ATOM 5885 N N . THR A 1 356 ? -2.229 -29.852 11.492 1.00 5.53 365 THR A N 1
ATOM 5886 C CA . THR A 1 356 ? -2.312 -31.121 10.764 1.00 6.40 365 THR A CA 1
ATOM 5887 C C . THR A 1 356 ? -1.278 -32.131 11.236 1.00 7.17 365 THR A C 1
ATOM 5888 O O . THR A 1 356 ? -1.397 -33.324 10.916 1.00 8.68 365 THR A O 1
ATOM 5899 N N . GLY A 1 357 ? -0.250 -31.679 11.950 1.00 6.99 366 GLY A N 1
ATOM 5900 C CA . GLY A 1 357 ? 0.879 -32.510 12.280 1.00 8.27 366 GLY A CA 1
ATOM 5901 C C . GLY A 1 357 ? 1.964 -32.520 11.233 1.00 7.81 366 GLY A C 1
ATOM 5902 O O . GLY A 1 357 ? 2.985 -33.190 11.427 1.00 9.86 366 GLY A O 1
ATOM 5906 N N A SER A 1 358 ? 1.760 -31.804 10.115 0.48 7.11 367 SER A N 1
ATOM 5907 N N B SER A 1 358 ? 1.794 -31.792 10.131 0.14 7.55 367 SER A N 1
ATOM 5908 N N C SER A 1 358 ? 1.810 -31.786 10.148 0.37 7.38 367 SER A N 1
ATOM 5909 C CA A SER A 1 358 ? 2.788 -31.656 9.077 0.48 6.80 367 SER A CA 1
ATOM 5910 C CA B SER A 1 358 ? 2.847 -31.759 9.123 0.14 7.36 367 SER A CA 1
ATOM 5911 C CA C SER A 1 358 ? 2.871 -31.782 9.156 0.37 7.28 367 SER A CA 1
ATOM 5912 C C A SER A 1 358 ? 4.081 -31.096 9.664 0.48 6.14 367 SER A C 1
ATOM 5913 C C B SER A 1 358 ? 4.105 -31.078 9.651 0.14 6.42 367 SER A C 1
ATOM 5914 C C C SER A 1 358 ? 4.112 -31.059 9.636 0.37 5.53 367 SER A C 1
ATOM 5915 O O A SER A 1 358 ? 5.181 -31.536 9.296 0.48 6.86 367 SER A O 1
ATOM 5916 O O B SER A 1 358 ? 5.213 -31.399 9.202 0.14 6.45 367 SER A O 1
ATOM 5917 O O C SER A 1 358 ? 5.209 -31.334 9.131 0.37 4.87 367 SER A O 1
ATOM 5939 N N . ILE A 1 359 ? 3.961 -30.148 10.593 1.00 5.77 368 ILE A N 1
ATOM 5940 C CA . ILE A 1 359 ? 5.079 -29.621 11.362 1.00 5.51 368 ILE A CA 1
ATOM 5941 C C . ILE A 1 359 ? 5.063 -30.362 12.695 1.00 6.30 368 ILE A C 1
ATOM 5942 O O . ILE A 1 359 ? 4.139 -30.139 13.497 1.00 7.21 368 ILE A O 1
ATOM 5958 N N . PRO A 1 360 ? 6.043 -31.217 12.982 1.00 6.87 369 PRO A N 1
ATOM 5959 C CA . PRO A 1 360 ? 6.073 -31.909 14.273 1.00 7.73 369 PRO A CA 1
ATOM 5960 C C . PRO A 1 360 ? 6.516 -30.970 15.385 1.00 6.46 369 PRO A C 1
ATOM 5961 O O . PRO A 1 360 ? 7.175 -29.962 15.146 1.00 6.20 369 PRO A O 1
ATOM 5972 N N . ALA A 1 361 ? 6.215 -31.353 16.629 1.00 6.81 370 ALA A N 1
ATOM 5973 C CA . ALA A 1 361 ? 6.587 -30.528 17.775 1.00 7.06 370 ALA A CA 1
ATOM 5974 C C . ALA A 1 361 ? 8.086 -30.240 17.831 1.00 6.89 370 ALA A C 1
ATOM 5975 O O . ALA A 1 361 ? 8.483 -29.145 18.248 1.00 7.38 370 ALA A O 1
ATOM 5982 N N . SER A 1 362 ? 8.928 -31.192 17.423 1.00 6.98 371 SER A N 1
ATOM 5983 C CA . SER A 1 362 ? 10.369 -30.971 17.465 1.00 7.14 371 SER A CA 1
ATOM 5984 C C . SER A 1 362 ? 10.812 -29.826 16.567 1.00 6.66 371 SER A C 1
ATOM 5985 O O . SER A 1 362 ? 11.944 -29.351 16.721 1.00 8.17 371 SER A O 1
ATOM 5993 N N . GLN A 1 363 ? 9.959 -29.400 15.632 1.00 6.14 372 GLN A N 1
ATOM 5994 C CA . GLN A 1 363 ? 10.238 -28.321 14.704 1.00 5.92 372 GLN A CA 1
ATOM 5995 C C . GLN A 1 363 ? 9.586 -27.003 15.084 1.00 5.48 372 GLN A C 1
ATOM 5996 O O . GLN A 1 363 ? 9.821 -26.008 14.394 1.00 5.77 372 GLN A O 1
ATOM 6010 N N . TYR A 1 364 ? 8.764 -26.945 16.138 1.00 5.37 373 TYR A N 1
ATOM 6011 C CA . TYR A 1 364 ? 8.067 -25.688 16.403 1.00 5.29 373 TYR A CA 1
ATOM 6012 C C . TYR A 1 364 ? 9.034 -24.524 16.578 1.00 5.38 373 TYR A C 1
ATOM 6013 O O . TYR A 1 364 ? 8.831 -23.447 15.999 1.00 5.81 373 TYR A O 1
ATOM 6032 N N . SER A 1 365 ? 10.052 -24.681 17.428 1.00 6.01 374 SER A N 1
ATOM 6033 C CA . SER A 1 365 ? 10.918 -23.535 17.705 1.00 6.08 374 SER A CA 1
ATOM 6034 C C . SER A 1 365 ? 11.682 -23.083 16.460 1.00 5.94 374 SER A C 1
ATOM 6035 O O . SER A 1 365 ? 11.915 -21.882 16.268 1.00 6.72 374 SER A O 1
ATOM 6043 N N . THR A 1 366 ? 12.051 -24.033 15.602 1.00 5.90 375 THR A N 1
ATOM 6044 C CA . THR A 1 366 ? 12.740 -23.717 14.350 1.00 5.80 375 THR A CA 1
ATOM 6045 C C . THR A 1 366 ? 11.813 -22.959 13.405 1.00 5.46 375 THR A C 1
ATOM 6046 O O . THR A 1 366 ? 12.177 -21.919 12.838 1.00 5.98 375 THR A O 1
ATOM 6057 N N . LYS A 1 367 ? 10.609 -23.493 13.197 1.00 5.51 376 LYS A N 1
ATOM 6058 C CA . LYS A 1 367 ? 9.666 -22.864 12.281 1.00 5.51 376 LYS A CA 1
ATOM 6059 C C . LYS A 1 367 ? 9.252 -21.486 12.773 1.00 5.17 376 LYS A C 1
ATOM 6060 O O . LYS A 1 367 ? 9.069 -20.562 11.964 1.00 5.57 376 LYS A O 1
ATOM 6079 N N . LEU A 1 368 ? 9.100 -21.314 14.087 1.00 5.21 377 LEU A N 1
ATOM 6080 C CA . LEU A 1 368 ? 8.765 -19.992 14.616 1.00 5.26 377 LEU A CA 1
ATOM 6081 C C . LEU A 1 368 ? 9.904 -19.006 14.402 1.00 5.79 377 LEU A C 1
ATOM 6082 O O . LEU A 1 368 ? 9.664 -17.825 14.116 1.00 6.43 377 LEU A O 1
ATOM 6098 N N . ASP A 1 369 ? 11.151 -19.457 14.545 1.00 5.69 378 ASP A N 1
ATOM 6099 C CA . ASP A 1 369 ? 12.297 -18.589 14.314 1.00 6.19 378 ASP A CA 1
ATOM 6100 C C . ASP A 1 369 ? 12.360 -18.141 12.859 1.00 5.62 378 ASP A C 1
ATOM 6101 O O . ASP A 1 369 ? 12.549 -16.952 12.567 1.00 6.55 378 ASP A O 1
ATOM 6110 N N . THR A 1 370 ? 12.185 -19.078 11.931 1.00 5.86 379 THR A N 1
ATOM 6111 C CA . THR A 1 370 ? 12.196 -18.742 10.510 1.00 6.17 379 THR A CA 1
ATOM 6112 C C . THR A 1 370 ? 11.051 -17.792 10.164 1.00 6.18 379 THR A C 1
ATOM 6113 O O . THR A 1 370 ? 11.230 -16.841 9.387 1.00 6.97 379 THR A O 1
ATOM 6124 N N . PHE A 1 371 ? 9.871 -18.040 10.729 1.00 6.02 380 PHE A N 1
ATOM 6125 C CA . PHE A 1 371 ? 8.712 -17.179 10.517 1.00 6.22 380 PHE A CA 1
ATOM 6126 C C . PHE A 1 371 ? 9.022 -15.749 10.937 1.00 6.12 380 PHE A C 1
ATOM 6127 O O . PHE A 1 371 ? 8.776 -14.804 10.175 1.00 6.32 380 PHE A O 1
ATOM 6144 N N . VAL A 1 372 ? 9.552 -15.559 12.154 1.00 6.43 381 VAL A N 1
ATOM 6145 C CA . VAL A 1 372 ? 9.873 -14.205 12.607 1.00 6.43 381 VAL A CA 1
ATOM 6146 C C . VAL A 1 372 ? 10.869 -13.536 11.664 1.00 6.57 381 VAL A C 1
ATOM 6147 O O . VAL A 1 372 ? 10.700 -12.376 11.287 1.00 7.47 381 VAL A O 1
ATOM 6160 N N . LYS A 1 373 ? 11.908 -14.253 11.242 1.00 6.13 382 LYS A N 1
ATOM 6161 C CA . LYS A 1 373 ? 12.850 -13.663 10.294 1.00 6.61 382 LYS A CA 1
ATOM 6162 C C . LYS A 1 373 ? 12.145 -13.251 9.004 1.00 7.00 382 LYS A C 1
ATOM 6163 O O . LYS A 1 373 ? 12.409 -12.175 8.442 1.00 8.12 382 LYS A O 1
ATOM 6182 N N . ASN A 1 374 ? 11.232 -14.092 8.519 1.00 6.52 383 ASN A N 1
ATOM 6183 C CA . ASN A 1 374 ? 10.592 -13.835 7.231 1.00 6.35 383 ASN A CA 1
ATOM 6184 C C . ASN A 1 374 ? 9.632 -12.656 7.264 1.00 6.20 383 ASN A C 1
ATOM 6185 O O . ASN A 1 374 ? 9.458 -12.000 6.231 1.00 7.46 383 ASN A O 1
ATOM 6196 N N . ILE A 1 375 ? 8.985 -12.378 8.400 1.00 5.94 384 ILE A N 1
ATOM 6197 C CA . ILE A 1 375 ? 7.976 -11.328 8.476 1.00 6.30 384 ILE A CA 1
ATOM 6198 C C . ILE A 1 375 ? 8.532 -10.010 9.003 1.00 7.18 384 ILE A C 1
ATOM 6199 O O . ILE A 1 375 ? 7.772 -9.032 9.126 1.00 7.40 384 ILE A O 1
ATOM 6215 N N A SER A 1 376 ? 9.834 -9.947 9.303 0.92 7.59 385 SER A N 1
ATOM 6216 N N B SER A 1 376 ? 9.832 -9.942 9.297 0.08 8.29 385 SER A N 1
ATOM 6217 C CA A SER A 1 376 ? 10.439 -8.807 9.981 0.92 9.21 385 SER A CA 1
ATOM 6218 C CA B SER A 1 376 ? 10.432 -8.798 9.975 0.08 9.72 385 SER A CA 1
ATOM 6219 C C A SER A 1 376 ? 11.435 -8.067 9.100 0.92 10.70 385 SER A C 1
ATOM 6220 C C B SER A 1 376 ? 11.455 -8.082 9.098 0.08 11.04 385 SER A C 1
ATOM 6221 O O A SER A 1 376 ? 12.330 -7.410 9.623 0.92 13.04 385 SER A O 1
ATOM 6222 O O B SER A 1 376 ? 12.386 -7.460 9.611 0.08 11.75 385 SER A O 1
ATOM 6237 N N . LYS A 1 377 ? 11.304 -8.159 7.780 1.00 11.99 386 LYS A N 1
ATOM 6238 C CA . LYS A 1 377 ? 12.256 -7.533 6.869 1.00 14.40 386 LYS A CA 1
ATOM 6239 C C . LYS A 1 377 ? 11.874 -6.090 6.567 1.00 19.45 386 LYS A C 1
ATOM 6240 O O . LYS A 1 377 ? 10.693 -5.745 6.469 1.00 19.58 386 LYS A O 1
ATOM 6259 N N . ALA A 1 378 ? 12.893 -5.251 6.421 1.00 25.62 387 ALA A N 1
ATOM 6260 C CA . ALA A 1 378 ? 12.706 -3.849 6.062 1.00 32.08 387 ALA A CA 1
ATOM 6261 C C . ALA A 1 378 ? 12.586 -3.708 4.549 1.00 35.97 387 ALA A C 1
ATOM 6262 O O . ALA A 1 378 ? 11.515 -3.917 3.977 1.00 38.09 387 ALA A O 1
#

Sequence (378 aa):
GSSHMKNVSGSVKLWVDTTQVPYYKKIVANFNKKYPDVKVKVTQQSPNGSANNAKTDVGKDPAKAADVFEVANDQQLGSMAEAGYIINPPLSPDATKAVKKNNNVAVASEGVTWKGKMMFAYPFAEQAQTIYYNKKSKLTADDDVKKTWDDGLTAKGVLLATDFTNAYNFYPVFLSAGTQLYGKTGETVKGTDVNSAKKGEQQAMAWFAQQKKKSNKGVMQTSSNALNNQLLKKSGKAAAILDGPWNSANNIKKKILGKNFAVAPYPTIKLDGKDVVQMQAFLGIETFAVNSHASGSNQKKAAATLASSFITNKESQLIVYDHSGQIIPVDKKTAQKKSSKVASDPVAGAVMMTMAKPGNSTLMPKMPQMATFWNNDAAPLINGAYTGSSSIPASQYSTKLDTFVKNISSKA